Protein AF-A0A436GDT4-F1 (afdb_monomer)

pLDDT: mean 84.15, std 17.58, range [24.48, 98.88]

Sequence (565 aa):
MKGRASIAIVLFGLAVIAGCAGAGRNACDLLQGQSACARPALSAETAGPRIATAQFFGDAGTNDYEKRFLALLAHHQLGAMDRANGTGPFGHDRHEIRNSDFQATYRTLQQLAGPVAETHLPPAGANSGEAHFDGRWRVSRQTLYIDAAARPSAPRIFDFSGLQARSVEVVLRQAGKQPADIEGICDGTLAIRAGGGSRTIAMGTAFRFRLSGEDDTVSLFPSDGLNRCTARIRSSLAPAGAPLTIRREEAADPALAAFDSRYERCTTPNPTGLDALSRAFYASRWLSQTCALPIGKPRLLRKSRDGFNAKVEALIGAPLSDSAIDKGDPELPLDFSRAPRLKLIYLSSLEFKADFSGRIIERLIRHHAALGTKVRILVTDVLERDKDDALLHRLAAEFPNVQLQEYRWRADHGAPIDEQISQLHKVHHVKMLATLADDPRRSRAIIGGRNIHDGFLFHQPIDLSRYPDLEQYGKTDGLSLNYYSNWSDFDIEFADPATVEMLAAHLSTVWLRDADTNLARPFSIPVRSDGARPSGTARHFISVPYEDGHALEDYFVELVDAAQH

Solvent-accessible surface area (backbone atoms only — not comparable to full-atom values): 30550 Å² total; per-residue (Å²): 143,88,77,69,67,69,61,55,53,56,56,53,53,57,58,60,68,72,72,73,73,70,91,68,77,50,45,48,77,68,44,72,89,39,79,45,49,73,34,61,70,102,54,72,83,59,77,47,61,73,51,44,44,42,42,48,47,35,90,61,51,74,48,71,66,48,47,51,51,48,11,50,54,24,41,43,48,48,52,50,53,20,40,34,68,46,24,54,102,90,42,46,65,68,84,73,56,89,44,71,51,58,54,49,28,50,53,32,29,52,63,48,14,49,76,59,76,44,73,62,51,78,59,38,96,52,80,66,47,82,47,74,59,76,64,44,78,26,40,30,68,45,56,47,40,41,28,51,82,48,78,53,96,60,83,38,45,34,65,44,64,57,80,33,31,40,32,36,36,42,34,38,33,28,63,28,76,55,43,32,40,40,39,33,36,28,69,19,39,33,31,41,38,46,94,95,45,73,52,73,41,56,54,71,41,76,49,75,53,71,37,78,31,64,73,29,63,37,40,34,25,59,38,94,74,33,49,43,32,51,33,33,43,25,23,94,83,31,73,89,40,47,63,36,36,42,31,27,28,56,81,76,38,52,67,58,45,50,48,56,28,41,30,36,28,24,67,31,62,63,64,81,88,50,55,61,45,55,40,48,71,56,55,39,48,69,45,34,30,55,49,82,34,73,56,81,84,56,48,78,22,66,45,40,58,51,42,52,29,51,59,42,22,58,49,27,53,49,62,75,53,69,71,57,59,73,66,60,52,54,80,61,92,77,75,60,93,53,35,63,63,52,56,37,36,40,39,33,19,38,42,60,35,28,30,52,45,23,40,43,52,48,56,48,50,48,56,44,35,75,73,67,18,38,30,42,38,38,33,16,48,90,71,56,46,77,44,21,47,51,52,51,38,48,50,19,25,41,29,38,39,33,39,59,45,69,39,74,51,73,52,55,77,72,32,50,69,69,50,52,55,40,37,80,70,53,70,48,76,59,29,34,44,29,35,43,28,78,55,45,79,63,17,29,26,39,39,44,70,63,48,39,36,44,33,38,59,36,89,62,80,62,83,36,80,90,41,80,72,36,61,62,52,90,80,67,98,61,96,61,91,79,69,80,55,64,55,91,55,46,30,37,37,37,50,53,46,69,61,26,52,51,53,46,35,48,52,32,28,62,76,65,20,17,65,83,77,66,50,51,66,69,34,45,45,47,10,66,38,96,58,84,81,82,77,68,60,41,65,58,72,54,80,50,54,92,72,36,76,36,37,59,59,55,49,50,51,43,44,57,74,34,53,91,126

Nearest PDB structures (foldseek):
  4knt-assembly1_A  TM=3.900E-01  e=1.788E-03  Nitrosomonas europaea ATCC 19718
  3zx1-assembly1_A  TM=3.316E-01  e=7.439E-04  Campylobacter jejuni subsp. jejuni
  6e5c-assembly1_A  TM=4.476E-01  e=3.322E-02  synthetic construct
  2fqp-assembly2_C  TM=5.128E-01  e=8.974E-02  Bordetella pertussis Tohama I
  3gdc-assembly1_B  TM=3.738E-01  e=7.706E-03  Arthrobacter sp. FB24

Radius of gyration: 24.54 Å; Cα contacts (8 Å, |Δi|>4): 1113; chains: 1; bounding box: 65×64×62 Å

Secondary structure (DSSP, 8-state):
--SSHHHHHHHHHHHHHTS-S-----HHHHSTT-GGGGS--S-TT--SHHHHHHHHHGGGTTSHHHHHHHHHHHHHHHHHHHHHHTBSTTSB-GGG---HHHHHHHHHHHHHHGGGSSSSPPPBSSPSEEEE-----EEEEEEEEE-SS---SS-EEEEE--TTEEEEEEEEEE-SSS-EEEEEEESS-EEEEETTEEEEE-TT-EEEEEE-STT-EEEEEE-TT--EEEEEEE-SS-TT-EEEEEEEHHHH-HHHHHHHHEEEEEEE--STT--HHHHHHH---SSEEPPPEE---PEEE-SHHHHHHHHHHHHHSSPPPHHHHHTT-TT----GGG---EEEEEEE-S-B-SSHHHHHHHHHHHHHHHTT-EEEEEEEGGG--HHHHHHHHHHHHH-TTEEEEEE---PPTT--HHHHHHTTT------EEEEEESSGGG-EEEEES--BSGGGT-SS----TT-TTS--TT--SS--S---------EEEE--HHHHHHHHHHHHHHHT--TTT-----SEEEEE--SPPPSSEE--EE--HHHHTSHHHHHHHHHHHT---

Mean predicted aligned error: 8.57 Å

Structure (mmCIF, N/CA/C/O backbone):
data_AF-A0A436GDT4-F1
#
_entry.id   AF-A0A436GDT4-F1
#
loop_
_atom_site.group_PDB
_atom_site.id
_atom_site.type_symbol
_atom_site.label_atom_id
_atom_site.label_alt_id
_atom_site.label_comp_id
_atom_site.label_asym_id
_atom_site.label_entity_id
_atom_site.label_seq_id
_atom_site.pdbx_PDB_ins_code
_atom_site.Cartn_x
_atom_site.Cartn_y
_atom_site.Cartn_z
_atom_site.occupancy
_atom_site.B_iso_or_equiv
_atom_site.auth_seq_id
_atom_site.auth_comp_id
_atom_site.auth_asym_id
_atom_site.auth_atom_id
_atom_site.pdbx_PDB_model_num
ATOM 1 N N . MET A 1 1 ? 39.870 7.649 33.860 1.00 35.09 1 MET A N 1
ATOM 2 C CA . MET A 1 1 ? 38.794 6.678 34.184 1.00 35.09 1 MET A CA 1
ATOM 3 C C . MET A 1 1 ? 37.427 7.368 34.338 1.00 35.09 1 MET A C 1
ATOM 5 O O . MET A 1 1 ? 36.865 7.369 35.421 1.00 35.09 1 MET A O 1
ATOM 9 N N . LYS A 1 2 ? 36.876 7.959 33.264 1.00 30.31 2 LYS A N 1
ATOM 10 C CA . LYS A 1 2 ? 35.502 8.523 33.214 1.00 30.31 2 LYS A CA 1
ATOM 11 C C . LYS A 1 2 ? 34.866 8.371 31.813 1.00 30.31 2 LYS A C 1
ATOM 13 O O . LYS A 1 2 ? 34.140 9.237 31.360 1.00 30.31 2 LYS A O 1
ATOM 18 N N . GLY A 1 3 ? 35.191 7.286 31.101 1.00 30.52 3 GLY A N 1
ATOM 19 C CA . GLY A 1 3 ? 34.780 7.085 29.697 1.00 30.52 3 GLY A CA 1
ATOM 20 C C . GLY A 1 3 ? 34.174 5.717 29.374 1.00 30.52 3 GLY A C 1
ATOM 21 O O . GLY A 1 3 ? 33.863 5.456 28.223 1.00 30.52 3 GLY A O 1
ATOM 22 N N . ARG A 1 4 ? 34.008 4.828 30.365 1.00 30.58 4 ARG A N 1
ATOM 23 C CA . ARG A 1 4 ? 33.427 3.484 30.161 1.00 30.58 4 ARG A CA 1
ATOM 24 C C . ARG A 1 4 ? 32.026 3.305 30.757 1.00 30.58 4 ARG A C 1
ATOM 26 O O . ARG A 1 4 ? 31.364 2.334 30.427 1.00 30.58 4 ARG A O 1
ATOM 33 N N . ALA A 1 5 ? 31.554 4.245 31.578 1.00 29.19 5 ALA A N 1
ATOM 34 C CA . ALA A 1 5 ? 30.226 4.164 32.191 1.00 29.19 5 ALA A CA 1
ATOM 35 C C . ALA A 1 5 ? 29.095 4.625 31.249 1.00 29.19 5 ALA A C 1
ATOM 37 O O . ALA A 1 5 ? 27.983 4.123 31.345 1.00 29.19 5 ALA A O 1
ATOM 38 N N . SER A 1 6 ? 29.374 5.525 30.298 1.00 32.81 6 SER A N 1
ATOM 39 C CA . SER A 1 6 ? 28.332 6.109 29.438 1.00 32.81 6 SER A CA 1
ATOM 40 C C . SER A 1 6 ? 27.917 5.217 28.260 1.00 32.81 6 SER A C 1
ATOM 42 O O . SER A 1 6 ? 26.785 5.308 27.808 1.00 32.81 6 SER A O 1
ATOM 44 N N . ILE A 1 7 ? 28.789 4.315 27.791 1.00 36.62 7 ILE A N 1
ATOM 45 C CA . ILE A 1 7 ? 28.477 3.391 26.680 1.00 36.62 7 ILE A CA 1
ATOM 46 C C . ILE A 1 7 ? 27.635 2.199 27.169 1.00 36.62 7 ILE A C 1
ATOM 48 O O . ILE A 1 7 ? 26.740 1.740 26.465 1.00 36.62 7 ILE A O 1
ATOM 52 N N . ALA A 1 8 ? 27.846 1.748 28.410 1.00 33.34 8 ALA A N 1
ATOM 53 C CA . ALA A 1 8 ? 27.057 0.666 29.000 1.00 33.34 8 ALA A CA 1
ATOM 54 C C . ALA A 1 8 ? 25.595 1.074 29.270 1.00 33.34 8 ALA A C 1
ATOM 56 O O . ALA A 1 8 ? 24.702 0.243 29.150 1.00 33.34 8 ALA A O 1
ATOM 57 N N . ILE A 1 9 ? 25.333 2.351 29.575 1.00 34.31 9 ILE A N 1
ATOM 58 C CA . ILE A 1 9 ? 23.974 2.858 29.839 1.00 34.31 9 ILE A CA 1
ATOM 59 C C . ILE A 1 9 ? 23.166 3.018 28.538 1.00 34.31 9 ILE A C 1
ATOM 61 O O . ILE A 1 9 ? 21.964 2.771 28.541 1.00 34.31 9 ILE A O 1
ATOM 65 N N . VAL A 1 10 ? 23.814 3.333 27.409 1.00 39.50 10 VAL A N 1
ATOM 66 C CA . VAL A 1 10 ? 23.150 3.383 26.090 1.00 39.50 10 VAL A CA 1
ATOM 67 C C . VAL A 1 10 ? 22.789 1.975 25.590 1.00 39.50 10 VAL A C 1
ATOM 69 O O . VAL A 1 10 ? 21.697 1.775 25.067 1.00 39.50 10 VAL A O 1
ATOM 72 N N . LEU A 1 11 ? 23.646 0.974 25.830 1.00 35.44 11 LEU A N 1
ATOM 73 C CA . LEU A 1 11 ? 23.363 -0.428 25.482 1.00 35.44 11 LEU A CA 1
ATOM 74 C C . LEU A 1 11 ? 22.301 -1.073 26.394 1.00 35.44 11 LEU A C 1
ATOM 76 O O . LEU A 1 11 ? 21.452 -1.813 25.903 1.00 35.44 11 LEU A O 1
ATOM 80 N N . PHE A 1 12 ? 22.279 -0.753 27.694 1.00 31.62 12 PHE A N 1
ATOM 81 C CA . PHE A 1 12 ? 21.215 -1.224 28.596 1.00 31.62 12 PHE A CA 1
ATOM 82 C C . PHE A 1 12 ? 19.873 -0.508 28.373 1.00 31.62 12 PHE A C 1
ATOM 84 O O . PHE A 1 12 ? 18.826 -1.115 28.585 1.00 31.62 12 PHE A O 1
ATOM 91 N N . GLY A 1 13 ? 19.878 0.742 27.895 1.00 28.67 13 GLY A N 1
ATOM 92 C CA . GLY A 1 13 ? 18.658 1.458 27.511 1.00 28.67 13 GLY A CA 1
ATOM 93 C C . GLY A 1 13 ? 17.946 0.838 26.303 1.00 28.67 13 GLY A C 1
ATOM 94 O O . GLY A 1 13 ? 16.721 0.782 26.283 1.00 28.67 13 GLY A O 1
ATOM 95 N N . LEU A 1 14 ? 18.694 0.297 25.335 1.00 32.78 14 LEU A N 1
ATOM 96 C CA . LEU A 1 14 ? 18.130 -0.364 24.149 1.00 32.78 14 LEU A CA 1
ATOM 97 C C . LEU A 1 14 ? 17.560 -1.761 24.451 1.00 32.78 14 LEU A C 1
ATOM 99 O O . LEU A 1 14 ? 16.530 -2.128 23.891 1.00 32.78 14 LEU A O 1
ATOM 103 N N . ALA A 1 15 ? 18.154 -2.505 25.389 1.00 30.39 15 ALA A N 1
ATOM 104 C CA . ALA A 1 15 ? 17.651 -3.823 25.792 1.00 30.39 15 ALA A CA 1
ATOM 105 C C . ALA A 1 15 ? 16.336 -3.753 26.598 1.00 30.39 15 ALA A C 1
ATOM 107 O O . ALA A 1 15 ? 15.514 -4.664 26.527 1.00 30.39 15 ALA A O 1
ATOM 108 N N . VAL A 1 16 ? 16.094 -2.662 27.337 1.00 27.73 16 VAL A N 1
ATOM 109 C CA . VAL A 1 16 ? 14.866 -2.494 28.142 1.00 27.73 16 VAL A CA 1
ATOM 110 C C . VAL A 1 16 ? 13.673 -2.009 27.300 1.00 27.73 16 VAL A C 1
ATOM 112 O O . VAL A 1 16 ? 12.527 -2.261 27.665 1.00 27.73 16 VAL A O 1
ATOM 115 N N . ILE A 1 17 ? 13.902 -1.413 26.125 1.00 31.64 17 ILE A N 1
ATOM 116 C CA . ILE A 1 17 ? 12.818 -1.021 25.200 1.00 31.64 17 ILE A CA 1
ATOM 117 C C . ILE A 1 17 ? 12.344 -2.215 24.342 1.00 31.64 17 ILE A C 1
ATOM 119 O O . ILE A 1 17 ? 11.224 -2.210 23.837 1.00 31.64 17 ILE A O 1
ATOM 123 N N . ALA A 1 18 ? 13.130 -3.294 24.258 1.00 31.78 18 ALA A N 1
ATOM 124 C CA . ALA A 1 18 ? 12.735 -4.543 23.597 1.00 31.78 18 ALA A CA 1
ATOM 125 C C . ALA A 1 18 ? 11.838 -5.461 24.466 1.00 31.78 18 ALA A C 1
ATOM 127 O O . ALA A 1 18 ? 11.298 -6.446 23.968 1.00 31.78 18 ALA A O 1
ATOM 128 N N . GLY A 1 19 ? 11.660 -5.156 25.760 1.00 24.48 19 GLY A N 1
ATOM 129 C CA . GLY A 1 19 ? 11.080 -6.083 26.745 1.00 24.48 19 GLY A CA 1
ATOM 130 C C . GLY A 1 19 ? 9.616 -5.869 27.150 1.00 24.48 19 GLY A C 1
ATOM 131 O O . GLY A 1 19 ? 9.089 -6.679 27.907 1.00 24.48 19 GLY A O 1
ATOM 132 N N . CYS A 1 20 ? 8.940 -4.818 26.677 1.00 25.44 20 CYS A N 1
ATOM 133 C CA . CYS A 1 20 ? 7.578 -4.476 27.123 1.00 25.44 20 CYS A CA 1
ATOM 134 C C . CYS A 1 20 ? 6.617 -4.160 25.964 1.00 25.44 20 CYS A C 1
ATOM 136 O O . CYS A 1 20 ? 5.753 -3.297 26.084 1.00 25.44 20 CYS A O 1
ATOM 138 N N . ALA A 1 21 ? 6.731 -4.858 24.834 1.00 31.89 21 ALA A N 1
ATOM 139 C CA . ALA A 1 21 ? 5.622 -4.964 23.889 1.00 31.89 21 ALA A CA 1
ATOM 140 C C . ALA A 1 21 ? 4.838 -6.220 24.276 1.00 31.89 21 ALA A C 1
ATOM 142 O O . ALA A 1 21 ? 5.318 -7.336 24.093 1.00 31.89 21 ALA A O 1
ATOM 143 N N . GLY A 1 22 ? 3.684 -6.031 24.919 1.00 29.98 22 GLY A N 1
ATOM 144 C CA . GLY A 1 22 ? 2.891 -7.125 25.469 1.00 29.98 22 GLY A CA 1
ATOM 145 C C . GLY A 1 22 ? 2.650 -8.233 24.448 1.00 29.98 22 GLY A C 1
ATOM 146 O O . GLY A 1 22 ? 2.405 -7.958 23.274 1.00 29.98 22 GLY A O 1
ATOM 147 N N . ALA A 1 23 ? 2.677 -9.480 24.921 1.00 31.58 23 ALA A N 1
ATOM 148 C CA . ALA A 1 23 ? 2.057 -10.605 24.238 1.00 31.58 23 ALA A CA 1
ATOM 149 C C . ALA A 1 23 ? 0.581 -10.244 24.002 1.00 31.58 23 ALA A C 1
ATOM 151 O O . ALA A 1 23 ? -0.276 -10.380 24.880 1.00 31.58 23 ALA A O 1
ATOM 152 N N . GLY A 1 24 ? 0.309 -9.627 22.856 1.00 41.34 24 GLY A N 1
ATOM 153 C CA . GLY A 1 24 ? -0.995 -9.106 22.515 1.00 41.34 24 GLY A CA 1
ATOM 154 C C . GLY A 1 24 ? -1.911 -10.284 22.271 1.00 41.34 24 GLY A C 1
ATOM 155 O O . GLY A 1 24 ? -1.796 -10.930 21.237 1.00 41.34 24 GLY A O 1
ATOM 156 N N . ARG A 1 25 ? -2.825 -10.541 23.211 1.00 49.84 25 ARG A N 1
ATOM 157 C CA . ARG A 1 25 ? -3.939 -11.470 22.999 1.00 49.84 25 ARG A CA 1
ATOM 158 C C . ARG A 1 25 ? -4.574 -11.177 21.640 1.00 49.84 25 ARG A C 1
ATOM 160 O O . ARG A 1 25 ? -4.944 -10.024 21.384 1.00 49.84 25 ARG A O 1
ATOM 167 N N . ASN A 1 26 ? -4.606 -12.176 20.768 1.00 58.78 26 ASN A N 1
ATOM 168 C CA . ASN A 1 26 ? -5.099 -12.045 19.398 1.00 58.78 26 ASN A CA 1
ATOM 169 C C . ASN A 1 26 ? -6.645 -12.030 19.397 1.00 58.78 26 ASN A C 1
ATOM 171 O O . ASN A 1 26 ? -7.275 -12.234 20.438 1.00 58.78 26 ASN A O 1
ATOM 175 N N . ALA A 1 27 ? -7.291 -11.781 18.249 1.00 58.31 27 ALA A N 1
ATOM 176 C CA . ALA A 1 27 ? -8.760 -11.801 18.184 1.00 58.31 27 ALA A CA 1
ATOM 177 C C . ALA A 1 27 ? -9.347 -13.140 18.662 1.00 58.31 27 ALA A C 1
ATOM 179 O O . ALA A 1 27 ? -10.456 -13.171 19.186 1.00 58.31 27 ALA A O 1
ATOM 180 N N . CYS A 1 28 ? -8.593 -14.230 18.524 1.00 60.53 28 CYS A N 1
ATOM 181 C CA . CYS A 1 28 ? -9.012 -15.581 18.870 1.00 60.53 28 CYS A CA 1
ATOM 182 C C . CYS A 1 28 ? -9.023 -15.868 20.368 1.00 60.53 28 CYS A C 1
ATOM 184 O O . CYS A 1 28 ? -9.876 -16.624 20.831 1.00 60.53 28 CYS A O 1
ATOM 186 N N . ASP A 1 29 ? -8.184 -15.180 21.137 1.00 62.94 29 ASP A N 1
ATOM 187 C CA . ASP A 1 29 ? -8.247 -15.192 22.597 1.00 62.94 29 ASP A CA 1
ATOM 188 C C . ASP A 1 29 ? -9.483 -14.438 23.119 1.00 62.94 29 ASP A C 1
ATOM 190 O O . ASP A 1 29 ? -9.999 -14.742 24.195 1.00 62.94 29 ASP A O 1
ATOM 194 N N . LEU A 1 30 ? -9.955 -13.436 22.365 1.00 64.75 30 LEU A N 1
ATOM 195 C CA . LEU A 1 30 ? -11.049 -12.538 22.757 1.00 64.75 30 LEU A CA 1
ATOM 196 C C . LEU A 1 30 ? -12.424 -12.980 22.229 1.00 64.75 30 LEU A C 1
ATOM 198 O O . LEU A 1 30 ? -13.451 -12.711 22.856 1.00 64.75 30 LEU A O 1
ATOM 202 N N . LEU A 1 31 ? -12.452 -13.650 21.078 1.00 65.25 31 LEU A N 1
ATOM 203 C CA . LEU A 1 31 ? -13.646 -14.106 20.367 1.00 65.25 31 LEU A CA 1
ATOM 204 C C . LEU A 1 31 ? -13.603 -15.629 20.186 1.00 65.25 31 LEU A C 1
ATOM 206 O O . LEU A 1 31 ? -13.487 -16.145 19.072 1.00 65.25 31 LEU A O 1
ATOM 210 N N . GLN A 1 32 ? -13.704 -16.358 21.297 1.00 59.91 32 GLN A N 1
ATOM 211 C CA . GLN A 1 32 ? -13.710 -17.822 21.281 1.00 59.91 32 GLN A CA 1
ATOM 212 C C . GLN A 1 32 ? -14.847 -18.370 20.394 1.00 59.91 32 GLN A C 1
ATOM 214 O O . GLN A 1 32 ? -15.975 -17.876 20.431 1.00 59.91 32 GLN A O 1
ATOM 219 N N . GLY A 1 33 ? -14.548 -19.395 19.587 1.00 54.97 33 GLY A N 1
ATOM 220 C CA . GLY A 1 33 ? -15.525 -20.079 18.725 1.00 54.97 33 GLY A CA 1
ATOM 221 C C . GLY A 1 33 ? -15.719 -19.495 17.318 1.00 54.97 33 GLY A C 1
ATOM 222 O O . GLY A 1 33 ? -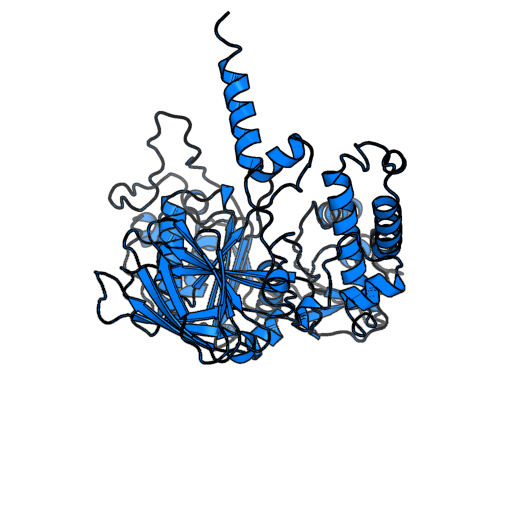16.555 -19.998 16.570 1.00 54.97 33 GLY A O 1
ATOM 223 N N . GLN A 1 34 ? -14.965 -18.464 16.919 1.00 58.09 34 GLN A N 1
ATOM 224 C CA . GLN A 1 34 ? -14.963 -17.987 15.528 1.00 58.09 34 GLN A CA 1
ATOM 225 C C . GLN A 1 34 ? -14.327 -19.017 14.586 1.00 58.09 34 GLN A C 1
ATOM 227 O O . GLN A 1 34 ? -13.295 -19.606 14.909 1.00 58.09 34 GLN A O 1
ATOM 232 N N . SER A 1 35 ? -14.888 -19.179 13.381 1.00 53.19 35 SER A N 1
ATOM 233 C CA . SER A 1 35 ? -14.339 -20.091 12.363 1.00 53.19 35 SER A CA 1
ATOM 234 C C . SER A 1 35 ? -12.892 -19.745 11.982 1.00 53.19 35 SER A C 1
ATOM 236 O O . SER A 1 35 ? -12.078 -20.642 11.769 1.00 53.19 35 SER A O 1
ATOM 238 N N . ALA A 1 36 ? -12.547 -18.449 11.998 1.00 51.41 36 ALA A N 1
ATOM 239 C CA . ALA A 1 36 ? -11.186 -17.949 11.799 1.00 51.41 36 ALA A CA 1
ATOM 240 C C . ALA A 1 36 ? -10.191 -18.445 12.856 1.00 51.41 36 ALA A C 1
ATOM 242 O O . ALA A 1 36 ? -9.017 -18.633 12.561 1.00 51.41 36 ALA A O 1
ATOM 243 N N . CYS A 1 37 ? -10.688 -18.684 14.067 1.00 50.72 37 CYS A N 1
ATOM 244 C CA . CYS A 1 37 ? -9.913 -19.031 15.250 1.00 50.72 37 CYS A CA 1
ATOM 245 C C . CYS A 1 37 ? -9.820 -20.533 15.501 1.00 50.72 37 CYS A C 1
ATOM 247 O O . CYS A 1 37 ? -9.097 -20.967 16.392 1.00 50.72 37 CYS A O 1
ATOM 249 N N . ALA A 1 38 ? -10.520 -21.332 14.694 1.00 44.66 38 ALA A N 1
ATOM 250 C CA . ALA A 1 38 ? -10.373 -22.782 14.671 1.00 44.66 38 ALA A CA 1
ATOM 251 C C . ALA A 1 38 ? -9.087 -23.237 13.954 1.00 44.66 38 ALA A C 1
ATOM 253 O O . ALA A 1 38 ? -8.751 -24.419 14.001 1.00 44.66 38 ALA A O 1
ATOM 254 N N . ARG A 1 39 ? -8.380 -22.318 13.279 1.00 47.53 39 ARG A N 1
ATOM 255 C CA . ARG A 1 39 ? -7.116 -22.584 12.586 1.00 47.53 39 ARG A CA 1
ATOM 256 C C . ARG A 1 39 ? -5.980 -21.947 13.387 1.00 47.53 39 ARG A C 1
ATOM 258 O O . ARG A 1 39 ? -5.906 -20.717 13.427 1.00 47.53 39 ARG A O 1
ATOM 265 N N . PRO A 1 40 ? -5.143 -22.737 14.082 1.00 46.16 40 PRO A N 1
ATOM 266 C CA . PRO A 1 40 ? -4.049 -22.181 14.863 1.00 46.16 40 PRO A CA 1
ATOM 267 C C . PRO A 1 40 ? -3.073 -21.419 13.954 1.00 46.16 40 PRO A C 1
ATOM 269 O O . PRO A 1 40 ? -3.029 -21.617 12.737 1.00 46.16 40 PRO A O 1
ATOM 272 N N . ALA A 1 41 ? -2.260 -20.545 14.552 1.00 46.84 41 ALA A N 1
ATOM 273 C CA . ALA A 1 41 ? -1.022 -20.123 13.908 1.00 46.84 41 ALA A CA 1
ATOM 274 C C . ALA A 1 41 ? -0.202 -21.363 13.498 1.00 46.84 41 ALA A C 1
ATOM 276 O O . ALA A 1 41 ? -0.423 -22.453 14.027 1.00 46.84 41 ALA A O 1
ATOM 277 N N . LEU A 1 42 ? 0.786 -21.211 12.610 1.00 48.38 42 LEU A N 1
ATOM 278 C CA . LEU A 1 42 ? 1.891 -22.171 12.497 1.00 48.38 42 LEU A CA 1
ATOM 279 C C . LEU A 1 42 ? 2.700 -22.083 13.808 1.00 48.38 42 LEU A C 1
ATOM 281 O O . LEU A 1 42 ? 3.799 -21.553 13.852 1.00 48.38 42 LEU A O 1
ATOM 285 N N . SER A 1 43 ? 2.101 -22.503 14.920 1.00 41.31 43 SER A N 1
ATOM 286 C CA . SER A 1 43 ? 2.668 -22.498 16.260 1.00 41.31 43 SER A CA 1
ATOM 287 C C . SER A 1 43 ? 2.740 -23.926 16.783 1.00 41.31 43 SER A C 1
ATOM 289 O O . SER A 1 43 ? 1.918 -24.779 16.447 1.00 41.31 43 SER A O 1
ATOM 291 N N . ALA A 1 44 ? 3.762 -24.148 17.605 1.00 34.34 44 ALA A N 1
ATOM 292 C CA . ALA A 1 44 ? 4.421 -25.404 17.958 1.00 34.34 44 ALA A CA 1
ATOM 293 C C . ALA A 1 44 ? 3.597 -26.494 18.685 1.00 34.34 44 ALA A C 1
ATOM 295 O O . ALA A 1 44 ? 4.169 -27.360 19.340 1.00 34.34 44 ALA A O 1
ATOM 296 N N . GLU A 1 45 ? 2.269 -26.482 18.594 1.00 37.06 45 GLU A N 1
ATOM 297 C CA . GLU A 1 45 ? 1.399 -27.371 19.378 1.00 37.06 45 GLU A CA 1
ATOM 298 C C . GLU A 1 45 ? 0.765 -28.506 18.560 1.00 37.06 45 GLU A C 1
ATOM 300 O O . GLU A 1 45 ? 0.042 -29.339 19.104 1.00 37.06 45 GLU A O 1
ATOM 305 N N . THR A 1 46 ? 1.024 -28.584 17.250 1.00 38.53 46 THR A N 1
ATOM 306 C CA . THR A 1 46 ? 0.364 -29.560 16.367 1.00 38.53 46 THR A CA 1
ATOM 307 C C . THR A 1 46 ? 1.342 -30.577 15.780 1.00 38.53 46 THR A C 1
ATOM 309 O O . THR A 1 46 ? 2.215 -30.269 14.973 1.00 38.53 46 THR A O 1
ATOM 312 N N . ALA A 1 47 ? 1.201 -31.834 16.211 1.00 32.28 47 ALA A N 1
ATOM 313 C CA . ALA A 1 47 ? 2.040 -32.942 15.768 1.00 32.28 47 ALA A CA 1
ATOM 314 C C . ALA A 1 47 ? 1.551 -33.530 14.429 1.00 32.28 47 ALA A C 1
ATOM 316 O O . ALA A 1 47 ? 0.417 -33.998 14.326 1.00 32.28 47 ALA A O 1
ATOM 317 N N . GLY A 1 48 ? 2.438 -33.597 13.429 1.00 39.75 48 GLY A N 1
ATOM 318 C CA . GLY A 1 48 ? 2.253 -34.384 12.202 1.00 39.75 48 GLY A CA 1
ATOM 319 C C . GLY A 1 48 ? 1.925 -33.561 10.935 1.00 39.75 48 GLY A C 1
ATOM 320 O O . GLY A 1 48 ? 1.033 -32.718 10.973 1.00 39.75 48 GLY A O 1
ATOM 321 N N . PRO A 1 49 ? 2.541 -33.837 9.762 1.00 40.53 49 PRO A N 1
ATOM 322 C CA . PRO A 1 49 ? 2.399 -33.016 8.540 1.00 40.53 49 PRO A CA 1
ATOM 323 C C . PRO A 1 49 ? 0.988 -32.962 7.941 1.00 40.53 49 PRO A C 1
ATOM 325 O O . PRO A 1 49 ? 0.548 -31.925 7.442 1.00 40.53 49 PRO A O 1
ATOM 328 N N . ARG A 1 50 ? 0.259 -34.086 7.996 1.00 40.25 50 ARG A N 1
ATOM 329 C CA . ARG A 1 50 ? -1.140 -34.178 7.537 1.00 40.25 50 ARG A CA 1
ATOM 330 C C . ARG A 1 50 ? -2.087 -33.372 8.425 1.00 40.25 50 ARG A C 1
ATOM 332 O O . ARG A 1 50 ? -3.055 -32.813 7.926 1.00 40.25 50 ARG A O 1
ATOM 339 N N . ILE A 1 51 ? -1.779 -33.314 9.718 1.00 45.59 51 ILE A N 1
ATOM 340 C CA . ILE A 1 51 ? -2.553 -32.614 10.740 1.00 45.59 51 ILE A CA 1
ATOM 341 C C . ILE A 1 51 ? -2.253 -31.110 10.652 1.00 45.59 51 ILE A C 1
ATOM 343 O O . ILE A 1 51 ? -3.190 -30.335 10.534 1.00 45.59 51 ILE A O 1
ATOM 347 N N . ALA A 1 52 ? -0.985 -30.713 10.500 1.00 47.81 52 ALA A N 1
ATOM 348 C CA . ALA A 1 52 ? -0.580 -29.322 10.281 1.00 47.81 52 ALA A CA 1
ATOM 349 C C . ALA A 1 52 ? -1.142 -28.711 8.977 1.00 47.81 52 ALA A C 1
ATOM 351 O O . ALA A 1 52 ? -1.633 -27.589 8.988 1.00 47.81 52 ALA A O 1
ATOM 352 N N . THR A 1 53 ? -1.152 -29.452 7.860 1.00 45.91 53 THR A N 1
ATOM 353 C CA . THR A 1 53 ? -1.707 -28.960 6.577 1.00 45.91 53 THR A CA 1
ATOM 354 C C . THR A 1 53 ? -3.227 -28.767 6.645 1.00 45.91 53 THR A C 1
ATOM 356 O O . THR A 1 53 ? -3.740 -27.718 6.254 1.00 45.91 53 THR A O 1
ATOM 359 N N . ALA A 1 54 ? -3.948 -29.759 7.183 1.00 45.50 54 ALA A N 1
ATOM 360 C CA . ALA A 1 54 ? -5.400 -29.698 7.350 1.00 45.50 54 ALA A CA 1
ATOM 361 C C . ALA A 1 54 ? -5.828 -28.699 8.441 1.00 45.50 54 ALA A C 1
ATOM 363 O O . ALA A 1 54 ? -6.906 -28.124 8.351 1.00 45.50 54 ALA A O 1
ATOM 364 N N . GLN A 1 55 ? -4.998 -28.439 9.452 1.00 48.38 55 GLN A N 1
ATOM 365 C CA . GLN A 1 55 ? -5.280 -27.433 10.482 1.00 48.38 55 GLN A CA 1
ATOM 366 C C . GLN A 1 55 ? -4.949 -26.010 10.028 1.00 48.38 55 GLN A C 1
ATOM 368 O O . GLN A 1 55 ? -5.652 -25.081 10.420 1.00 48.38 55 GLN A O 1
ATOM 373 N N . PHE A 1 56 ? -3.932 -25.830 9.181 1.00 49.94 56 PHE A N 1
ATOM 374 C CA . PHE A 1 56 ? -3.538 -24.508 8.703 1.00 49.94 56 PHE A CA 1
ATOM 375 C C . PHE A 1 56 ? -4.400 -24.029 7.519 1.00 49.94 56 PHE A C 1
ATOM 377 O O . PHE A 1 56 ? -4.891 -22.902 7.534 1.00 49.94 56 PHE A O 1
ATOM 384 N N . PHE A 1 57 ? -4.702 -24.893 6.539 1.00 50.97 57 PHE A N 1
ATOM 385 C CA . PHE A 1 57 ? -5.542 -24.530 5.382 1.00 50.97 57 PHE A CA 1
ATOM 386 C C . PHE A 1 57 ? -6.937 -25.183 5.350 1.00 50.97 57 PHE A C 1
ATOM 388 O O . PHE A 1 57 ? -7.789 -24.747 4.572 1.00 50.97 57 PHE A O 1
ATOM 395 N N . GLY A 1 58 ? -7.256 -26.148 6.217 1.00 49.88 58 GLY A N 1
ATOM 396 C CA . GLY A 1 58 ? -8.473 -26.962 6.058 1.00 49.88 58 GLY A CA 1
ATOM 397 C C . GLY A 1 58 ? -8.358 -27.923 4.868 1.00 49.88 58 GLY A C 1
ATOM 398 O O . GLY A 1 58 ? -7.260 -28.201 4.386 1.00 49.88 58 GLY A O 1
ATOM 399 N N . ASP A 1 59 ? -9.500 -28.354 4.322 1.00 43.75 59 ASP A N 1
ATOM 400 C CA . ASP A 1 59 ? -9.584 -29.099 3.049 1.00 43.75 59 ASP A CA 1
ATOM 401 C C . ASP A 1 59 ? -9.083 -28.290 1.830 1.00 43.75 59 ASP A C 1
ATOM 403 O O . ASP A 1 59 ? -8.955 -28.824 0.726 1.00 43.75 59 ASP A O 1
ATOM 407 N N . ALA A 1 60 ? -8.773 -27.000 2.021 1.00 47.41 60 ALA A N 1
ATOM 408 C CA . ALA A 1 60 ? -8.277 -26.118 0.974 1.00 47.41 60 ALA A CA 1
ATOM 409 C C . ALA A 1 60 ? -6.841 -26.459 0.532 1.00 47.41 60 ALA A C 1
ATOM 411 O O . ALA A 1 60 ? -6.511 -26.222 -0.612 1.00 47.41 60 ALA A O 1
ATOM 412 N N . GLY A 1 61 ? -6.009 -27.146 1.328 1.00 49.94 61 GLY A N 1
ATOM 413 C CA . GLY A 1 61 ? -4.604 -27.466 0.986 1.00 49.94 61 GLY A CA 1
ATOM 414 C C . GLY A 1 61 ? -4.355 -28.444 -0.186 1.00 49.94 61 GLY A C 1
ATOM 415 O O . GLY A 1 61 ? -3.320 -29.114 -0.228 1.00 49.94 61 GLY A O 1
ATOM 416 N N . THR A 1 62 ? -5.293 -28.597 -1.121 1.00 56.16 62 THR A N 1
ATOM 417 C CA . THR A 1 62 ? -5.234 -29.591 -2.201 1.00 56.16 62 THR A CA 1
ATOM 418 C C . THR A 1 62 ? -4.691 -29.048 -3.523 1.00 56.16 62 THR A C 1
ATOM 420 O O . THR A 1 62 ? -4.112 -29.839 -4.278 1.00 56.16 62 THR A O 1
ATOM 423 N N . ASN A 1 63 ? -4.793 -27.739 -3.795 1.00 75.19 63 ASN A N 1
ATOM 424 C CA . ASN A 1 63 ? -4.270 -27.155 -5.035 1.00 75.19 63 ASN A CA 1
ATOM 425 C C . ASN A 1 63 ? -2.769 -26.801 -4.946 1.00 75.19 63 ASN A C 1
ATOM 427 O O . ASN A 1 63 ? -2.191 -26.651 -3.868 1.00 75.19 63 ASN A O 1
ATOM 431 N N . ASP A 1 64 ? -2.116 -26.706 -6.106 1.00 80.06 64 ASP A N 1
ATOM 432 C CA . ASP A 1 64 ? -0.659 -26.536 -6.195 1.00 80.06 64 ASP A CA 1
ATOM 433 C C . ASP A 1 64 ? -0.163 -25.177 -5.670 1.00 80.06 64 ASP A C 1
ATOM 435 O O . ASP A 1 64 ? 0.983 -25.091 -5.227 1.00 80.06 64 ASP A O 1
ATOM 439 N N . TYR A 1 65 ? -0.998 -24.130 -5.700 1.00 85.75 65 TYR A N 1
ATOM 440 C CA . TYR A 1 65 ? -0.651 -22.818 -5.143 1.00 85.75 65 TYR A CA 1
ATOM 441 C C . TYR A 1 65 ? -0.540 -22.897 -3.620 1.00 85.75 65 TYR A C 1
ATOM 443 O O . TYR A 1 65 ? 0.490 -22.536 -3.053 1.00 85.75 65 TYR A O 1
ATOM 451 N N . GLU A 1 66 ? -1.562 -23.444 -2.961 1.00 83.44 66 GLU A N 1
ATOM 452 C CA . GLU A 1 66 ? -1.617 -23.560 -1.503 1.00 83.44 66 GLU A CA 1
ATOM 453 C C . GLU A 1 66 ? -0.513 -24.448 -0.943 1.00 83.44 66 GLU A C 1
ATOM 455 O O . GLU A 1 66 ? 0.095 -24.092 0.061 1.00 83.44 66 GLU A O 1
ATOM 460 N N . LYS A 1 67 ? -0.177 -25.556 -1.615 1.00 79.75 67 LYS A N 1
ATOM 461 C CA . LYS A 1 67 ? 0.949 -26.412 -1.200 1.00 79.75 67 LYS A CA 1
ATOM 462 C C . LYS A 1 67 ? 2.282 -25.670 -1.222 1.00 79.75 67 LYS A C 1
ATOM 464 O O . LYS A 1 67 ? 3.078 -25.817 -0.299 1.00 79.75 67 LYS A O 1
ATOM 469 N N . ARG A 1 68 ? 2.533 -24.872 -2.263 1.00 82.19 68 ARG A N 1
ATOM 470 C CA . ARG A 1 68 ? 3.765 -24.076 -2.371 1.00 82.19 68 ARG A CA 1
ATOM 471 C C . ARG A 1 68 ? 3.793 -22.967 -1.344 1.00 82.19 68 ARG A C 1
ATOM 473 O O . ARG A 1 68 ? 4.810 -22.767 -0.692 1.00 82.19 68 ARG A O 1
ATOM 480 N N . PHE A 1 69 ? 2.676 -22.268 -1.186 1.00 86.12 69 PHE A N 1
ATOM 481 C CA . PHE A 1 69 ? 2.608 -21.206 -0.204 1.00 86.12 69 PHE A CA 1
ATOM 482 C C . PHE A 1 69 ? 2.770 -21.757 1.218 1.00 86.12 69 PHE A C 1
ATOM 484 O O . PHE A 1 69 ? 3.519 -21.187 2.001 1.00 86.12 69 PHE A O 1
ATOM 491 N N . LEU A 1 70 ? 2.188 -22.922 1.525 1.00 82.56 70 LEU A N 1
ATOM 492 C CA . LEU A 1 70 ? 2.424 -23.623 2.788 1.00 82.56 70 LEU A CA 1
ATOM 493 C C . LEU A 1 70 ? 3.902 -23.951 3.000 1.00 82.56 70 LEU A C 1
ATOM 495 O O . LEU A 1 70 ? 4.404 -23.771 4.105 1.00 82.56 70 LEU A O 1
ATOM 499 N N . ALA A 1 71 ? 4.592 -24.428 1.962 1.00 82.75 71 ALA A N 1
ATOM 500 C CA . ALA A 1 71 ? 6.016 -24.726 2.047 1.00 82.75 71 ALA A CA 1
ATOM 501 C C . ALA A 1 71 ? 6.830 -23.464 2.381 1.00 82.75 71 ALA A C 1
ATOM 503 O O . ALA A 1 71 ? 7.687 -23.517 3.261 1.00 82.75 71 ALA A O 1
ATOM 504 N N . LEU A 1 72 ? 6.504 -22.323 1.759 1.00 83.00 72 LEU A N 1
ATOM 505 C CA . LEU A 1 72 ? 7.122 -21.026 2.059 1.00 83.00 72 LEU A CA 1
ATOM 506 C C . LEU A 1 72 ? 6.849 -20.578 3.503 1.00 83.00 72 LEU A C 1
ATOM 508 O O . LEU A 1 72 ? 7.771 -20.187 4.212 1.00 83.00 72 LEU A O 1
ATOM 512 N N . LEU A 1 73 ? 5.602 -20.688 3.969 1.00 83.38 73 LEU A N 1
ATOM 513 C CA . LEU A 1 73 ? 5.241 -20.357 5.351 1.00 83.38 73 LEU A CA 1
ATOM 514 C C . LEU A 1 73 ? 5.950 -21.270 6.363 1.00 83.38 73 LEU A C 1
ATOM 516 O O . LEU A 1 73 ? 6.398 -20.807 7.408 1.00 83.38 73 LEU A O 1
ATOM 520 N N . ALA A 1 74 ? 6.088 -22.562 6.056 1.00 82.00 74 ALA A N 1
ATOM 521 C CA . ALA A 1 74 ? 6.823 -23.497 6.900 1.00 82.00 74 ALA A CA 1
ATOM 522 C C . ALA A 1 74 ? 8.327 -23.185 6.929 1.00 82.00 74 ALA A C 1
ATOM 524 O O . ALA A 1 74 ? 8.939 -23.264 7.993 1.00 82.00 74 ALA A O 1
ATOM 525 N N . HIS A 1 75 ? 8.912 -22.806 5.788 1.00 83.56 75 HIS A N 1
ATOM 526 C CA . HIS A 1 75 ? 10.310 -22.386 5.699 1.00 83.56 75 HIS A CA 1
ATOM 527 C C . HIS A 1 75 ? 10.575 -21.132 6.540 1.00 83.56 75 HIS A C 1
ATOM 529 O O . HIS A 1 75 ? 11.513 -21.111 7.334 1.00 83.56 75 HIS A O 1
ATOM 535 N N . HIS A 1 76 ? 9.693 -20.135 6.444 1.00 80.00 76 HIS A N 1
ATOM 536 C CA . HIS A 1 76 ? 9.742 -18.937 7.281 1.00 80.00 76 HIS A CA 1
ATOM 537 C C . HIS A 1 76 ? 9.700 -19.270 8.772 1.00 80.00 76 HIS A C 1
ATOM 539 O O . HIS A 1 76 ? 10.546 -18.821 9.546 1.00 80.00 76 HIS A O 1
ATOM 545 N N . GLN A 1 77 ? 8.754 -20.126 9.166 1.00 79.94 77 GLN A N 1
ATOM 546 C CA . GLN A 1 77 ? 8.589 -20.514 10.561 1.00 79.94 77 GLN A CA 1
ATOM 547 C C . GLN A 1 77 ? 9.812 -21.273 11.101 1.00 79.94 77 GLN A C 1
ATOM 549 O O . GLN A 1 77 ? 10.144 -21.111 12.275 1.00 79.94 77 GLN A O 1
ATOM 554 N N . LEU A 1 78 ? 10.510 -22.064 10.273 1.00 82.00 78 LEU A N 1
ATOM 555 C CA . LEU A 1 78 ? 11.799 -22.661 10.651 1.00 82.00 78 LEU A CA 1
ATOM 556 C C . LEU A 1 78 ? 12.847 -21.590 10.929 1.00 82.00 78 LEU A C 1
ATOM 558 O O . LEU A 1 78 ? 13.486 -21.644 11.973 1.00 82.00 78 LEU A O 1
ATOM 562 N N . GLY A 1 79 ? 12.982 -20.605 10.038 1.00 80.38 79 GLY A N 1
ATOM 563 C CA . GLY A 1 79 ? 13.912 -19.492 10.222 1.00 80.38 79 GLY A CA 1
ATOM 564 C C . GLY A 1 79 ? 13.622 -18.700 11.500 1.00 80.38 79 GLY A C 1
ATOM 565 O O . GLY A 1 79 ? 14.539 -18.408 12.264 1.00 80.38 79 GLY A O 1
ATOM 566 N N . ALA A 1 80 ? 12.348 -18.423 11.786 1.00 77.56 80 ALA A N 1
ATOM 567 C CA . ALA A 1 80 ? 11.933 -17.767 13.026 1.00 77.56 80 ALA A CA 1
ATOM 568 C C . ALA A 1 80 ? 12.247 -18.618 14.268 1.00 77.56 80 ALA A C 1
ATOM 570 O O . ALA A 1 80 ? 12.759 -18.103 15.263 1.00 77.56 80 ALA A O 1
ATOM 571 N N . MET A 1 81 ? 11.998 -19.933 14.210 1.00 80.06 81 MET A N 1
ATOM 572 C CA . MET A 1 81 ? 12.389 -20.853 15.282 1.00 80.06 81 MET A CA 1
ATOM 573 C C . MET A 1 81 ? 13.904 -20.875 15.482 1.00 80.06 81 MET A C 1
ATOM 575 O O . MET A 1 81 ? 14.349 -20.871 16.630 1.00 80.06 81 MET A O 1
ATOM 579 N N . ASP A 1 82 ? 14.684 -20.865 14.402 1.00 81.56 82 ASP A N 1
ATOM 580 C CA . ASP A 1 82 ? 16.140 -20.852 14.482 1.00 81.56 82 ASP A CA 1
ATOM 581 C C . ASP A 1 82 ? 16.656 -19.568 15.139 1.00 81.56 82 ASP A C 1
ATOM 583 O O . ASP A 1 82 ? 17.408 -19.625 16.115 1.00 81.56 82 ASP A O 1
ATOM 587 N N . ARG A 1 83 ? 16.164 -18.406 14.697 1.00 77.81 83 ARG A N 1
ATOM 588 C CA . ARG A 1 83 ? 16.526 -17.104 15.276 1.00 77.81 83 ARG A CA 1
ATOM 589 C C . ARG A 1 83 ? 16.134 -16.986 16.744 1.00 77.81 83 ARG A C 1
ATOM 591 O O . ARG A 1 83 ? 16.954 -16.559 17.552 1.00 77.81 83 ARG A O 1
ATOM 598 N N . ALA A 1 84 ? 14.920 -17.395 17.109 1.00 75.75 84 ALA A N 1
ATOM 599 C CA . ALA A 1 84 ? 14.427 -17.300 18.484 1.00 75.75 84 ALA A CA 1
ATOM 600 C C . ALA A 1 84 ? 15.199 -18.192 19.474 1.00 75.75 84 ALA A C 1
ATOM 602 O O . ALA A 1 84 ? 15.186 -17.927 20.674 1.00 75.75 84 ALA A O 1
ATOM 603 N N . ASN A 1 85 ? 15.866 -19.245 18.988 1.00 76.06 85 ASN A N 1
ATOM 604 C CA . ASN A 1 85 ? 16.617 -20.183 19.826 1.00 76.06 85 ASN A CA 1
ATOM 605 C C . ASN A 1 85 ? 18.140 -20.105 19.620 1.00 76.06 85 ASN A C 1
ATOM 607 O O . ASN A 1 85 ? 18.870 -20.901 20.209 1.00 76.06 85 ASN A O 1
ATOM 611 N N . GLY A 1 86 ? 18.630 -19.163 18.805 1.00 75.25 86 GLY A N 1
ATOM 612 C CA . GLY A 1 86 ? 20.056 -19.035 18.500 1.00 75.25 86 GLY A CA 1
ATOM 613 C C . GLY A 1 86 ? 20.639 -20.268 17.797 1.00 75.25 86 GLY A C 1
ATOM 614 O O . GLY A 1 86 ? 21.813 -20.582 17.998 1.00 75.25 86 GLY A O 1
ATOM 615 N N . THR A 1 87 ? 19.824 -20.987 17.022 1.00 82.06 87 THR A N 1
ATOM 616 C CA . THR A 1 87 ? 20.217 -22.143 16.200 1.00 82.06 87 THR A CA 1
ATOM 617 C C . THR A 1 87 ? 20.337 -21.753 14.725 1.00 82.06 87 THR A C 1
ATOM 619 O O . THR A 1 87 ? 20.199 -20.585 14.362 1.00 82.06 87 THR A O 1
ATOM 622 N N . GLY A 1 88 ? 20.639 -22.719 13.856 1.00 74.62 88 GLY A N 1
ATOM 623 C CA . GLY A 1 88 ? 20.728 -22.511 12.408 1.00 74.62 88 GLY A CA 1
ATOM 624 C C . GLY A 1 88 ? 22.176 -22.431 11.904 1.00 74.62 88 GLY A C 1
ATOM 625 O O . GLY A 1 88 ? 23.091 -22.832 12.622 1.00 74.62 88 GLY A O 1
ATOM 626 N N . PRO A 1 89 ? 22.417 -21.931 10.675 1.00 68.56 89 PRO A N 1
ATOM 627 C CA . PRO A 1 89 ? 23.721 -22.032 10.003 1.00 68.56 89 PRO A CA 1
ATOM 628 C C . PRO A 1 89 ? 24.901 -21.410 10.763 1.00 68.56 89 PRO A C 1
ATOM 630 O O . PRO A 1 89 ? 26.039 -21.841 10.591 1.00 68.56 89 PRO A O 1
ATOM 633 N N . PHE A 1 90 ? 24.625 -20.407 11.599 1.00 67.69 90 PHE A N 1
ATOM 634 C CA . PHE A 1 90 ? 25.622 -19.681 12.392 1.00 67.69 90 PHE A CA 1
ATOM 635 C C . PHE A 1 90 ? 25.398 -19.813 13.908 1.00 67.69 90 PHE A C 1
ATOM 637 O O . PHE A 1 90 ? 26.061 -19.129 14.685 1.00 67.69 90 PHE A O 1
ATOM 644 N N . GLY A 1 91 ? 24.451 -20.660 14.324 1.00 74.56 91 GLY A N 1
ATOM 645 C CA . GLY A 1 91 ? 24.041 -20.840 15.715 1.00 74.56 91 GLY A CA 1
ATOM 646 C C . GLY A 1 91 ? 24.421 -22.205 16.291 1.00 74.56 91 GLY A C 1
ATOM 647 O O . GLY A 1 91 ? 25.220 -22.950 15.725 1.00 74.56 91 GLY A O 1
ATOM 648 N N . HIS A 1 92 ? 23.826 -22.536 17.435 1.00 81.19 92 HIS A N 1
ATOM 649 C CA . HIS A 1 92 ? 23.922 -23.858 18.052 1.00 81.19 92 HIS A CA 1
ATOM 650 C C . HIS A 1 92 ? 23.254 -24.937 17.191 1.00 81.19 92 HIS A C 1
ATOM 652 O O . HIS A 1 92 ? 22.335 -24.661 16.411 1.00 81.19 92 HIS A O 1
ATOM 658 N N . ASP A 1 93 ? 23.669 -26.194 17.367 1.00 84.25 93 ASP A N 1
ATOM 659 C CA . ASP A 1 93 ? 22.939 -27.305 16.766 1.00 84.25 93 ASP A CA 1
ATOM 660 C C . ASP A 1 93 ? 21.549 -27.401 17.416 1.00 84.25 93 ASP A C 1
ATOM 662 O O . ASP A 1 93 ? 21.413 -27.521 18.635 1.00 84.25 93 ASP A O 1
ATOM 666 N N . ARG A 1 94 ? 20.489 -27.404 16.599 1.00 86.19 94 ARG A N 1
ATOM 667 C CA . ARG A 1 94 ? 19.108 -27.569 17.072 1.00 86.19 94 ARG A CA 1
ATOM 668 C C . ARG A 1 94 ? 18.905 -28.823 17.920 1.00 86.19 94 ARG A C 1
ATOM 670 O O . ARG A 1 94 ? 17.973 -28.863 18.719 1.00 86.19 94 ARG A O 1
ATOM 677 N N . HIS A 1 95 ? 19.723 -29.864 17.748 1.00 87.31 95 HIS A N 1
ATOM 678 C CA . HIS A 1 95 ? 19.640 -31.093 18.543 1.00 87.31 95 HIS A CA 1
ATOM 679 C C . HIS A 1 95 ? 20.078 -30.891 20.004 1.00 87.31 95 HIS A C 1
ATOM 681 O O . HIS A 1 95 ? 19.766 -31.726 20.854 1.00 87.31 95 HIS A O 1
ATOM 687 N N . GLU A 1 96 ? 20.736 -29.773 20.327 1.00 85.94 96 GLU A N 1
ATOM 688 C CA . GLU A 1 96 ? 21.079 -29.387 21.700 1.00 85.94 96 GLU A CA 1
ATOM 689 C C . GLU A 1 96 ? 19.843 -28.939 22.503 1.00 85.94 96 GLU A C 1
ATOM 691 O O . GLU A 1 96 ? 19.835 -29.018 23.735 1.00 85.94 96 GLU A O 1
ATOM 696 N N . ILE A 1 97 ? 18.753 -28.551 21.826 1.00 83.50 97 ILE A N 1
ATOM 697 C CA . ILE A 1 97 ? 17.490 -28.163 22.463 1.00 83.50 97 ILE A CA 1
ATOM 698 C C . ILE A 1 97 ? 16.735 -29.418 22.915 1.00 83.50 97 ILE A C 1
ATOM 700 O O . ILE A 1 97 ? 16.057 -30.095 22.133 1.00 83.50 97 ILE A O 1
ATOM 704 N N . ARG A 1 98 ? 16.813 -29.711 24.219 1.00 85.06 98 ARG A N 1
ATOM 705 C CA . ARG A 1 98 ? 16.181 -30.871 24.882 1.00 85.06 98 ARG A CA 1
ATOM 706 C C . ARG A 1 98 ? 14.677 -30.691 25.155 1.00 85.06 98 ARG A C 1
ATOM 708 O O . ARG A 1 98 ? 14.191 -31.083 26.211 1.00 85.06 98 ARG A O 1
ATOM 715 N N . ASN A 1 99 ? 13.940 -30.100 24.217 1.00 80.81 99 ASN A N 1
ATOM 716 C CA . ASN A 1 99 ? 12.482 -29.962 24.278 1.00 80.81 99 ASN A CA 1
ATOM 717 C C . ASN A 1 99 ? 11.836 -30.822 23.174 1.00 80.81 99 ASN A C 1
ATOM 719 O O . ASN A 1 99 ? 12.083 -30.612 21.988 1.00 80.81 99 ASN A O 1
ATOM 723 N N . SER A 1 100 ? 11.026 -31.813 23.559 1.00 76.62 100 SER A N 1
ATOM 724 C CA . SER A 1 100 ? 10.396 -32.767 22.634 1.00 76.62 100 SER A CA 1
ATOM 725 C C . SER A 1 100 ? 9.448 -32.110 21.637 1.00 76.62 100 SER A C 1
ATOM 727 O O . SER A 1 100 ? 9.404 -32.524 20.476 1.00 76.62 100 SER A O 1
ATOM 729 N N . ASP A 1 101 ? 8.731 -31.082 22.076 1.00 71.38 101 ASP A N 1
ATOM 730 C CA . ASP A 1 101 ? 7.688 -30.406 21.308 1.00 71.38 101 ASP A CA 1
ATOM 731 C C . ASP A 1 101 ? 8.323 -29.483 20.272 1.00 71.38 101 ASP A C 1
ATOM 733 O O . ASP A 1 101 ? 7.926 -29.481 19.104 1.00 71.38 101 ASP A O 1
ATOM 737 N N . PHE A 1 102 ? 9.412 -28.810 20.658 1.00 79.62 102 PHE A N 1
ATOM 738 C CA . PHE A 1 102 ? 10.303 -28.120 19.731 1.00 79.62 102 PHE A CA 1
ATOM 739 C C . PHE A 1 102 ? 10.799 -29.080 18.643 1.00 79.62 102 PHE A C 1
ATOM 741 O O . PHE A 1 102 ? 10.632 -28.805 17.457 1.00 79.62 102 PHE A O 1
ATOM 748 N N . GLN A 1 103 ? 11.345 -30.244 19.018 1.00 83.00 103 GLN A N 1
ATOM 749 C CA . GLN A 1 103 ? 11.878 -31.205 18.044 1.00 83.00 103 GLN A CA 1
ATOM 750 C C . GLN A 1 103 ? 10.792 -31.777 17.118 1.00 83.00 103 GLN A C 1
ATOM 752 O O . GLN A 1 103 ? 11.045 -32.011 15.935 1.00 83.00 103 GLN A O 1
ATOM 757 N N . ALA A 1 104 ? 9.586 -32.028 17.636 1.00 76.62 104 ALA A N 1
ATOM 758 C CA . ALA A 1 104 ? 8.454 -32.514 16.849 1.00 76.62 104 ALA A CA 1
ATOM 759 C C . ALA A 1 104 ? 7.949 -31.458 15.855 1.00 76.62 104 ALA A C 1
ATOM 761 O O . ALA A 1 104 ? 7.737 -31.770 14.678 1.00 76.62 104 ALA A O 1
ATOM 762 N N . THR A 1 105 ? 7.825 -30.213 16.313 1.00 74.38 105 THR A N 1
ATOM 763 C CA . THR A 1 105 ? 7.445 -29.063 15.487 1.00 74.38 105 THR A CA 1
ATOM 764 C C . THR A 1 105 ? 8.474 -28.825 14.394 1.00 74.38 105 THR A C 1
ATOM 766 O O . THR A 1 105 ? 8.122 -28.807 13.218 1.00 74.38 105 THR A O 1
ATOM 769 N N . TYR A 1 106 ? 9.755 -28.746 14.760 1.00 83.38 106 TYR A N 1
ATOM 770 C CA . TYR A 1 106 ? 10.843 -28.502 13.818 1.00 83.38 106 TYR A CA 1
ATOM 771 C C . TYR A 1 106 ? 10.867 -29.553 12.704 1.00 83.38 106 TYR A C 1
ATOM 773 O O . TYR A 1 106 ? 10.923 -29.209 11.529 1.00 83.38 106 TYR A O 1
ATOM 781 N N . ARG A 1 107 ? 10.745 -30.849 13.041 1.00 83.94 107 ARG A N 1
ATOM 782 C CA . ARG A 1 107 ? 10.672 -31.924 12.032 1.00 83.94 107 ARG A CA 1
ATOM 783 C C . ARG A 1 107 ? 9.469 -31.780 11.104 1.00 83.94 107 ARG A C 1
ATOM 785 O O . ARG A 1 107 ? 9.596 -32.033 9.909 1.00 83.94 107 ARG A O 1
ATOM 792 N N . THR A 1 108 ? 8.313 -31.397 11.643 1.00 79.94 108 THR A N 1
ATOM 793 C CA . THR A 1 108 ? 7.093 -31.203 10.848 1.00 79.94 108 THR A CA 1
ATOM 794 C C . THR A 1 108 ? 7.273 -30.048 9.867 1.00 79.94 108 THR A C 1
ATOM 796 O O . THR A 1 108 ? 7.017 -30.210 8.675 1.00 79.94 108 THR A O 1
ATOM 799 N N . LEU A 1 109 ? 7.781 -28.911 10.342 1.00 80.69 109 LEU A N 1
ATOM 800 C CA . LEU A 1 109 ? 8.056 -27.752 9.501 1.00 80.69 109 LEU A CA 1
ATOM 801 C C . LEU A 1 109 ? 9.134 -28.053 8.456 1.00 80.69 109 LEU A C 1
ATOM 803 O O . LEU A 1 109 ? 8.957 -27.702 7.299 1.00 80.69 109 LEU A O 1
ATOM 807 N N . GLN A 1 110 ? 10.196 -28.779 8.817 1.00 85.31 110 GLN A N 1
ATOM 808 C CA . GLN A 1 110 ? 11.249 -29.194 7.886 1.00 85.31 110 GLN A CA 1
ATOM 809 C C . GLN A 1 110 ? 10.704 -30.063 6.747 1.00 85.31 110 GLN A C 1
ATOM 811 O O . GLN A 1 110 ? 11.093 -29.893 5.595 1.00 85.31 110 GLN A O 1
ATOM 816 N N . GLN A 1 111 ? 9.772 -30.971 7.047 1.00 82.81 111 GLN A N 1
ATOM 817 C CA . GLN A 1 111 ? 9.111 -31.783 6.024 1.00 82.81 111 GLN A CA 1
ATOM 818 C C . GLN A 1 111 ? 8.221 -30.941 5.103 1.00 82.81 111 GLN A C 1
ATOM 820 O O . GLN A 1 111 ? 8.217 -31.164 3.895 1.00 82.81 111 GLN A O 1
ATOM 825 N N . LEU A 1 112 ? 7.490 -29.968 5.655 1.00 81.38 112 LEU A N 1
ATOM 826 C CA . LEU A 1 112 ? 6.639 -29.064 4.875 1.00 81.38 112 LEU A CA 1
ATOM 827 C C . LEU A 1 112 ? 7.454 -28.087 4.017 1.00 81.38 112 LEU A C 1
ATOM 829 O O . LEU A 1 112 ? 7.079 -27.826 2.879 1.00 81.38 112 LEU A O 1
ATOM 833 N N . ALA A 1 113 ? 8.572 -27.589 4.542 1.00 83.19 113 ALA A N 1
ATOM 834 C CA . ALA A 1 113 ? 9.481 -26.662 3.876 1.00 83.19 113 ALA A CA 1
ATOM 835 C C . ALA A 1 113 ? 10.384 -27.335 2.834 1.00 83.19 113 ALA A C 1
ATOM 837 O O . ALA A 1 113 ? 11.041 -26.635 2.071 1.00 83.19 113 ALA A O 1
ATOM 838 N N . GLY A 1 114 ? 10.425 -28.673 2.776 1.00 81.69 114 GLY A N 1
ATOM 839 C CA . GLY A 1 114 ? 11.276 -29.437 1.855 1.00 81.69 114 GLY A CA 1
ATOM 840 C C . GLY A 1 114 ? 11.281 -28.926 0.402 1.00 81.69 114 GLY A C 1
ATOM 841 O O . GLY A 1 114 ? 12.367 -28.754 -0.144 1.00 81.69 114 GLY A O 1
ATOM 842 N N . PRO A 1 115 ? 10.125 -28.598 -0.213 1.00 78.56 115 PRO A N 1
ATOM 843 C CA . PRO A 1 115 ? 10.075 -28.029 -1.564 1.00 78.56 115 PRO A CA 1
ATOM 844 C C . PRO A 1 115 ? 10.754 -26.658 -1.727 1.00 78.56 115 PRO A C 1
ATOM 846 O O . PRO A 1 115 ? 11.028 -26.257 -2.853 1.00 78.56 115 PRO A O 1
ATOM 849 N N . VAL A 1 116 ? 10.988 -25.918 -0.637 1.00 76.31 116 VAL A N 1
ATOM 850 C CA . VAL A 1 116 ? 11.668 -24.611 -0.657 1.00 76.31 116 VAL A CA 1
ATOM 851 C C . VAL A 1 116 ? 13.186 -24.750 -0.751 1.00 76.31 116 VAL A C 1
ATOM 853 O O . VAL A 1 116 ? 13.852 -23.844 -1.233 1.00 76.31 116 VAL A O 1
ATOM 856 N N . ALA A 1 117 ? 13.740 -25.900 -0.357 1.00 69.38 117 ALA A N 1
ATOM 857 C CA . ALA A 1 117 ? 15.182 -26.142 -0.412 1.00 69.38 117 ALA A CA 1
ATOM 858 C C . ALA A 1 117 ? 15.740 -26.218 -1.848 1.00 69.38 117 ALA A C 1
ATOM 860 O O . ALA A 1 117 ? 16.949 -26.118 -2.041 1.00 69.38 117 ALA A O 1
ATOM 861 N N . GLU A 1 118 ? 14.881 -26.407 -2.853 1.00 74.69 118 GLU A N 1
ATOM 862 C CA . GLU A 1 118 ? 15.269 -26.332 -4.259 1.00 74.69 118 GLU A CA 1
ATOM 863 C C . GLU A 1 118 ? 15.189 -24.878 -4.751 1.00 74.69 118 GLU A C 1
ATOM 865 O O . GLU A 1 118 ? 14.130 -24.249 -4.693 1.00 74.69 118 GLU A O 1
ATOM 870 N N . THR A 1 119 ? 16.296 -24.356 -5.295 1.00 71.88 119 THR A N 1
ATOM 871 C CA . THR A 1 119 ? 16.369 -23.004 -5.884 1.00 71.88 119 THR A CA 1
ATOM 872 C C . THR A 1 119 ? 15.334 -22.811 -6.992 1.00 71.88 119 THR A C 1
ATOM 874 O O . THR A 1 119 ? 14.756 -21.730 -7.144 1.00 71.88 119 THR A O 1
ATOM 877 N N . HIS A 1 120 ? 15.085 -23.867 -7.777 1.00 80.00 120 HIS A N 1
ATOM 878 C CA . HIS A 1 120 ? 14.136 -23.838 -8.882 1.00 80.00 120 HIS A CA 1
ATOM 879 C C . HIS A 1 120 ? 12.847 -24.577 -8.554 1.00 80.00 120 HIS A C 1
ATOM 881 O O . HIS A 1 120 ? 12.839 -25.729 -8.140 1.00 80.00 120 HIS A O 1
ATOM 887 N N . LEU A 1 121 ? 11.730 -23.913 -8.824 1.00 77.50 121 LEU A N 1
ATOM 888 C CA . LEU A 1 121 ? 10.398 -24.450 -8.606 1.00 77.50 121 LEU A CA 1
ATOM 889 C C . LEU A 1 121 ? 9.951 -25.312 -9.796 1.00 77.50 121 LEU A C 1
ATOM 891 O O . LEU A 1 121 ? 9.848 -24.787 -10.911 1.00 77.50 121 LEU A O 1
ATOM 895 N N . PRO A 1 122 ? 9.564 -26.587 -9.601 1.00 79.06 122 PRO A N 1
ATOM 896 C CA . PRO A 1 122 ? 8.974 -27.367 -10.683 1.00 79.06 122 PRO A CA 1
ATOM 897 C C . PRO A 1 122 ? 7.655 -26.716 -11.128 1.00 79.06 122 PRO A C 1
ATOM 899 O O . PRO A 1 122 ? 6.971 -26.110 -10.304 1.00 79.06 122 PRO A O 1
ATOM 902 N N . PRO A 1 123 ? 7.244 -26.810 -12.400 1.00 80.75 123 PRO A N 1
ATOM 903 C CA . PRO A 1 123 ? 5.957 -26.280 -12.846 1.00 80.75 123 PRO A CA 1
ATOM 904 C C . PRO A 1 123 ? 4.778 -27.118 -12.322 1.00 80.75 123 PRO A C 1
ATOM 906 O O . PRO A 1 123 ? 4.867 -28.343 -12.229 1.00 80.75 123 PRO A O 1
ATOM 909 N N . ALA A 1 124 ? 3.675 -26.452 -11.978 1.00 78.38 124 ALA A N 1
ATOM 910 C CA . ALA A 1 124 ? 2.415 -27.057 -11.548 1.00 78.38 124 ALA A CA 1
ATOM 911 C C . ALA A 1 124 ? 1.660 -27.709 -12.721 1.00 78.38 124 ALA A C 1
ATOM 913 O O . ALA A 1 124 ? 1.855 -27.340 -13.883 1.00 78.38 124 ALA A O 1
ATOM 914 N N . GLY A 1 125 ? 0.770 -28.658 -12.409 1.00 70.38 125 GLY A N 1
ATOM 915 C CA . GLY A 1 125 ? -0.069 -29.361 -13.394 1.00 70.38 125 GLY A CA 1
ATOM 916 C C . GLY A 1 125 ? -1.341 -28.604 -13.799 1.00 70.38 125 GLY A C 1
ATOM 917 O O . GLY A 1 125 ? -2.237 -29.192 -14.396 1.00 70.38 125 GLY A O 1
ATOM 918 N N . ALA A 1 126 ? -1.453 -27.329 -13.421 1.00 69.00 126 ALA A N 1
ATOM 919 C CA . ALA A 1 126 ? -2.649 -26.511 -13.592 1.00 69.00 126 ALA A CA 1
ATOM 920 C C . ALA A 1 126 ? -2.667 -25.738 -14.924 1.00 69.00 126 ALA A C 1
ATOM 922 O O . ALA A 1 126 ? -1.626 -25.479 -15.524 1.00 69.00 126 ALA A O 1
ATOM 923 N N . ASN A 1 127 ? -3.860 -25.300 -15.339 1.00 78.81 127 ASN A N 1
ATOM 924 C CA . ASN A 1 127 ? -4.036 -24.391 -16.478 1.00 78.81 127 ASN A CA 1
ATOM 925 C C . ASN A 1 127 ? -3.425 -23.011 -16.188 1.00 78.81 127 ASN A C 1
ATOM 927 O O . ASN A 1 127 ? -3.479 -22.543 -15.048 1.00 78.81 127 ASN A O 1
ATOM 931 N N . SER A 1 128 ? -2.906 -22.351 -17.224 1.00 83.44 128 SER A N 1
ATOM 932 C CA . SER A 1 128 ? -2.388 -20.979 -17.166 1.00 83.44 128 SER A CA 1
ATOM 933 C C . SER A 1 128 ? -3.478 -19.924 -16.989 1.00 83.44 128 SER A C 1
ATOM 935 O O . SER A 1 128 ? -4.636 -20.165 -17.327 1.00 83.44 128 SER A O 1
ATOM 937 N N . GLY A 1 129 ? -3.072 -18.730 -16.558 1.00 86.81 129 GLY A N 1
ATOM 938 C CA . GLY A 1 129 ? -3.931 -17.552 -16.447 1.00 86.81 129 GLY A CA 1
ATOM 939 C C . GLY A 1 129 ? -4.177 -17.112 -15.008 1.00 86.81 129 GLY A C 1
ATOM 940 O O . GLY A 1 129 ? -3.476 -17.523 -14.082 1.00 86.81 129 GLY A O 1
ATOM 941 N N . GLU A 1 130 ? -5.187 -16.268 -14.844 1.00 90.38 130 GLU A N 1
ATOM 942 C CA . GLU A 1 130 ? -5.545 -15.658 -13.568 1.00 90.38 130 GLU A CA 1
ATOM 943 C C . GLU A 1 130 ? -6.296 -16.636 -12.648 1.00 90.38 130 GLU A C 1
ATOM 945 O O . GLU A 1 130 ? -7.082 -17.474 -13.100 1.00 90.38 130 GLU A O 1
ATOM 950 N N . ALA A 1 131 ? -6.065 -16.523 -11.341 1.00 91.81 131 ALA A N 1
ATOM 951 C CA . ALA A 1 131 ? -6.829 -17.212 -10.310 1.00 91.81 131 ALA A CA 1
ATOM 952 C C . ALA A 1 131 ? -6.901 -16.382 -9.017 1.00 91.81 131 ALA A C 1
ATOM 954 O O . ALA A 1 131 ? -6.169 -15.410 -8.852 1.00 91.81 131 ALA A O 1
ATOM 955 N N . HIS A 1 132 ? -7.759 -16.793 -8.079 1.00 93.25 132 HIS A N 1
ATOM 956 C CA . HIS A 1 132 ? -7.936 -16.132 -6.782 1.00 93.25 132 HIS A CA 1
ATOM 957 C C . HIS A 1 132 ? -7.583 -17.071 -5.634 1.00 93.25 132 HIS A C 1
ATOM 959 O O . HIS A 1 132 ? -7.775 -18.288 -5.723 1.00 93.25 132 HIS A O 1
ATOM 965 N N . PHE A 1 133 ? -7.032 -16.497 -4.570 1.00 90.38 133 PHE A N 1
ATOM 966 C CA . PHE A 1 133 ? -6.689 -17.207 -3.350 1.00 90.38 133 PHE A CA 1
ATOM 967 C C . PHE A 1 133 ? -7.597 -16.768 -2.199 1.00 90.38 133 PHE A C 1
ATOM 969 O O . PHE A 1 133 ? -7.640 -15.589 -1.862 1.00 90.38 133 PHE A O 1
ATOM 976 N N . ASP A 1 134 ? -8.262 -17.727 -1.556 1.00 86.00 134 ASP A N 1
ATOM 977 C CA . ASP A 1 134 ? -9.215 -17.462 -0.466 1.00 86.00 134 ASP A CA 1
ATOM 978 C C . ASP A 1 134 ? -8.783 -18.082 0.874 1.00 86.00 134 ASP A C 1
ATOM 980 O O . ASP A 1 134 ? -9.467 -17.946 1.893 1.00 86.00 134 ASP A O 1
ATOM 984 N N . GLY A 1 135 ? -7.637 -18.771 0.895 1.00 83.06 135 GLY A N 1
ATOM 985 C CA . GLY A 1 135 ? -7.111 -19.406 2.097 1.00 83.06 135 GLY A CA 1
ATOM 986 C C . GLY A 1 135 ? -6.785 -18.371 3.170 1.00 83.06 135 GLY A C 1
ATOM 987 O O . GLY A 1 135 ? -6.192 -17.331 2.895 1.00 83.06 135 GLY A O 1
ATOM 988 N N . ARG A 1 136 ? -7.168 -18.648 4.420 1.00 84.75 136 ARG A N 1
ATOM 989 C CA . ARG A 1 136 ? -6.854 -17.778 5.560 1.00 84.75 136 ARG A CA 1
ATOM 990 C C . ARG A 1 136 ? -5.461 -18.095 6.092 1.00 84.75 136 ARG A C 1
ATOM 992 O O . ARG A 1 136 ? -5.201 -19.248 6.413 1.00 84.75 136 ARG A O 1
ATOM 999 N N . TRP A 1 137 ? -4.598 -17.091 6.207 1.00 84.50 137 TRP A N 1
ATOM 1000 C CA . TRP A 1 137 ? -3.197 -17.283 6.617 1.00 84.50 137 TRP A CA 1
ATOM 1001 C C . TRP A 1 137 ? -2.630 -16.112 7.424 1.00 84.50 137 TRP A C 1
ATOM 1003 O O . TRP A 1 137 ? -1.804 -16.322 8.309 1.00 84.50 137 TRP A O 1
ATOM 1013 N N . ARG A 1 138 ? -3.098 -14.886 7.165 1.00 89.12 138 ARG A N 1
ATOM 1014 C CA . ARG A 1 138 ? -2.492 -13.661 7.699 1.00 89.12 138 ARG A CA 1
ATOM 1015 C C . ARG A 1 138 ? -3.245 -13.053 8.877 1.00 89.12 138 ARG A C 1
ATOM 1017 O O . ARG A 1 138 ? -4.468 -13.162 8.973 1.00 89.12 138 ARG A O 1
ATOM 1024 N N . VAL A 1 139 ? -2.539 -12.335 9.737 1.00 87.56 139 VAL A N 1
ATOM 1025 C CA . VAL A 1 139 ? -3.112 -11.325 10.632 1.00 87.56 139 VAL A CA 1
ATOM 1026 C C . VAL A 1 139 ? -3.282 -10.031 9.844 1.00 87.56 139 VAL A C 1
ATOM 1028 O O . VAL A 1 139 ? -2.326 -9.505 9.279 1.00 87.56 139 VAL A O 1
ATOM 1031 N N . SER A 1 140 ? -4.509 -9.514 9.795 1.00 93.88 140 SER A N 1
ATOM 1032 C CA . SER A 1 140 ? -4.803 -8.206 9.211 1.00 93.88 140 SER A CA 1
ATOM 1033 C C . SER A 1 140 ? -4.796 -7.156 10.315 1.00 93.88 140 SER A C 1
ATOM 1035 O O . SER A 1 140 ? -5.661 -7.194 11.187 1.00 93.88 140 SER A O 1
ATOM 1037 N N . ARG A 1 141 ? -3.840 -6.223 10.287 1.00 94.75 141 ARG A N 1
ATOM 1038 C CA . ARG A 1 141 ? -3.785 -5.070 11.199 1.00 94.75 141 ARG A CA 1
ATOM 1039 C C . ARG A 1 141 ? -3.863 -3.786 10.392 1.00 94.75 141 ARG A C 1
ATOM 1041 O O . ARG A 1 141 ? -3.105 -3.612 9.444 1.00 94.75 141 ARG A O 1
ATOM 1048 N N . GLN A 1 142 ? -4.796 -2.912 10.746 1.00 96.81 142 GLN A N 1
ATOM 1049 C CA . GLN A 1 142 ? -5.063 -1.679 10.005 1.00 96.81 142 GLN A CA 1
ATOM 1050 C C . GLN A 1 142 ? -5.307 -0.540 10.978 1.00 96.81 142 GLN A C 1
ATOM 1052 O O . GLN A 1 142 ? -5.950 -0.741 12.007 1.00 96.81 142 GLN A O 1
ATOM 1057 N N . THR A 1 143 ? -4.823 0.651 10.647 1.00 97.44 143 THR A N 1
ATOM 1058 C CA . THR A 1 143 ? -4.928 1.809 11.534 1.00 97.44 143 THR A CA 1
ATOM 1059 C C . THR A 1 143 ? -5.979 2.781 11.014 1.00 97.44 143 THR A C 1
ATOM 1061 O O . THR A 1 143 ? -5.928 3.219 9.866 1.00 97.44 143 THR A O 1
ATOM 1064 N N . LEU A 1 144 ? -6.933 3.130 11.873 1.00 97.00 144 LEU A N 1
ATOM 1065 C CA . LEU A 1 144 ? -7.865 4.230 11.674 1.00 97.00 144 LEU A CA 1
ATOM 1066 C C . LEU A 1 144 ? -7.386 5.420 12.508 1.00 97.00 144 LEU A C 1
ATOM 1068 O O . LEU A 1 144 ? -7.494 5.414 13.736 1.00 97.00 144 LEU A O 1
ATOM 1072 N N . TYR A 1 145 ? -6.877 6.452 11.841 1.00 95.44 145 TYR A N 1
ATOM 1073 C CA . TYR A 1 145 ? -6.440 7.671 12.510 1.00 95.44 145 TYR A CA 1
ATOM 1074 C C . TYR A 1 145 ? -7.639 8.542 12.882 1.00 95.44 145 TYR A C 1
ATOM 1076 O O . TYR A 1 145 ? -8.553 8.768 12.085 1.00 95.44 145 TYR A O 1
ATOM 1084 N N . ILE A 1 146 ? -7.640 9.034 14.116 1.00 93.44 146 ILE A N 1
ATOM 1085 C CA . ILE A 1 146 ? -8.687 9.888 14.659 1.00 93.44 146 ILE A CA 1
ATOM 1086 C C . ILE A 1 146 ? -8.091 11.246 14.995 1.00 93.44 146 ILE A C 1
ATOM 1088 O O . ILE A 1 146 ? -7.208 11.378 15.838 1.00 93.44 146 ILE A O 1
ATOM 1092 N N . ASP A 1 147 ? -8.633 12.275 14.355 1.00 90.44 147 ASP A N 1
ATOM 1093 C CA . ASP A 1 147 ? -8.458 13.656 14.774 1.00 90.44 147 ASP A CA 1
ATOM 1094 C C . ASP A 1 147 ? -9.831 14.322 14.905 1.00 90.44 147 ASP A C 1
ATOM 1096 O O . ASP A 1 147 ? -10.652 14.351 13.974 1.00 90.44 147 ASP A O 1
ATOM 1100 N N . ALA A 1 148 ? -10.078 14.832 16.108 1.00 83.44 148 ALA A N 1
ATOM 1101 C CA . ALA A 1 148 ? -11.253 15.602 16.475 1.00 83.44 148 ALA A CA 1
ATOM 1102 C C . ALA A 1 148 ? -11.284 16.990 15.814 1.00 83.44 148 ALA A C 1
ATOM 1104 O O . ALA A 1 148 ? -12.366 17.558 15.663 1.00 83.44 148 ALA A O 1
ATOM 1105 N N . ALA A 1 149 ? -10.124 17.541 15.445 1.00 82.62 149 ALA A N 1
ATOM 1106 C CA . ALA A 1 149 ? -10.010 18.805 14.729 1.00 82.62 149 ALA A CA 1
ATOM 1107 C C . ALA A 1 149 ? -10.179 18.643 13.212 1.00 82.62 149 ALA A C 1
ATOM 1109 O O . ALA A 1 149 ? -10.507 19.624 12.540 1.00 82.62 149 ALA A O 1
ATOM 1110 N N . ALA A 1 150 ? -10.009 17.430 12.673 1.00 81.19 150 ALA A N 1
ATOM 1111 C CA . ALA A 1 150 ? -10.190 17.181 11.250 1.00 81.19 150 ALA A CA 1
ATOM 1112 C C . ALA A 1 150 ? -11.634 17.493 10.818 1.00 81.19 150 ALA A C 1
ATOM 1114 O O . ALA A 1 150 ? -12.611 17.012 11.403 1.00 81.19 150 ALA A O 1
ATOM 1115 N N . ARG A 1 151 ? -11.780 18.314 9.776 1.00 70.50 151 ARG A N 1
ATOM 1116 C CA . ARG A 1 151 ? -13.077 18.764 9.251 1.00 70.50 151 ARG A CA 1
ATOM 1117 C C . ARG A 1 151 ? -13.314 18.134 7.882 1.00 70.50 151 ARG A C 1
ATOM 1119 O O . ARG A 1 151 ? -13.008 18.769 6.877 1.00 70.50 151 ARG A O 1
ATOM 1126 N N . PRO A 1 152 ? -13.831 16.899 7.820 1.00 67.12 152 PRO A N 1
ATOM 1127 C CA . PRO A 1 152 ? -14.045 16.253 6.539 1.00 67.12 152 PRO A CA 1
ATOM 1128 C C . PRO A 1 152 ? -15.157 16.983 5.775 1.00 67.12 152 PRO A C 1
ATOM 1130 O O . PRO A 1 152 ? -16.170 17.386 6.350 1.00 67.12 152 PRO A O 1
ATOM 1133 N N . SER A 1 153 ? -14.983 17.133 4.466 1.00 64.25 153 SER A N 1
ATOM 1134 C CA . SER A 1 153 ? -16.008 17.667 3.562 1.00 64.25 153 SER A CA 1
ATOM 1135 C C . SER A 1 153 ? -17.102 16.642 3.219 1.00 64.25 153 SER A C 1
ATOM 1137 O O . SER A 1 153 ? -18.123 17.007 2.638 1.00 64.25 153 SER A O 1
ATOM 1139 N N . ALA A 1 154 ? -16.910 15.373 3.595 1.00 68.06 154 ALA A N 1
ATOM 1140 C CA . ALA A 1 154 ? -17.792 14.242 3.314 1.00 68.06 154 ALA A CA 1
ATOM 1141 C C . ALA A 1 154 ? -17.901 13.293 4.532 1.00 68.06 154 ALA A C 1
ATOM 1143 O O . ALA A 1 154 ? -17.114 13.400 5.476 1.00 68.06 154 ALA A O 1
ATOM 1144 N N . PRO A 1 155 ? -18.868 12.354 4.558 1.00 75.06 155 PRO A N 1
ATOM 1145 C CA . PRO A 1 155 ? -18.946 11.339 5.609 1.00 75.06 155 PRO A CA 1
ATOM 1146 C C . PRO A 1 155 ? -17.652 10.522 5.731 1.00 75.06 155 PRO A C 1
ATOM 1148 O O . PRO A 1 155 ? -17.105 10.060 4.733 1.00 75.06 155 PRO A O 1
ATOM 1151 N N . ARG A 1 156 ? -17.192 10.295 6.967 1.00 87.31 156 ARG A N 1
ATOM 1152 C CA . ARG A 1 156 ? -15.996 9.491 7.249 1.00 87.31 156 ARG A CA 1
ATOM 1153 C C . ARG A 1 156 ? -16.310 8.008 7.062 1.00 87.31 156 ARG A C 1
ATOM 1155 O O . ARG A 1 156 ? -17.068 7.441 7.852 1.00 87.31 156 ARG A O 1
ATOM 1162 N N . ILE A 1 157 ? -15.738 7.388 6.035 1.00 94.75 157 ILE A N 1
ATOM 1163 C CA . ILE A 1 157 ? -15.879 5.955 5.764 1.00 94.75 157 ILE A CA 1
ATOM 1164 C C . ILE A 1 157 ? -14.498 5.309 5.804 1.00 94.75 157 ILE A C 1
ATOM 1166 O O . ILE A 1 157 ? -13.644 5.627 4.984 1.00 94.75 157 ILE A O 1
ATOM 1170 N N . PHE A 1 158 ? -14.304 4.406 6.759 1.00 97.19 158 PHE A N 1
ATOM 1171 C CA . PHE A 1 158 ? -13.130 3.552 6.860 1.00 97.19 158 PHE A CA 1
ATOM 1172 C C . PHE A 1 158 ? -13.534 2.135 6.468 1.00 97.19 158 PHE A C 1
ATOM 1174 O O . PHE A 1 158 ? -14.448 1.566 7.069 1.00 97.19 158 PHE A O 1
ATOM 1181 N N . ASP A 1 159 ? -12.864 1.563 5.476 1.00 97.44 159 ASP A N 1
ATOM 1182 C CA . ASP A 1 159 ? -13.051 0.155 5.137 1.00 97.44 159 ASP A CA 1
ATOM 1183 C C . ASP A 1 159 ? -11.877 -0.634 5.710 1.00 97.44 159 ASP A C 1
ATOM 1185 O O . ASP A 1 159 ? -10.731 -0.229 5.522 1.00 97.44 159 ASP A O 1
ATOM 1189 N N . PHE A 1 160 ? -12.160 -1.727 6.415 1.00 97.38 160 PHE A N 1
ATOM 1190 C CA . PHE A 1 160 ? -11.159 -2.657 6.905 1.00 97.38 160 PHE A CA 1
ATOM 1191 C C . PHE A 1 160 ? -11.203 -3.962 6.112 1.00 97.38 160 PHE A C 1
ATOM 1193 O O . PHE A 1 160 ? -12.279 -4.506 5.869 1.00 97.38 160 PHE A O 1
ATOM 1200 N N . SER A 1 161 ? -10.042 -4.492 5.742 1.00 96.00 161 SER A N 1
ATOM 1201 C CA . SER A 1 161 ? -9.957 -5.776 5.026 1.00 96.00 161 SER A CA 1
ATOM 1202 C C . SER A 1 161 ? -9.785 -6.964 5.980 1.00 96.00 161 SER A C 1
ATOM 1204 O O . SER A 1 161 ? -8.825 -7.027 6.755 1.00 96.00 161 SER A O 1
ATOM 1206 N N . GLY A 1 162 ? -10.692 -7.938 5.889 1.00 94.62 162 GLY A N 1
ATOM 1207 C CA . GLY A 1 162 ? -10.533 -9.280 6.455 1.00 94.62 162 GLY A CA 1
ATOM 1208 C C . GLY A 1 162 ? -10.165 -10.350 5.424 1.00 94.62 162 GLY A C 1
ATOM 1209 O O . GLY A 1 162 ? -10.202 -11.535 5.750 1.00 94.62 162 GLY A O 1
ATOM 1210 N N . LEU A 1 163 ? -9.823 -9.958 4.196 1.00 94.75 163 LEU A N 1
ATOM 1211 C CA . LEU A 1 163 ? -9.472 -10.851 3.098 1.00 94.75 163 LEU A CA 1
ATOM 1212 C C . LEU A 1 163 ? -8.332 -11.775 3.521 1.00 94.75 163 LEU A C 1
ATOM 1214 O O . LEU A 1 163 ? -7.269 -11.294 3.917 1.00 94.75 163 LEU A O 1
ATOM 1218 N N . GLN A 1 164 ? -8.552 -13.091 3.448 1.00 91.75 164 GLN A N 1
ATOM 1219 C CA . GLN A 1 164 ? -7.570 -14.118 3.829 1.00 91.75 164 GLN A CA 1
ATOM 1220 C C . GLN A 1 164 ? -7.084 -14.018 5.295 1.00 91.75 164 GLN A C 1
ATOM 1222 O O . GLN A 1 164 ? -6.062 -14.610 5.660 1.00 91.75 164 GLN A O 1
ATOM 1227 N N . ALA A 1 165 ? -7.788 -13.276 6.155 1.00 90.00 165 ALA A N 1
ATOM 1228 C CA . ALA A 1 165 ? -7.351 -13.034 7.520 1.00 90.00 165 ALA A CA 1
ATOM 1229 C C . ALA A 1 165 ? -7.799 -14.157 8.469 1.00 90.00 165 ALA A C 1
ATOM 1231 O O . ALA A 1 165 ? -8.968 -14.545 8.490 1.00 90.00 165 ALA A O 1
ATOM 1232 N N . ARG A 1 166 ? -6.878 -14.652 9.302 1.00 84.06 166 ARG A N 1
ATOM 1233 C CA . ARG A 1 166 ? -7.198 -15.501 10.470 1.00 84.06 166 ARG A CA 1
ATOM 1234 C C . ARG A 1 166 ? -7.608 -14.673 11.692 1.00 84.06 166 ARG A C 1
ATOM 1236 O O . ARG A 1 166 ? -8.297 -15.157 12.577 1.00 84.06 166 ARG A O 1
ATOM 1243 N N . SER A 1 167 ? -7.184 -13.412 11.726 1.00 84.62 167 SER A N 1
ATOM 1244 C CA . SER A 1 167 ? -7.522 -12.431 12.755 1.00 84.62 167 SER A CA 1
ATOM 1245 C C . SER A 1 167 ? -7.497 -11.037 12.137 1.00 84.62 167 SER A C 1
ATOM 1247 O O . SER A 1 167 ? -6.628 -10.746 11.312 1.00 84.62 167 SER A O 1
ATOM 1249 N N . VAL A 1 168 ? -8.428 -10.177 12.551 1.00 93.19 168 VAL A N 1
ATOM 1250 C CA . VAL A 1 168 ? -8.501 -8.773 12.131 1.00 93.19 168 VAL A CA 1
ATOM 1251 C C . VAL A 1 168 ? -8.375 -7.877 13.357 1.00 93.19 168 VAL A C 1
ATOM 1253 O O . VAL A 1 168 ? -9.100 -8.051 14.334 1.00 93.19 168 VAL A O 1
ATOM 1256 N N . GLU A 1 169 ? -7.474 -6.905 13.286 1.00 95.31 169 GLU A N 1
ATOM 1257 C CA . GLU A 1 169 ? -7.298 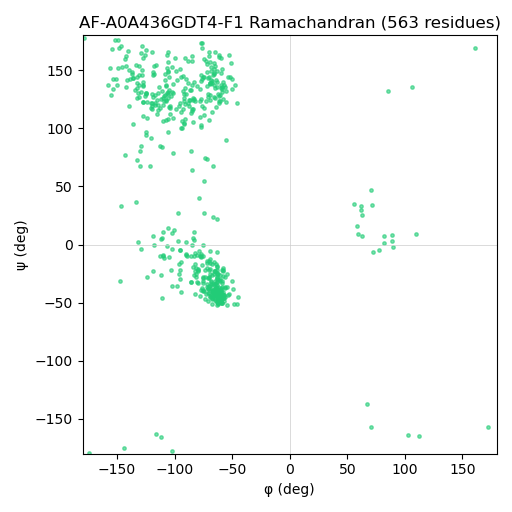-5.833 14.257 1.00 95.31 169 GLU A CA 1
ATOM 1258 C C . GLU A 1 169 ? -7.418 -4.481 13.544 1.00 95.31 169 GLU A C 1
ATOM 1260 O O . GLU A 1 169 ? -6.667 -4.179 12.616 1.00 95.31 169 GLU A O 1
ATOM 1265 N N . VAL A 1 170 ? -8.353 -3.650 13.998 1.00 97.81 170 VAL A N 1
ATOM 1266 C CA . VAL A 1 170 ? -8.442 -2.239 13.612 1.00 97.81 170 VAL A CA 1
ATOM 1267 C C . VAL A 1 170 ? -7.968 -1.403 14.793 1.00 97.81 170 VAL A C 1
ATOM 1269 O O . VAL A 1 170 ? -8.659 -1.308 15.807 1.00 97.81 170 VAL A O 1
ATOM 1272 N N . VAL A 1 171 ? -6.784 -0.810 14.676 1.00 96.88 171 VAL A N 1
ATOM 1273 C CA . VAL A 1 171 ? -6.207 0.079 15.687 1.00 96.88 171 VAL A CA 1
ATOM 1274 C C . VAL A 1 171 ? -6.744 1.482 15.452 1.00 96.88 171 VAL A C 1
ATOM 1276 O O . VAL A 1 171 ? -6.457 2.096 14.430 1.00 96.88 171 VAL A O 1
ATOM 1279 N N . LEU A 1 172 ? -7.522 2.015 16.386 1.00 96.69 172 LEU A N 1
ATOM 1280 C CA . LEU A 1 172 ? -7.843 3.436 16.388 1.00 96.69 172 LEU A CA 1
ATOM 1281 C C . LEU A 1 172 ? -6.703 4.168 17.073 1.00 96.69 172 LEU A C 1
ATOM 1283 O O . LEU A 1 172 ? -6.468 3.927 18.256 1.00 96.69 172 LEU A O 1
ATOM 1287 N N . ARG A 1 173 ? -6.016 5.039 16.333 1.00 95.19 173 ARG A N 1
ATOM 1288 C CA . ARG A 1 173 ? -4.888 5.835 16.828 1.00 95.19 173 ARG A CA 1
ATOM 1289 C C . ARG A 1 173 ? -5.256 7.306 16.822 1.00 95.19 173 ARG A C 1
ATOM 1291 O O . ARG A 1 173 ? -5.745 7.830 15.821 1.00 95.19 173 ARG A O 1
ATOM 1298 N N . GLN A 1 174 ? -5.025 7.976 17.937 1.00 92.06 174 GLN A N 1
ATOM 1299 C CA . GLN A 1 174 ? -5.228 9.410 18.031 1.00 92.06 174 GLN A CA 1
ATOM 1300 C C . GLN A 1 174 ? -4.100 10.160 17.299 1.00 92.06 174 GLN A C 1
ATOM 1302 O O . GLN A 1 174 ? -2.945 10.083 17.703 1.00 92.06 174 GLN A O 1
ATOM 1307 N N . ALA A 1 175 ? -4.446 10.911 16.250 1.00 90.00 175 ALA A N 1
ATOM 1308 C CA . ALA A 1 175 ? -3.520 11.755 15.483 1.00 90.00 175 ALA A CA 1
ATOM 1309 C C . ALA A 1 175 ? -3.503 13.222 15.954 1.00 90.00 175 ALA A C 1
ATOM 1311 O O . ALA A 1 175 ? -2.565 13.961 15.675 1.00 90.00 175 ALA A O 1
ATOM 1312 N N . GLY A 1 176 ? -4.564 13.672 16.633 1.00 83.25 176 GLY A N 1
ATOM 1313 C CA . GLY A 1 176 ? -4.698 15.046 17.122 1.00 83.25 176 GLY A CA 1
ATOM 1314 C C . GLY A 1 176 ? -4.523 15.172 18.636 1.00 83.25 176 GLY A C 1
ATOM 1315 O O . GLY A 1 176 ? -4.709 14.226 19.393 1.00 83.25 176 GLY A O 1
ATOM 1316 N N . LYS A 1 177 ? -4.281 16.389 19.128 1.00 84.75 177 LYS A N 1
ATOM 1317 C CA . LYS A 1 177 ? -4.104 16.641 20.576 1.00 84.75 177 LYS A CA 1
ATOM 1318 C C . LYS A 1 177 ? -5.406 16.630 21.385 1.00 84.75 177 LYS A C 1
ATOM 1320 O O . LYS A 1 177 ? -5.375 16.561 22.609 1.00 84.75 177 LYS A O 1
ATOM 1325 N N . GLN A 1 178 ? -6.554 16.765 20.721 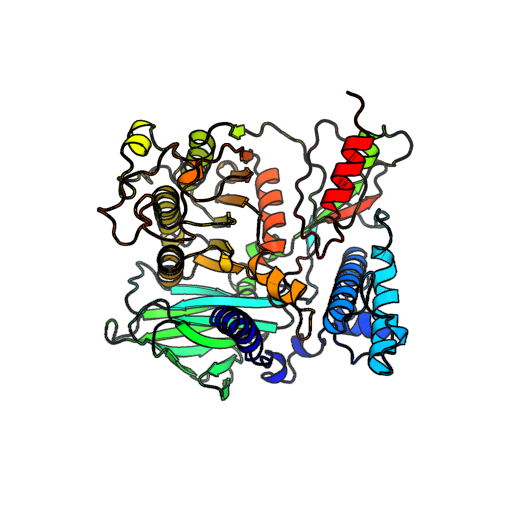1.00 88.12 178 GLN A N 1
ATOM 1326 C CA . GLN A 1 178 ? -7.853 16.910 21.384 1.00 88.12 178 GLN A CA 1
ATOM 1327 C C . GLN A 1 178 ? -8.484 15.546 21.676 1.00 88.12 178 GLN A C 1
ATOM 1329 O O . GLN A 1 178 ? -8.723 14.807 20.722 1.00 88.12 178 GLN A O 1
ATOM 1334 N N . PRO A 1 179 ? -8.839 15.233 22.936 1.00 91.75 179 PRO A N 1
ATOM 1335 C CA . PRO A 1 179 ? -9.498 13.976 23.266 1.00 91.75 179 PRO A CA 1
ATOM 1336 C C . PRO A 1 179 ? -10.758 13.735 22.431 1.00 91.75 179 PRO A C 1
ATOM 1338 O O . PRO A 1 179 ? -11.528 14.664 22.157 1.00 91.75 179 PRO A O 1
ATOM 1341 N N . ALA A 1 180 ? -10.987 12.473 22.082 1.00 92.56 180 ALA A N 1
ATOM 1342 C CA . ALA A 1 180 ? -12.130 12.044 21.292 1.00 92.56 180 ALA A CA 1
ATOM 1343 C C . ALA A 1 180 ? -12.897 10.932 22.016 1.00 92.56 180 ALA A C 1
ATOM 1345 O O . ALA A 1 180 ? -12.325 9.923 22.423 1.00 92.56 180 ALA A O 1
ATOM 1346 N N . ASP A 1 181 ? -14.206 11.104 22.165 1.00 94.38 181 ASP A N 1
ATOM 1347 C CA . ASP A 1 181 ? -15.132 10.070 22.621 1.00 94.38 181 ASP A CA 1
ATOM 1348 C C . ASP A 1 181 ? -15.748 9.393 21.388 1.00 94.38 181 ASP A C 1
ATOM 1350 O O . ASP A 1 181 ? -16.376 10.055 20.560 1.00 94.38 181 ASP A O 1
ATOM 1354 N N . ILE A 1 182 ? -15.582 8.076 21.261 1.00 95.19 182 ILE A N 1
ATOM 1355 C CA . ILE A 1 182 ? -16.142 7.286 20.163 1.00 95.19 182 ILE A CA 1
ATOM 1356 C C . ILE A 1 182 ? -17.255 6.414 20.728 1.00 95.19 182 ILE A C 1
ATOM 1358 O O . ILE A 1 182 ? -17.035 5.643 21.662 1.00 95.19 182 ILE A O 1
ATOM 1362 N N . GLU A 1 183 ? -18.443 6.510 20.141 1.00 96.19 183 GLU A N 1
ATOM 1363 C CA . GLU A 1 183 ? -19.596 5.666 20.462 1.00 96.19 183 GLU A CA 1
ATOM 1364 C C . GLU A 1 183 ? -20.219 5.101 19.186 1.00 96.19 183 GLU A C 1
ATOM 1366 O O . GLU A 1 183 ? -20.224 5.771 18.154 1.00 96.19 183 GLU A O 1
ATOM 1371 N N . GLY A 1 184 ? -20.755 3.885 19.227 1.00 97.25 184 GLY A N 1
ATOM 1372 C CA . GLY A 1 184 ? -21.347 3.280 18.038 1.00 97.25 184 GLY A CA 1
ATOM 1373 C C . GLY A 1 184 ? -22.040 1.951 18.285 1.00 97.25 184 GLY A C 1
ATOM 1374 O O . GLY A 1 184 ? -22.106 1.466 19.411 1.00 97.25 184 GLY A O 1
ATOM 1375 N N . ILE A 1 185 ? -22.572 1.379 17.207 1.00 98.31 185 ILE A N 1
ATOM 1376 C CA . ILE A 1 185 ? -23.239 0.071 17.169 1.00 98.31 185 ILE A CA 1
ATOM 1377 C C . ILE A 1 185 ? -22.750 -0.670 15.920 1.00 98.31 185 ILE A C 1
ATOM 1379 O O . ILE A 1 185 ? -22.553 -0.044 14.874 1.00 98.31 185 ILE A O 1
ATOM 1383 N N . CYS A 1 186 ? -22.573 -1.988 16.021 1.00 98.44 186 CYS A N 1
ATOM 1384 C CA . CYS A 1 186 ? -22.164 -2.851 14.912 1.00 98.44 186 CYS A CA 1
ATOM 1385 C C . CYS A 1 186 ? -23.224 -3.907 14.576 1.00 98.44 186 CYS A C 1
ATOM 1387 O O . CYS A 1 186 ? -23.993 -4.331 15.442 1.00 98.44 186 CYS A O 1
ATOM 1389 N N . ASP A 1 187 ? -23.230 -4.354 13.321 1.00 97.88 187 ASP A N 1
ATOM 1390 C CA . ASP A 1 187 ? -24.075 -5.443 12.807 1.00 97.88 187 ASP A CA 1
ATOM 1391 C C . ASP A 1 187 ? -23.506 -6.852 13.062 1.00 97.88 187 ASP A C 1
ATOM 1393 O O . ASP A 1 187 ? -24.109 -7.843 12.665 1.00 97.88 187 ASP A O 1
ATOM 1397 N N . GLY A 1 188 ? -22.386 -6.947 13.778 1.00 96.00 188 GLY A N 1
ATOM 1398 C CA . GLY A 1 188 ? -21.783 -8.194 14.229 1.00 96.00 188 GLY A CA 1
ATOM 1399 C C . GLY A 1 188 ? -21.048 -8.015 15.554 1.00 96.00 188 GLY A C 1
ATOM 1400 O O . GLY A 1 188 ? -20.946 -6.907 16.086 1.00 96.00 188 GLY A O 1
ATOM 1401 N N . THR A 1 189 ? -20.536 -9.118 16.099 1.00 95.62 189 THR A N 1
ATOM 1402 C CA . THR A 1 189 ? -19.786 -9.118 17.362 1.00 95.62 189 THR A CA 1
ATOM 1403 C C . THR A 1 189 ? -18.456 -8.380 17.205 1.00 95.62 189 THR A C 1
ATOM 1405 O O . THR A 1 189 ? -17.752 -8.560 16.206 1.00 95.62 189 THR A O 1
ATOM 1408 N N . LEU A 1 190 ? -18.102 -7.584 18.213 1.00 96.25 190 LEU A N 1
ATOM 1409 C CA . LEU A 1 190 ? -16.883 -6.781 18.267 1.00 96.25 190 LEU A CA 1
ATOM 1410 C C . LEU A 1 190 ? -16.201 -6.970 19.622 1.00 96.25 190 LEU A C 1
ATOM 1412 O O . LEU A 1 190 ? -16.822 -6.717 20.650 1.00 96.25 190 LEU A O 1
ATOM 1416 N N . ALA A 1 191 ? -14.925 -7.342 19.654 1.00 95.12 191 ALA A N 1
ATOM 1417 C CA . ALA A 1 191 ? -14.125 -7.206 20.870 1.00 95.12 191 ALA A CA 1
ATOM 1418 C C . ALA A 1 191 ? -13.349 -5.882 20.858 1.00 95.12 191 ALA A C 1
ATOM 1420 O O . ALA A 1 191 ? -12.908 -5.410 19.813 1.00 95.12 191 ALA A O 1
ATOM 1421 N N . ILE A 1 192 ? -13.208 -5.263 22.027 1.00 95.12 192 ILE A N 1
ATOM 1422 C CA . ILE A 1 192 ? -12.502 -3.992 22.214 1.00 95.12 192 ILE A CA 1
ATOM 1423 C C . ILE A 1 192 ? -11.434 -4.196 23.276 1.00 95.12 192 ILE A C 1
ATOM 1425 O O . ILE A 1 192 ? -11.748 -4.677 24.368 1.00 95.12 192 ILE A O 1
ATOM 1429 N N . ARG A 1 193 ? -10.201 -3.782 22.978 1.00 92.75 193 ARG A N 1
ATOM 1430 C CA . ARG A 1 193 ? -9.091 -3.712 23.932 1.00 92.75 193 ARG A CA 1
ATOM 1431 C C . ARG A 1 193 ? -8.684 -2.257 24.137 1.00 92.75 193 ARG A C 1
ATOM 1433 O O . ARG A 1 193 ? -8.303 -1.582 23.185 1.00 92.75 193 ARG A O 1
ATOM 1440 N N . ALA A 1 194 ? -8.785 -1.791 25.377 1.00 89.69 194 ALA A N 1
ATOM 1441 C CA . ALA A 1 194 ? -8.502 -0.414 25.776 1.00 89.69 194 ALA A CA 1
ATOM 1442 C C . ALA A 1 194 ? -8.072 -0.371 27.251 1.00 89.69 194 ALA A C 1
ATOM 1444 O O . ALA A 1 194 ? -8.618 -1.116 28.067 1.00 89.69 194 ALA A O 1
ATOM 1445 N N . GLY A 1 195 ? -7.117 0.498 27.603 1.00 79.44 195 GLY A N 1
ATOM 1446 C CA . GLY A 1 195 ? -6.724 0.740 29.001 1.00 79.44 195 GLY A CA 1
ATOM 1447 C C . GLY A 1 195 ? -6.295 -0.515 29.776 1.00 79.44 195 GLY A C 1
ATOM 1448 O O . GLY A 1 195 ? -6.622 -0.651 30.951 1.00 79.44 195 GLY A O 1
ATOM 1449 N N . GLY A 1 196 ? -5.641 -1.474 29.108 1.00 78.38 196 GLY A N 1
ATOM 1450 C CA . GLY A 1 196 ? -5.207 -2.750 29.699 1.00 78.38 196 GLY A CA 1
ATOM 1451 C C . GLY A 1 196 ? -6.309 -3.807 29.877 1.00 78.38 196 GLY A C 1
ATOM 1452 O O . GLY A 1 196 ? -6.008 -4.940 30.245 1.00 78.38 196 GLY A O 1
ATOM 1453 N N . GLY A 1 197 ? -7.570 -3.473 29.588 1.00 84.81 197 GLY A N 1
ATOM 1454 C CA . GLY A 1 197 ? -8.705 -4.392 29.631 1.00 84.81 197 GLY A CA 1
ATOM 1455 C C . GLY A 1 197 ? -9.188 -4.808 28.242 1.00 84.81 197 GLY A C 1
ATOM 1456 O O . GLY A 1 197 ? -8.875 -4.181 27.229 1.00 84.81 197 GLY A O 1
ATOM 1457 N N . SER A 1 198 ? -10.006 -5.860 28.201 1.00 89.00 198 SER A N 1
ATOM 1458 C CA . SER A 1 198 ? -10.720 -6.276 26.991 1.00 89.00 198 SER A CA 1
ATOM 1459 C C . SER A 1 198 ? -12.162 -6.641 27.314 1.00 89.00 198 SER A C 1
ATOM 1461 O O . SER A 1 198 ? -12.449 -7.104 28.418 1.00 89.00 198 SER A O 1
ATOM 1463 N N . ARG A 1 199 ? -13.072 -6.414 26.368 1.00 92.56 199 ARG A N 1
ATOM 1464 C CA . ARG A 1 199 ? -14.485 -6.794 26.486 1.00 92.56 199 ARG A CA 1
ATOM 1465 C C . ARG A 1 199 ? -15.076 -7.112 25.122 1.00 92.56 199 ARG A C 1
ATOM 1467 O O . ARG A 1 199 ? -14.679 -6.510 24.126 1.00 92.56 199 ARG A O 1
ATOM 1474 N N . THR A 1 200 ? -16.079 -7.976 25.111 1.00 94.38 200 THR A N 1
ATOM 1475 C CA . THR A 1 200 ? -16.816 -8.353 23.904 1.00 94.38 200 THR A CA 1
ATOM 1476 C C . THR A 1 200 ? -18.180 -7.675 23.895 1.00 94.38 200 THR A C 1
ATOM 1478 O O . THR A 1 200 ? -18.888 -7.654 24.899 1.00 94.38 200 THR A O 1
ATOM 1481 N N . ILE A 1 201 ? -18.531 -7.095 22.754 1.00 95.75 201 ILE A N 1
ATOM 1482 C CA . ILE A 1 201 ? -19.771 -6.379 22.484 1.00 95.75 201 ILE A CA 1
ATOM 1483 C C . ILE A 1 201 ? -20.581 -7.231 21.510 1.00 95.75 201 ILE A C 1
ATOM 1485 O O . ILE A 1 201 ? -20.116 -7.543 20.412 1.00 95.75 201 ILE A O 1
ATOM 1489 N N . ALA A 1 202 ? -21.782 -7.632 21.923 1.00 95.81 202 ALA A N 1
ATOM 1490 C CA . ALA A 1 202 ? -22.691 -8.386 21.070 1.00 95.81 202 ALA A CA 1
ATOM 1491 C C . ALA A 1 202 ? -23.238 -7.513 19.927 1.00 95.81 202 ALA A C 1
ATOM 1493 O O . ALA A 1 202 ? -23.312 -6.287 20.042 1.00 95.81 202 ALA A O 1
ATOM 1494 N N . MET A 1 203 ? -23.671 -8.158 18.842 1.00 96.44 203 MET A N 1
ATOM 1495 C CA . MET A 1 203 ? -24.370 -7.506 17.728 1.00 96.44 203 MET A CA 1
ATOM 1496 C C . MET A 1 203 ? -25.490 -6.580 18.232 1.00 96.44 203 MET A C 1
ATOM 1498 O O . MET A 1 203 ? -26.229 -6.927 19.154 1.00 96.44 203 MET A O 1
ATOM 1502 N N . GLY A 1 204 ? -25.612 -5.389 17.641 1.00 96.75 204 GLY A N 1
ATOM 1503 C CA . GLY A 1 204 ? -26.649 -4.413 17.992 1.00 96.75 204 GLY A CA 1
ATOM 1504 C C . GLY A 1 204 ? -26.455 -3.712 19.344 1.00 96.75 204 GLY A C 1
ATOM 1505 O O . GLY A 1 204 ? -27.188 -2.773 19.649 1.00 96.75 204 GLY A O 1
ATOM 1506 N N . THR A 1 205 ? -25.461 -4.111 20.143 1.00 97.75 205 THR A N 1
ATOM 1507 C CA . THR A 1 205 ? -25.166 -3.480 21.434 1.00 97.75 205 THR A CA 1
ATOM 1508 C C . THR A 1 205 ? -24.267 -2.265 21.235 1.00 97.75 205 THR A C 1
ATOM 1510 O O . THR A 1 205 ? -23.309 -2.299 20.460 1.00 97.75 205 THR A O 1
ATOM 1513 N N . ALA A 1 206 ? -24.567 -1.176 21.944 1.00 97.19 206 ALA A N 1
ATOM 1514 C CA . ALA A 1 206 ? -23.758 0.032 21.887 1.00 97.19 206 ALA A CA 1
ATOM 1515 C C . ALA A 1 206 ? -22.386 -0.174 22.549 1.00 97.19 206 ALA A C 1
ATOM 1517 O O . ALA A 1 206 ? -22.279 -0.757 23.629 1.00 97.19 206 ALA A O 1
ATOM 1518 N N . PHE A 1 207 ? -21.341 0.368 21.930 1.00 96.94 207 PHE A N 1
ATOM 1519 C CA . PHE A 1 207 ? -20.012 0.487 22.515 1.00 96.94 207 PHE A CA 1
ATOM 1520 C C . PHE A 1 207 ? -19.632 1.954 22.690 1.00 96.94 207 PHE A C 1
ATOM 1522 O O . PHE A 1 207 ? -20.106 2.828 21.964 1.00 96.94 207 PHE A O 1
ATOM 1529 N N . ARG A 1 208 ? -18.737 2.217 23.645 1.00 96.25 208 ARG A N 1
ATOM 1530 C CA . ARG A 1 208 ? -18.128 3.535 23.838 1.00 96.25 208 ARG A CA 1
ATOM 1531 C C . ARG A 1 208 ? -16.730 3.431 24.422 1.00 96.25 208 ARG A C 1
ATOM 1533 O O . ARG A 1 208 ? -16.530 2.685 25.379 1.00 96.25 208 ARG A O 1
ATOM 1540 N N . PHE A 1 209 ? -15.794 4.213 23.914 1.00 95.31 209 PHE A N 1
ATOM 1541 C CA . PHE A 1 209 ? -14.470 4.400 24.504 1.00 95.31 209 PHE A CA 1
ATOM 1542 C C . PHE A 1 209 ? -13.981 5.826 24.248 1.00 95.31 209 PHE A C 1
ATOM 1544 O O . PHE A 1 209 ? -14.610 6.587 23.512 1.00 95.31 209 PHE A O 1
ATOM 1551 N N . ARG A 1 210 ? -12.874 6.193 24.886 1.00 93.81 210 ARG A N 1
ATOM 1552 C CA . ARG A 1 210 ? -12.268 7.515 24.777 1.00 93.81 210 ARG A CA 1
ATOM 1553 C C . ARG A 1 210 ? -10.803 7.366 24.400 1.00 93.81 210 ARG A C 1
ATOM 1555 O O . ARG A 1 210 ? -10.128 6.525 24.981 1.00 93.81 210 ARG A O 1
ATOM 1562 N N . LEU A 1 211 ? -10.357 8.197 23.467 1.00 93.44 211 LEU A N 1
ATOM 1563 C CA . LEU A 1 211 ? -8.954 8.463 23.176 1.00 93.44 211 LEU A CA 1
ATOM 1564 C C . LEU A 1 211 ? -8.561 9.739 23.925 1.00 93.44 211 LEU A C 1
ATOM 1566 O O . LEU A 1 211 ? -9.188 10.789 23.756 1.00 93.44 211 LEU A O 1
ATOM 1570 N N . SER A 1 212 ? -7.593 9.624 24.826 1.00 85.38 212 SER A N 1
ATOM 1571 C CA . SER A 1 212 ? -7.314 10.607 25.877 1.00 85.38 212 SER A CA 1
ATOM 1572 C C . SER A 1 212 ? -6.216 11.608 25.519 1.00 85.38 212 SER A C 1
ATOM 1574 O O . SER A 1 212 ? -6.148 12.658 26.156 1.00 85.38 212 SER A O 1
ATOM 1576 N N . GLY A 1 213 ? -5.392 11.325 24.510 1.00 74.62 213 GLY A N 1
ATOM 1577 C CA . GLY A 1 213 ? -4.289 12.185 24.080 1.00 74.62 213 GLY A CA 1
ATOM 1578 C C . GLY A 1 213 ? -3.544 11.618 22.872 1.00 74.62 213 GLY A C 1
ATOM 1579 O O . GLY A 1 213 ? -3.893 10.547 22.385 1.00 74.62 213 GLY A O 1
ATOM 1580 N N . GLU A 1 214 ? -2.555 12.368 22.387 1.00 73.31 214 GLU A N 1
ATOM 1581 C CA . GLU A 1 214 ? -1.679 11.992 21.266 1.00 73.31 214 GLU A CA 1
ATOM 1582 C C . GLU A 1 214 ? -1.099 10.583 21.479 1.00 73.31 214 GLU A C 1
ATOM 1584 O O . GLU A 1 214 ? -0.719 10.237 22.598 1.00 73.31 214 GLU A O 1
ATOM 1589 N N . ASP A 1 215 ? -1.132 9.757 20.429 1.00 77.75 215 ASP A N 1
ATOM 1590 C CA . ASP A 1 215 ? -0.735 8.340 20.433 1.00 77.75 215 ASP A CA 1
ATOM 1591 C C . ASP A 1 215 ? -1.535 7.386 21.336 1.00 77.75 215 ASP A C 1
ATOM 1593 O O . ASP A 1 215 ? -1.209 6.198 21.415 1.00 77.75 215 ASP A O 1
ATOM 1597 N N . ASP A 1 216 ? -2.629 7.833 21.963 1.00 88.50 216 ASP A N 1
ATOM 1598 C CA . ASP A 1 216 ? -3.553 6.900 22.609 1.00 88.50 216 ASP A CA 1
ATOM 1599 C C . ASP A 1 216 ? -4.174 5.967 21.559 1.00 88.50 216 ASP A C 1
ATOM 1601 O O . ASP A 1 216 ? -4.519 6.382 20.441 1.00 88.50 216 ASP A O 1
ATOM 1605 N N . THR A 1 217 ? -4.312 4.692 21.921 1.00 93.94 217 THR A N 1
ATOM 1606 C CA . THR A 1 217 ? -4.783 3.647 21.011 1.00 93.94 217 THR A CA 1
ATOM 1607 C C . THR A 1 217 ? -5.855 2.769 21.633 1.00 93.94 217 THR A C 1
ATOM 1609 O O . THR A 1 217 ? -5.827 2.409 22.811 1.00 93.94 217 THR A O 1
ATOM 1612 N N . VAL A 1 218 ? -6.808 2.368 20.795 1.00 95.94 218 VAL A N 1
ATOM 1613 C CA . VAL A 1 218 ? -7.809 1.347 21.114 1.00 95.94 218 VAL A CA 1
ATOM 1614 C C . VAL A 1 218 ? -7.848 0.341 19.977 1.00 95.94 218 VAL A C 1
ATOM 1616 O O . VAL A 1 218 ? -8.050 0.718 18.826 1.00 95.94 218 VAL A O 1
ATOM 1619 N N . SER A 1 219 ? -7.706 -0.944 20.292 1.00 96.19 219 SER A N 1
ATOM 1620 C CA . SER A 1 219 ? -7.836 -2.007 19.292 1.00 96.19 219 SER A CA 1
ATOM 1621 C C . SER A 1 219 ? -9.274 -2.510 19.242 1.00 96.19 219 SER A C 1
ATOM 1623 O O . SER A 1 219 ? -9.852 -2.891 20.267 1.00 96.19 219 SER A O 1
ATOM 1625 N N . LEU A 1 220 ? -9.834 -2.565 18.039 1.00 97.12 220 LEU A N 1
ATOM 1626 C CA . LEU A 1 220 ? -11.065 -3.279 17.736 1.00 97.12 220 LEU A CA 1
ATOM 1627 C C . LEU A 1 220 ? -10.729 -4.602 17.057 1.00 97.12 220 LEU A C 1
ATOM 1629 O O . LEU A 1 220 ? -9.905 -4.648 16.148 1.00 97.12 220 LEU A O 1
ATOM 1633 N N . PHE A 1 221 ? -11.428 -5.656 17.451 1.00 95.88 221 PHE A N 1
ATOM 1634 C CA . PHE A 1 221 ? -11.328 -6.986 16.865 1.00 95.88 221 PHE A CA 1
ATOM 1635 C C . PHE A 1 221 ? -12.704 -7.377 16.320 1.00 95.88 221 PHE A C 1
ATOM 1637 O O . PHE A 1 221 ? -13.555 -7.860 17.078 1.00 95.88 221 PHE A O 1
ATOM 1644 N N . PRO A 1 222 ? -12.984 -7.086 15.038 1.00 95.12 222 PRO A N 1
ATOM 1645 C CA . PRO A 1 222 ? -14.220 -7.494 14.385 1.00 95.12 222 PRO A CA 1
ATOM 1646 C C . PRO A 1 222 ? -14.308 -9.017 14.248 1.00 95.12 222 PRO A C 1
ATOM 1648 O O . PRO A 1 222 ? -13.340 -9.661 13.850 1.00 95.12 222 PRO A O 1
ATOM 1651 N N . SER A 1 223 ? -15.481 -9.592 14.517 1.00 92.06 223 SER A N 1
ATOM 1652 C CA . SER A 1 223 ? -15.776 -10.987 14.150 1.00 92.06 223 SER A CA 1
ATOM 1653 C C . SER A 1 223 ? -15.929 -11.167 12.634 1.00 92.06 223 SER A C 1
ATOM 1655 O O . SER A 1 223 ? -16.139 -10.191 11.907 1.00 92.06 223 SER A O 1
ATOM 1657 N N . ASP A 1 224 ? -15.899 -12.416 12.154 1.00 87.75 224 ASP A N 1
ATOM 1658 C CA . ASP A 1 224 ? -16.070 -12.746 10.727 1.00 87.75 224 ASP A CA 1
ATOM 1659 C C . ASP A 1 224 ? -17.384 -12.190 10.155 1.00 87.75 224 ASP A C 1
ATOM 1661 O O . ASP A 1 224 ? -17.420 -11.712 9.025 1.00 87.75 224 ASP A O 1
ATOM 1665 N N . GLY A 1 225 ? -18.455 -12.207 10.956 1.00 90.06 225 GLY A N 1
ATOM 1666 C CA . GLY A 1 225 ? -19.782 -11.733 10.556 1.00 90.06 225 GLY A CA 1
ATOM 1667 C C . GLY A 1 225 ? -19.994 -10.219 10.648 1.00 90.06 225 GLY A C 1
ATOM 1668 O O . GLY A 1 225 ? -21.038 -9.742 10.214 1.00 90.06 225 GLY A O 1
ATOM 1669 N N . LEU A 1 226 ? -19.050 -9.454 11.213 1.00 96.38 226 LEU A N 1
ATOM 1670 C CA . LEU A 1 226 ? -19.169 -7.995 11.296 1.00 96.38 226 LEU A CA 1
ATOM 1671 C C . LEU A 1 226 ? -18.872 -7.378 9.928 1.00 96.38 226 LEU A C 1
ATOM 1673 O O . LEU A 1 226 ? -17.752 -7.501 9.426 1.00 96.38 226 LEU A O 1
ATOM 1677 N N . ASN A 1 227 ? -19.851 -6.673 9.360 1.00 97.75 227 ASN A N 1
ATOM 1678 C CA . ASN A 1 227 ? -19.728 -5.973 8.081 1.00 97.75 227 ASN A CA 1
ATOM 1679 C C . ASN A 1 227 ? -19.766 -4.456 8.228 1.00 97.75 227 ASN A C 1
ATOM 1681 O O . ASN A 1 227 ? -19.212 -3.750 7.385 1.00 97.75 227 ASN A O 1
ATOM 1685 N N . ARG A 1 228 ? -20.403 -3.932 9.279 1.00 98.06 228 ARG A N 1
ATOM 1686 C CA . ARG A 1 228 ? -20.569 -2.495 9.471 1.00 98.06 228 ARG A CA 1
ATOM 1687 C C . ARG A 1 228 ? -20.711 -2.110 10.937 1.00 98.06 228 ARG A C 1
ATOM 1689 O O . ARG A 1 228 ? -21.559 -2.624 11.660 1.00 98.06 228 ARG A O 1
ATOM 1696 N N . CYS A 1 229 ? -19.976 -1.076 11.330 1.00 98.44 229 CYS A N 1
ATOM 1697 C CA . CYS A 1 229 ? -20.267 -0.273 12.509 1.00 98.44 229 CYS A CA 1
ATOM 1698 C C . CYS A 1 229 ? -20.655 1.148 12.095 1.00 98.44 229 CYS A C 1
ATOM 1700 O O . CYS A 1 229 ? -20.001 1.771 11.255 1.00 98.44 229 CYS A O 1
ATOM 1702 N N . THR A 1 230 ? -21.709 1.674 12.716 1.00 97.56 230 THR A N 1
ATOM 1703 C CA . THR A 1 230 ? -22.061 3.095 12.642 1.00 97.56 230 THR A CA 1
ATOM 1704 C C . THR A 1 230 ? -21.66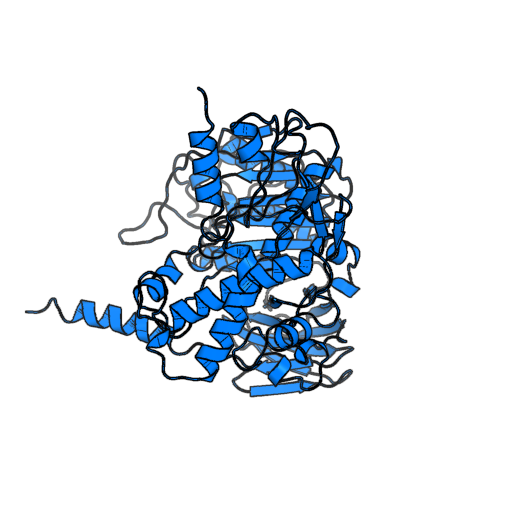1 3.741 13.957 1.00 97.56 230 THR A C 1
ATOM 1706 O O . THR A 1 230 ? -22.146 3.344 15.016 1.00 97.56 230 THR A O 1
ATOM 1709 N N . ALA A 1 231 ? -20.764 4.716 13.887 1.00 95.88 231 ALA A N 1
ATOM 1710 C CA . ALA A 1 231 ? -20.170 5.375 15.034 1.00 95.88 231 ALA A CA 1
ATOM 1711 C C . ALA A 1 231 ? -20.264 6.903 14.927 1.00 95.88 231 ALA A C 1
ATOM 1713 O O . ALA A 1 231 ? -20.537 7.477 13.869 1.00 95.88 231 ALA A O 1
ATOM 1714 N N . ARG A 1 232 ? -20.037 7.572 16.053 1.00 93.81 232 ARG A N 1
ATOM 1715 C CA . ARG A 1 232 ? -19.899 9.022 16.168 1.00 93.81 232 ARG A CA 1
ATOM 1716 C C . ARG A 1 232 ? -18.647 9.348 16.966 1.00 93.81 232 ARG A C 1
ATOM 1718 O O . ARG A 1 232 ? -18.395 8.729 17.995 1.00 93.81 232 ARG A O 1
ATOM 1725 N N . ILE A 1 233 ? -17.903 10.340 16.491 1.00 92.50 233 ILE A N 1
ATOM 1726 C CA . ILE A 1 233 ? -16.720 10.890 17.154 1.00 92.50 233 ILE A CA 1
ATOM 1727 C C . ILE A 1 233 ? -17.124 12.223 17.775 1.00 92.50 233 ILE A C 1
ATOM 1729 O O . ILE A 1 233 ? -17.415 13.172 17.048 1.00 92.50 233 ILE A O 1
ATOM 1733 N N . ARG A 1 234 ? -17.159 12.307 19.103 1.00 92.06 234 ARG A N 1
ATOM 1734 C CA . ARG A 1 234 ? -17.459 13.534 19.848 1.00 92.06 234 ARG A CA 1
ATOM 1735 C C . ARG A 1 234 ? -16.184 14.118 20.439 1.00 92.06 234 ARG A C 1
ATOM 1737 O O . ARG A 1 234 ? -15.306 13.391 20.891 1.00 92.06 234 ARG A O 1
ATOM 1744 N N . SER A 1 235 ? -16.107 15.439 20.474 1.00 91.19 235 SER A N 1
ATOM 1745 C CA . SER A 1 235 ? -15.015 16.172 21.114 1.00 91.19 235 SER A CA 1
ATOM 1746 C C . SER A 1 235 ? -15.506 17.537 21.592 1.00 91.19 235 SER A C 1
ATOM 1748 O O . SER A 1 235 ? -16.639 17.933 21.310 1.00 91.19 235 SER A O 1
ATOM 1750 N N . SER A 1 236 ? -14.643 18.285 22.278 1.00 89.50 236 SER A N 1
ATOM 1751 C CA . SER A 1 236 ? -14.885 19.701 22.593 1.00 89.50 236 SER A CA 1
ATOM 1752 C C . SER A 1 236 ? -15.089 20.556 21.334 1.00 89.50 236 SER A C 1
ATOM 1754 O O . SER A 1 236 ? -15.858 21.513 21.364 1.00 89.50 236 SER A O 1
ATOM 1756 N N . LEU A 1 237 ? -14.436 20.195 20.222 1.00 86.31 237 LEU A N 1
ATOM 1757 C CA . LEU A 1 237 ? -14.523 20.892 18.935 1.00 86.31 237 LEU A CA 1
ATOM 1758 C C . LEU A 1 237 ? -15.748 20.480 18.105 1.00 86.31 237 LEU A C 1
ATOM 1760 O O . LEU A 1 237 ? -16.228 21.268 17.293 1.00 86.31 237 LEU A O 1
ATOM 1764 N N . ALA A 1 238 ? -16.264 19.267 18.313 1.00 85.06 238 ALA A N 1
ATOM 1765 C CA . ALA A 1 238 ? -17.455 18.746 17.647 1.00 85.06 238 ALA A CA 1
ATOM 1766 C C . ALA A 1 238 ? -18.423 18.093 18.660 1.00 85.06 238 ALA A C 1
ATOM 1768 O O . ALA A 1 238 ? -18.567 16.865 18.671 1.00 85.06 238 ALA A O 1
ATOM 1769 N N . PRO A 1 239 ? -19.126 18.883 19.503 1.00 85.88 239 PRO A N 1
ATOM 1770 C CA . PRO A 1 239 ? -19.970 18.341 20.576 1.00 85.88 239 PRO A CA 1
ATOM 1771 C C . PRO A 1 239 ? -21.147 17.489 20.079 1.00 85.88 239 PRO A C 1
ATOM 1773 O O . PRO A 1 239 ? -21.540 16.526 20.737 1.00 85.88 239 PRO A O 1
ATOM 1776 N N . ALA A 1 240 ? -21.692 17.822 18.903 1.00 85.69 240 ALA A N 1
ATOM 1777 C CA . ALA A 1 240 ? -22.782 17.078 18.262 1.00 85.69 240 ALA A CA 1
ATOM 1778 C C . ALA A 1 240 ? -22.343 15.707 17.704 1.00 85.69 240 ALA A C 1
ATOM 1780 O O . ALA A 1 240 ? -23.183 14.846 17.445 1.00 85.69 240 ALA A O 1
ATOM 1781 N N . GLY A 1 241 ? -21.032 15.496 17.558 1.00 87.06 241 GLY A N 1
ATOM 1782 C CA . GLY A 1 241 ? -20.435 14.288 17.007 1.00 87.06 241 GLY A CA 1
ATOM 1783 C C . GLY A 1 241 ? -20.337 14.287 15.479 1.00 87.06 241 GLY A C 1
ATOM 1784 O O . GLY A 1 241 ? -21.310 14.560 14.780 1.00 87.06 241 GLY A O 1
ATOM 1785 N N . ALA A 1 242 ? -19.165 13.930 14.954 1.00 89.38 242 ALA A N 1
ATOM 1786 C CA . ALA A 1 242 ? -18.960 13.662 13.533 1.00 89.38 242 ALA A CA 1
ATOM 1787 C C . ALA A 1 242 ? -19.295 12.189 13.220 1.00 89.38 242 ALA A C 1
ATOM 1789 O O . ALA A 1 242 ? -18.849 11.305 13.960 1.00 89.38 242 ALA A O 1
ATOM 1790 N N . PRO A 1 243 ? -20.068 11.889 12.160 1.00 92.12 243 PRO A N 1
ATOM 1791 C CA . PRO A 1 243 ? -20.388 10.513 11.797 1.00 92.12 243 PRO A CA 1
ATOM 1792 C C . PRO A 1 243 ? -19.148 9.781 11.274 1.00 92.12 243 PRO A C 1
ATOM 1794 O O . PRO A 1 243 ? -18.387 10.331 10.480 1.00 92.12 243 PRO A O 1
ATOM 1797 N N . LEU A 1 244 ? -18.996 8.525 11.684 1.00 94.06 244 LEU A N 1
ATOM 1798 C CA . LEU A 1 244 ? -17.976 7.590 11.221 1.00 94.06 244 LEU A CA 1
ATOM 1799 C C . LEU A 1 244 ? -18.654 6.266 10.863 1.00 94.06 244 LEU A C 1
ATOM 1801 O O . LEU A 1 244 ? -19.428 5.716 11.642 1.00 94.06 244 LEU A O 1
ATOM 1805 N N . THR A 1 245 ? -18.360 5.739 9.684 1.00 96.81 245 THR A N 1
ATOM 1806 C CA . THR A 1 245 ? -18.783 4.405 9.263 1.00 96.81 245 THR A CA 1
ATOM 1807 C C . THR A 1 245 ? -17.542 3.539 9.091 1.00 96.81 245 THR A C 1
ATOM 1809 O O . THR A 1 245 ? -16.643 3.901 8.341 1.00 96.81 245 THR A O 1
ATOM 1812 N N . ILE A 1 246 ? -17.499 2.408 9.790 1.00 97.88 246 ILE A N 1
ATOM 1813 C CA . ILE A 1 246 ? -16.443 1.396 9.669 1.00 97.88 246 ILE A CA 1
ATOM 1814 C C . ILE A 1 246 ? -17.067 0.202 8.949 1.00 97.88 246 ILE A C 1
ATOM 1816 O O . ILE A 1 246 ? -18.097 -0.286 9.414 1.00 97.88 246 ILE A O 1
ATOM 1820 N N . ARG A 1 247 ? -16.511 -0.257 7.826 1.00 97.81 247 ARG A N 1
ATOM 1821 C CA . ARG A 1 247 ? -17.087 -1.366 7.042 1.00 97.81 247 ARG A CA 1
ATOM 1822 C C . ARG A 1 247 ? -16.056 -2.416 6.701 1.00 97.81 247 ARG A C 1
ATOM 1824 O O . ARG A 1 247 ? -14.887 -2.101 6.550 1.00 97.81 247 ARG A O 1
ATOM 1831 N N . ARG A 1 248 ? -16.511 -3.644 6.509 1.00 98.00 248 ARG A N 1
ATOM 1832 C CA . ARG A 1 248 ? -15.711 -4.700 5.905 1.00 98.00 248 ARG A CA 1
ATOM 1833 C C . ARG A 1 248 ? -15.554 -4.428 4.410 1.00 98.00 248 ARG A C 1
ATOM 1835 O O . ARG A 1 248 ? -16.554 -4.298 3.703 1.00 98.00 248 ARG A O 1
ATOM 1842 N N . GLU A 1 249 ? -14.317 -4.353 3.939 1.00 97.00 249 GLU A N 1
ATOM 1843 C CA . GLU A 1 249 ? -13.994 -4.016 2.551 1.00 97.00 249 GLU A CA 1
ATOM 1844 C C . GLU A 1 249 ? -14.553 -5.056 1.581 1.00 97.00 249 GLU A C 1
ATOM 1846 O O . GLU A 1 249 ? -15.178 -4.684 0.601 1.00 97.00 249 GLU A O 1
ATOM 1851 N N . GLU A 1 250 ? -14.463 -6.346 1.906 1.00 96.19 250 GLU A N 1
ATOM 1852 C CA . GLU A 1 250 ? -14.935 -7.420 1.020 1.00 96.19 250 GLU A CA 1
ATOM 1853 C C . GLU A 1 250 ? -16.452 -7.366 0.767 1.00 96.19 250 GLU A C 1
ATOM 1855 O O . GLU A 1 250 ? -16.930 -7.795 -0.281 1.00 96.19 250 GLU A O 1
ATOM 1860 N N . ALA A 1 251 ? -17.213 -6.824 1.723 1.00 96.75 251 ALA A N 1
ATOM 1861 C CA . ALA A 1 251 ? -18.653 -6.626 1.589 1.00 96.75 251 ALA A CA 1
ATOM 1862 C C . ALA A 1 251 ? -19.001 -5.298 0.893 1.00 96.75 251 ALA A C 1
ATOM 1864 O O . ALA A 1 251 ? -20.026 -5.204 0.219 1.00 96.75 251 ALA A O 1
ATOM 1865 N N . ALA A 1 252 ? -18.178 -4.262 1.081 1.00 96.38 252 ALA A N 1
ATOM 1866 C CA . ALA A 1 252 ? -18.410 -2.928 0.531 1.00 96.38 252 ALA A CA 1
ATOM 1867 C C . ALA A 1 252 ? -17.885 -2.760 -0.907 1.00 96.38 252 ALA A C 1
ATOM 1869 O O . ALA A 1 252 ? -18.479 -2.007 -1.677 1.00 96.38 252 ALA A O 1
ATOM 1870 N N . ASP A 1 253 ? -16.796 -3.448 -1.249 1.00 96.62 253 ASP A N 1
ATOM 1871 C CA . ASP A 1 253 ? -16.114 -3.431 -2.542 1.00 96.62 253 ASP A CA 1
ATOM 1872 C C . ASP A 1 253 ? -15.591 -4.842 -2.900 1.00 96.62 253 ASP A C 1
ATOM 1874 O O . ASP A 1 253 ? -14.399 -5.148 -2.773 1.00 96.62 253 ASP A O 1
ATOM 1878 N N . PRO A 1 254 ? -16.482 -5.745 -3.351 1.00 96.62 254 PRO A N 1
ATOM 1879 C CA . PRO A 1 254 ? -16.094 -7.105 -3.722 1.00 96.62 254 PRO A CA 1
ATOM 1880 C C . PRO A 1 254 ? -15.155 -7.147 -4.938 1.00 96.62 254 PRO A C 1
ATOM 1882 O O . PRO A 1 254 ? -14.414 -8.115 -5.102 1.00 96.62 254 PRO A O 1
ATOM 1885 N N . ALA A 1 255 ? -15.159 -6.112 -5.787 1.00 96.38 255 ALA A N 1
ATOM 1886 C CA . ALA A 1 255 ? -14.266 -6.034 -6.939 1.00 96.38 255 ALA A CA 1
ATOM 1887 C C . ALA A 1 255 ? -12.818 -5.780 -6.499 1.00 96.38 255 ALA A C 1
ATOM 1889 O O . ALA A 1 255 ? -11.908 -6.441 -6.998 1.00 96.38 255 ALA A O 1
ATOM 1890 N N . LEU A 1 256 ? -12.606 -4.888 -5.523 1.00 96.69 256 LEU A N 1
ATOM 1891 C CA . LEU A 1 256 ? -11.289 -4.682 -4.922 1.00 96.69 256 LEU A CA 1
ATOM 1892 C C . LEU A 1 256 ? -10.799 -5.935 -4.186 1.00 96.69 256 LEU A C 1
ATOM 1894 O O . LEU A 1 256 ? -9.640 -6.303 -4.335 1.00 96.69 256 LEU A O 1
ATOM 1898 N N . ALA A 1 257 ? -11.677 -6.652 -3.477 1.00 96.50 257 ALA A N 1
ATOM 1899 C CA . ALA A 1 257 ? -11.313 -7.918 -2.834 1.00 96.50 257 ALA A CA 1
ATOM 1900 C C . ALA A 1 257 ? -10.917 -9.018 -3.844 1.00 96.50 257 ALA A C 1
ATOM 1902 O O . ALA A 1 257 ? -9.969 -9.775 -3.612 1.00 96.50 257 ALA A O 1
ATOM 1903 N N . ALA A 1 258 ? -11.601 -9.102 -4.990 1.00 96.75 258 ALA A N 1
ATOM 1904 C CA . ALA A 1 258 ? -11.222 -10.005 -6.080 1.00 96.75 258 ALA A CA 1
ATOM 1905 C C . ALA A 1 258 ? -9.860 -9.618 -6.686 1.00 96.75 258 ALA A C 1
ATOM 1907 O O . ALA A 1 258 ? -8.995 -10.474 -6.872 1.00 96.75 258 ALA A O 1
ATOM 1908 N N . PHE A 1 259 ? -9.638 -8.322 -6.918 1.00 96.81 259 PHE A N 1
ATOM 1909 C CA . PHE A 1 259 ? -8.356 -7.786 -7.379 1.00 96.81 259 PHE A CA 1
ATOM 1910 C C . PHE A 1 259 ? -7.213 -8.105 -6.399 1.00 96.81 259 PHE A C 1
ATOM 1912 O O . PHE A 1 259 ? -6.147 -8.570 -6.792 1.00 96.81 259 PHE A O 1
ATOM 1919 N N . ASP A 1 260 ? -7.454 -7.922 -5.106 1.00 97.19 260 ASP A N 1
ATOM 1920 C CA . ASP A 1 260 ? -6.480 -8.128 -4.038 1.00 97.19 260 ASP A CA 1
ATOM 1921 C C . ASP A 1 260 ? -6.186 -9.610 -3.735 1.00 97.19 260 ASP A C 1
ATOM 1923 O O . ASP A 1 260 ? -5.132 -9.934 -3.182 1.00 97.19 260 ASP A O 1
ATOM 1927 N N . SER A 1 261 ? -7.086 -10.529 -4.097 1.00 96.06 261 SER A N 1
ATOM 1928 C CA . SER A 1 261 ? -6.901 -11.986 -3.956 1.00 96.06 261 SER A CA 1
ATOM 1929 C C . SER A 1 261 ? -6.252 -12.642 -5.178 1.00 96.06 261 SER A C 1
ATOM 1931 O O . SER A 1 261 ? -5.875 -13.817 -5.114 1.00 96.06 261 SER A O 1
ATOM 1933 N N . ARG A 1 262 ? -6.083 -11.891 -6.273 1.00 95.56 262 ARG A N 1
ATOM 1934 C CA . ARG A 1 262 ? -5.531 -12.357 -7.551 1.00 95.56 262 ARG A CA 1
ATOM 1935 C C . ARG A 1 262 ? -4.122 -12.940 -7.420 1.00 95.56 262 ARG A C 1
ATOM 1937 O O . ARG A 1 262 ? -3.266 -12.397 -6.719 1.00 95.56 262 ARG A O 1
ATOM 1944 N N . TYR A 1 263 ? -3.850 -14.021 -8.136 1.00 94.06 263 TYR A N 1
ATOM 1945 C CA . TYR A 1 263 ? -2.509 -14.512 -8.443 1.00 94.06 263 TYR A CA 1
ATOM 1946 C C . TYR A 1 263 ? -2.464 -15.057 -9.873 1.00 94.06 263 TYR A C 1
ATOM 1948 O O . TYR A 1 263 ? -3.491 -15.372 -10.475 1.00 94.06 263 TYR A O 1
ATOM 1956 N N . GLU A 1 264 ? -1.260 -15.191 -10.413 1.00 92.69 264 GLU A N 1
ATOM 1957 C CA . GLU A 1 264 ? -1.039 -15.614 -11.791 1.00 92.69 264 GLU A CA 1
ATOM 1958 C C . GLU A 1 264 ? -0.478 -17.036 -11.897 1.00 92.69 264 GLU A C 1
ATOM 1960 O O . GLU A 1 264 ? 0.402 -17.452 -11.140 1.00 92.69 264 GLU A O 1
ATOM 1965 N N . ARG A 1 265 ? -0.936 -17.784 -12.899 1.00 90.94 265 ARG A N 1
ATOM 1966 C CA . ARG A 1 265 ? -0.380 -19.086 -13.282 1.00 90.94 265 ARG A CA 1
ATOM 1967 C C . ARG A 1 265 ? 0.423 -18.923 -14.563 1.00 90.94 265 ARG A C 1
ATOM 1969 O O . ARG A 1 265 ? -0.123 -18.914 -15.669 1.00 90.94 265 ARG A O 1
ATOM 1976 N N . CYS A 1 266 ? 1.730 -18.775 -14.395 1.00 88.75 266 CYS A N 1
ATOM 1977 C CA . CYS A 1 266 ? 2.651 -18.367 -15.441 1.00 88.75 266 CYS A CA 1
ATOM 1978 C C . CYS A 1 266 ? 3.171 -19.547 -16.239 1.00 88.75 266 CYS A C 1
ATOM 1980 O O . CYS A 1 266 ? 3.863 -20.413 -15.710 1.00 88.75 266 CYS A O 1
ATOM 1982 N N . THR A 1 267 ? 2.900 -19.542 -17.538 1.00 86.81 267 THR A N 1
ATOM 1983 C CA . THR A 1 26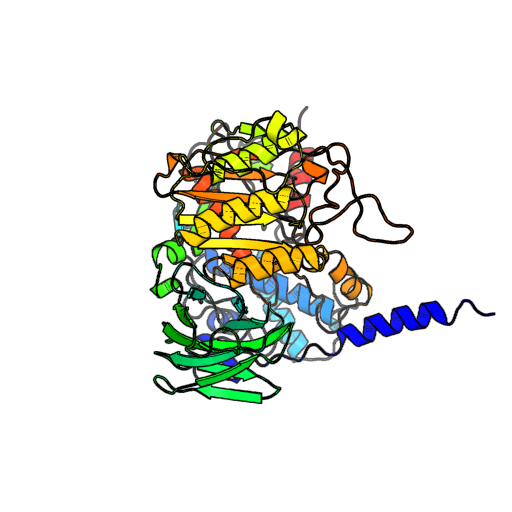7 ? 3.494 -20.496 -18.470 1.00 86.81 267 THR A CA 1
ATOM 1984 C C . THR A 1 267 ? 5.008 -20.358 -18.481 1.00 86.81 267 THR A C 1
ATOM 1986 O O . THR A 1 267 ? 5.525 -19.279 -18.786 1.00 86.81 267 THR A O 1
ATOM 1989 N N . THR A 1 268 ? 5.715 -21.450 -18.208 1.00 83.38 268 THR A N 1
ATOM 1990 C CA . THR A 1 268 ? 7.165 -21.517 -18.380 1.00 83.38 268 THR A CA 1
ATOM 1991 C C . THR A 1 268 ? 7.516 -22.374 -19.597 1.00 83.38 268 THR A C 1
ATOM 1993 O O . THR A 1 268 ? 6.972 -23.472 -19.748 1.00 83.38 268 THR A O 1
ATOM 1996 N N . PRO A 1 269 ? 8.377 -21.880 -20.507 1.00 84.06 269 PRO A N 1
ATOM 1997 C CA . PRO A 1 269 ? 8.838 -22.668 -21.641 1.00 84.06 269 PRO A CA 1
ATOM 1998 C C . PRO A 1 269 ? 9.676 -23.860 -21.170 1.00 84.06 269 PRO A C 1
ATOM 2000 O O . PRO A 1 269 ? 10.330 -23.801 -20.126 1.00 84.06 269 PRO A O 1
ATOM 2003 N N . ASN A 1 270 ? 9.697 -24.927 -21.971 1.00 81.88 270 ASN A N 1
ATOM 2004 C CA . ASN A 1 270 ? 10.595 -26.053 -21.735 1.00 81.88 270 ASN A CA 1
ATOM 2005 C C . ASN A 1 270 ? 12.058 -25.554 -21.725 1.00 81.88 270 ASN A C 1
ATOM 2007 O O . ASN A 1 270 ? 12.474 -24.922 -22.699 1.00 81.88 270 ASN A O 1
ATOM 2011 N N . PRO A 1 271 ? 12.849 -25.820 -20.666 1.00 82.00 271 PRO A N 1
ATOM 2012 C CA . PRO A 1 271 ? 14.240 -25.376 -20.597 1.00 82.00 271 PRO A CA 1
ATOM 2013 C C . PRO A 1 271 ? 15.137 -26.019 -21.664 1.00 82.00 271 PRO A C 1
ATOM 2015 O O . PRO A 1 271 ? 16.182 -25.457 -22.007 1.00 82.00 271 PRO A O 1
ATOM 2018 N N . THR A 1 272 ? 14.755 -27.180 -22.208 1.00 83.00 272 THR A N 1
ATOM 2019 C CA . THR A 1 272 ? 15.484 -27.837 -23.295 1.00 83.00 272 THR A CA 1
ATOM 2020 C C . THR A 1 272 ? 15.461 -26.965 -24.553 1.00 83.00 272 THR A C 1
ATOM 2022 O O . THR A 1 272 ? 14.406 -26.689 -25.112 1.00 83.00 272 THR A O 1
ATOM 2025 N N . GLY A 1 273 ? 16.643 -26.549 -25.017 1.00 81.69 273 GLY A N 1
ATOM 2026 C CA . GLY A 1 273 ? 16.799 -25.724 -26.221 1.00 81.69 273 GLY A CA 1
ATOM 2027 C C . GLY A 1 273 ? 16.761 -24.210 -25.984 1.00 81.69 273 GLY A C 1
ATOM 2028 O O . GLY A 1 273 ? 16.976 -23.454 -26.928 1.00 81.69 273 GLY A O 1
ATOM 2029 N N . LEU A 1 274 ? 16.547 -23.749 -24.747 1.00 87.25 274 LEU A N 1
ATOM 2030 C CA . LEU A 1 274 ? 16.725 -22.337 -24.397 1.00 87.25 274 LEU A CA 1
ATOM 2031 C C . LEU A 1 274 ? 18.212 -21.991 -24.288 1.00 87.25 274 LEU A C 1
ATOM 2033 O O . LEU A 1 274 ? 18.992 -22.796 -23.784 1.00 87.25 274 LEU A O 1
ATOM 2037 N N . ASP A 1 275 ? 18.601 -20.784 -24.705 1.00 89.94 275 ASP A N 1
ATOM 2038 C CA . ASP A 1 275 ? 19.912 -20.207 -24.384 1.00 89.94 275 ASP A CA 1
ATOM 2039 C C . ASP A 1 275 ? 20.061 -19.952 -22.866 1.00 89.94 275 ASP A C 1
ATOM 2041 O O . ASP A 1 275 ? 19.086 -20.013 -22.113 1.00 89.94 275 ASP A O 1
ATOM 2045 N N . ALA A 1 276 ? 21.290 -19.703 -22.396 1.00 91.50 276 ALA A N 1
ATOM 2046 C CA . ALA A 1 276 ? 21.576 -19.556 -20.965 1.00 91.50 276 ALA A CA 1
ATOM 2047 C C . ALA A 1 276 ? 20.761 -18.431 -20.306 1.00 91.50 276 ALA A C 1
ATOM 2049 O O . ALA A 1 276 ? 20.138 -18.661 -19.270 1.00 91.50 276 ALA A O 1
ATOM 2050 N N . LEU A 1 277 ? 20.690 -17.261 -20.947 1.00 90.81 277 LEU A N 1
ATOM 2051 C CA . LEU A 1 277 ? 19.967 -16.100 -20.426 1.00 90.81 277 LEU A CA 1
ATOM 2052 C C . LEU A 1 277 ? 18.466 -16.379 -20.315 1.00 90.81 277 LEU A C 1
ATOM 2054 O O . LEU A 1 277 ? 17.815 -16.017 -19.339 1.00 90.81 277 LEU A O 1
ATOM 2058 N N . SER A 1 278 ? 17.911 -17.077 -21.298 1.00 89.31 278 SER A N 1
ATOM 2059 C CA . SER A 1 278 ? 16.500 -17.452 -21.321 1.00 89.31 278 SER A CA 1
ATOM 2060 C C . SER A 1 278 ? 16.171 -18.492 -20.265 1.00 89.31 278 SER A C 1
ATOM 2062 O O . SER A 1 278 ? 15.107 -18.409 -19.655 1.00 89.31 278 SER A O 1
ATOM 2064 N N . ARG A 1 279 ? 17.076 -19.447 -20.011 1.00 89.50 279 ARG A N 1
ATOM 2065 C CA . ARG A 1 279 ? 16.923 -20.382 -18.889 1.00 89.50 279 ARG A CA 1
ATOM 2066 C C . ARG A 1 279 ? 16.897 -19.630 -17.561 1.00 89.50 279 ARG A C 1
ATOM 2068 O O . ARG A 1 279 ? 15.970 -19.855 -16.793 1.00 89.50 279 ARG A O 1
ATOM 2075 N N . ALA A 1 280 ? 17.821 -18.693 -17.342 1.00 89.88 280 ALA A N 1
ATOM 2076 C CA . ALA A 1 280 ? 17.854 -17.877 -16.127 1.00 89.88 280 ALA A CA 1
ATOM 2077 C C . ALA A 1 280 ? 16.578 -17.023 -15.957 1.00 89.88 280 ALA A C 1
ATOM 2079 O O . ALA A 1 280 ? 15.974 -17.012 -14.885 1.00 89.88 280 ALA A O 1
ATOM 2080 N N . PHE A 1 281 ? 16.108 -16.360 -17.022 1.00 90.44 281 PHE A N 1
ATOM 2081 C CA . PHE A 1 281 ? 14.914 -15.498 -17.003 1.00 90.44 281 PHE A CA 1
ATOM 2082 C C . PHE A 1 281 ? 13.601 -16.259 -16.735 1.00 90.44 281 PHE A C 1
ATOM 2084 O O . PHE A 1 281 ? 12.734 -15.790 -15.989 1.00 90.44 281 PHE A O 1
ATOM 2091 N N . TYR A 1 282 ? 13.429 -17.427 -17.363 1.00 87.94 282 TYR A N 1
ATOM 2092 C CA . TYR A 1 282 ? 12.209 -18.235 -17.244 1.00 87.94 282 TYR A CA 1
ATOM 2093 C C . TYR A 1 282 ? 12.242 -19.237 -16.087 1.00 87.94 282 TYR A C 1
ATOM 2095 O O . TYR A 1 282 ? 11.200 -19.818 -15.765 1.00 87.94 282 TYR A O 1
ATOM 2103 N N . ALA A 1 283 ? 13.398 -19.430 -15.447 1.00 85.75 283 ALA A N 1
ATOM 2104 C CA . ALA A 1 283 ? 13.503 -20.248 -14.254 1.00 85.75 283 ALA A CA 1
ATOM 2105 C C . ALA A 1 283 ? 12.521 -19.754 -13.186 1.00 85.75 283 ALA A C 1
ATOM 2107 O O . ALA A 1 283 ? 12.356 -18.562 -12.907 1.00 85.75 283 ALA A O 1
ATOM 2108 N N . SER A 1 284 ? 11.795 -20.712 -12.633 1.00 80.56 284 SER A N 1
ATOM 2109 C CA . SER A 1 284 ? 10.857 -20.457 -11.550 1.00 80.56 284 SER A CA 1
ATOM 2110 C C . SER A 1 284 ? 11.606 -20.569 -10.243 1.00 80.56 284 SER A C 1
ATOM 2112 O O . SER A 1 284 ? 12.420 -21.467 -10.105 1.00 80.56 284 SER A O 1
ATOM 2114 N N . ARG A 1 285 ? 11.330 -19.683 -9.295 1.00 82.00 285 ARG A N 1
ATOM 2115 C CA . ARG A 1 285 ? 12.060 -19.563 -8.030 1.00 82.00 285 ARG A CA 1
ATOM 2116 C C . ARG A 1 285 ? 11.147 -18.947 -6.977 1.00 82.00 285 ARG A C 1
ATOM 2118 O O . ARG A 1 285 ? 10.090 -18.421 -7.337 1.00 82.00 285 ARG A O 1
ATOM 2125 N N . TRP A 1 286 ? 11.556 -18.982 -5.713 1.00 79.12 286 TRP A N 1
ATOM 2126 C CA . TRP A 1 286 ? 10.822 -18.410 -4.574 1.00 79.12 286 TRP A CA 1
ATOM 2127 C C . TRP A 1 286 ? 10.876 -16.876 -4.493 1.00 79.12 286 TRP A C 1
ATOM 2129 O O . TRP A 1 286 ? 10.697 -16.291 -3.436 1.00 79.12 286 TRP A O 1
ATOM 2139 N N . LEU A 1 287 ? 11.050 -16.214 -5.637 1.00 84.62 287 LEU A N 1
ATOM 2140 C CA . LEU A 1 287 ? 10.949 -14.770 -5.791 1.00 84.62 287 LEU A CA 1
ATOM 2141 C C . LEU A 1 287 ? 9.504 -14.401 -6.144 1.00 84.62 287 LEU A C 1
ATOM 2143 O O . LEU A 1 287 ? 8.944 -14.962 -7.092 1.00 84.62 287 LEU A O 1
ATOM 2147 N N . SER A 1 288 ? 8.900 -13.439 -5.437 1.00 89.38 288 SER A N 1
ATOM 2148 C CA . SER A 1 288 ? 7.577 -12.938 -5.826 1.00 89.38 288 SER A CA 1
ATOM 2149 C C . SER A 1 288 ? 7.698 -12.186 -7.143 1.00 89.38 288 SER A C 1
ATOM 2151 O O . SER A 1 288 ? 8.353 -11.152 -7.230 1.00 89.38 288 SER A O 1
ATOM 2153 N N . GLN A 1 289 ? 7.079 -12.717 -8.191 1.00 91.94 289 GLN A N 1
ATOM 2154 C CA . GLN A 1 289 ? 7.245 -12.221 -9.551 1.00 91.94 289 GLN A CA 1
ATOM 2155 C C . GLN A 1 289 ? 5.935 -12.262 -10.323 1.00 91.94 289 GLN A C 1
ATOM 2157 O O . GLN A 1 289 ? 5.064 -13.091 -10.057 1.00 91.94 289 GLN A O 1
ATOM 2162 N N . THR A 1 290 ? 5.807 -11.395 -11.319 1.00 93.38 290 THR A N 1
ATOM 2163 C CA . THR A 1 290 ? 4.738 -11.490 -12.315 1.00 93.38 290 THR A CA 1
ATOM 2164 C C . THR A 1 290 ? 5.033 -12.605 -13.320 1.00 93.38 290 THR A C 1
ATOM 2166 O O . THR A 1 290 ? 6.158 -13.122 -13.419 1.00 93.38 290 THR A O 1
ATOM 2169 N N . CYS A 1 291 ? 4.038 -12.942 -14.141 1.00 90.69 291 CYS A N 1
ATOM 2170 C CA . CYS A 1 291 ? 4.326 -13.620 -15.401 1.00 90.69 291 CYS A CA 1
ATOM 2171 C C . CYS A 1 291 ? 5.198 -12.748 -16.304 1.00 90.69 291 CYS A C 1
ATOM 2173 O O . CYS A 1 291 ? 5.328 -11.539 -16.093 1.00 90.69 291 CYS A O 1
ATOM 2175 N N . ALA A 1 292 ? 5.810 -13.380 -17.305 1.00 90.19 292 ALA A N 1
ATOM 2176 C CA . ALA A 1 292 ? 6.465 -12.655 -18.380 1.00 90.19 292 ALA A CA 1
ATOM 2177 C C . ALA A 1 292 ? 5.421 -11.814 -19.125 1.00 90.19 292 ALA A C 1
ATOM 2179 O O . ALA A 1 292 ? 4.436 -12.340 -19.640 1.00 90.19 292 ALA A O 1
ATOM 2180 N N . LEU A 1 293 ? 5.649 -10.507 -19.156 1.00 88.19 293 LEU A N 1
ATOM 2181 C CA . LEU A 1 293 ? 4.808 -9.518 -19.815 1.00 88.19 293 LEU A CA 1
ATOM 2182 C C . LEU A 1 293 ? 5.521 -8.993 -21.054 1.00 88.19 293 LEU A C 1
ATOM 2184 O O . LEU A 1 293 ? 6.745 -8.855 -21.014 1.00 88.19 293 LEU A O 1
ATOM 2188 N N . PRO A 1 294 ? 4.809 -8.637 -22.134 1.00 87.44 294 PRO A N 1
ATOM 2189 C CA . PRO A 1 294 ? 5.419 -7.845 -23.192 1.00 87.44 294 PRO A CA 1
ATOM 2190 C C . PRO A 1 294 ? 5.910 -6.518 -22.601 1.00 87.44 294 PRO A C 1
ATOM 2192 O O . PRO A 1 294 ? 5.183 -5.859 -21.864 1.00 87.44 294 PRO A O 1
ATOM 2195 N N . ILE A 1 295 ? 7.135 -6.104 -22.937 1.00 85.44 295 ILE A N 1
ATOM 2196 C CA . ILE A 1 295 ? 7.701 -4.840 -22.427 1.00 85.44 295 ILE A CA 1
ATOM 2197 C C . ILE A 1 295 ? 6.817 -3.651 -22.827 1.00 85.44 295 ILE A C 1
ATOM 2199 O O . ILE A 1 295 ? 6.658 -2.703 -22.062 1.00 85.44 295 ILE A O 1
ATOM 2203 N N . GLY A 1 296 ? 6.231 -3.700 -24.027 1.00 87.88 296 GLY A N 1
ATOM 2204 C CA . GLY A 1 296 ? 5.460 -2.594 -24.578 1.00 87.88 296 GLY A CA 1
ATOM 2205 C C . GLY A 1 296 ? 6.352 -1.387 -24.875 1.00 87.88 296 GLY A C 1
ATOM 2206 O O . GLY A 1 296 ? 7.441 -1.526 -25.433 1.00 87.88 296 GLY A O 1
ATOM 2207 N N . LYS A 1 297 ? 5.874 -0.187 -24.532 1.00 92.12 297 LYS A N 1
ATOM 2208 C CA . LYS A 1 297 ? 6.595 1.086 -24.716 1.00 92.12 297 LYS A CA 1
ATOM 2209 C C . LYS A 1 297 ? 6.582 1.901 -23.415 1.00 92.12 297 LYS A C 1
ATOM 2211 O O . LYS A 1 297 ? 5.906 2.929 -23.362 1.00 92.12 297 LYS A O 1
ATOM 2216 N N . PRO A 1 298 ? 7.260 1.435 -22.353 1.00 94.88 298 PRO A N 1
ATOM 2217 C CA . PRO A 1 298 ? 7.304 2.170 -21.101 1.00 94.88 298 PRO A CA 1
ATOM 2218 C C . PRO A 1 298 ? 8.117 3.455 -21.281 1.00 94.88 298 PRO A C 1
ATOM 2220 O O . PRO A 1 298 ? 9.052 3.508 -22.087 1.00 94.88 298 PRO A O 1
ATOM 2223 N N . ARG A 1 299 ? 7.779 4.502 -20.525 1.00 97.44 299 ARG A N 1
ATOM 2224 C CA . ARG A 1 299 ? 8.547 5.750 -20.532 1.00 97.44 299 ARG A CA 1
ATOM 2225 C C . ARG A 1 299 ? 9.666 5.654 -19.500 1.00 97.44 299 ARG A C 1
ATOM 2227 O O . ARG A 1 299 ? 9.416 5.452 -18.317 1.00 97.44 299 ARG A O 1
ATOM 2234 N N . LEU A 1 300 ? 10.904 5.811 -19.960 1.00 97.38 300 LEU A N 1
ATOM 2235 C CA . LEU A 1 300 ? 12.097 5.813 -19.113 1.00 97.38 300 LEU A CA 1
ATOM 2236 C C . LEU A 1 300 ? 12.318 7.225 -18.547 1.00 97.38 300 LEU A C 1
ATOM 2238 O O . LEU A 1 300 ? 12.571 8.166 -19.300 1.00 97.38 300 LEU A O 1
ATOM 2242 N N . LEU A 1 301 ? 12.244 7.381 -17.227 1.00 97.44 301 LEU A N 1
ATOM 2243 C CA . LEU A 1 301 ? 12.281 8.666 -16.522 1.00 97.44 301 LEU A CA 1
ATOM 2244 C C . LEU A 1 301 ? 13.671 8.899 -15.926 1.00 97.44 301 LEU A C 1
ATOM 2246 O O . LEU A 1 301 ? 13.931 8.678 -14.738 1.00 97.44 301 LEU A O 1
ATOM 2250 N N . ARG A 1 302 ? 14.598 9.320 -16.789 1.00 95.06 302 ARG A N 1
ATOM 2251 C CA . ARG A 1 302 ? 16.028 9.446 -16.460 1.00 95.06 302 ARG A CA 1
ATOM 2252 C C . ARG A 1 302 ? 16.359 10.650 -15.591 1.00 95.06 302 ARG A C 1
ATOM 2254 O O . ARG A 1 302 ? 17.322 10.581 -14.840 1.00 95.06 302 ARG A O 1
ATOM 2261 N N . LYS A 1 303 ? 15.589 11.734 -15.679 1.00 94.38 303 LYS A N 1
ATOM 2262 C CA . LYS A 1 303 ? 15.831 12.944 -14.888 1.00 94.38 303 LYS A CA 1
ATOM 2263 C C . LYS A 1 303 ? 14.918 12.986 -13.666 1.00 94.38 303 LYS A C 1
ATOM 2265 O O . LYS A 1 303 ? 13.770 12.553 -13.735 1.00 94.38 303 LYS A O 1
ATOM 2270 N N . SER A 1 304 ? 15.412 13.597 -12.592 1.00 93.19 304 SER A N 1
ATOM 2271 C CA . SER A 1 304 ? 14.679 13.880 -11.351 1.00 93.19 304 SER A CA 1
ATOM 2272 C C . SER A 1 304 ? 13.290 14.475 -11.601 1.00 93.19 304 SER A C 1
ATOM 2274 O O . SER A 1 304 ? 12.283 13.934 -11.144 1.00 93.19 304 SER A O 1
ATOM 2276 N N . ARG A 1 305 ? 13.220 15.533 -12.423 1.00 95.50 305 ARG A N 1
ATOM 2277 C CA . ARG A 1 305 ? 11.955 16.195 -12.778 1.00 95.50 305 ARG A CA 1
ATOM 2278 C C . ARG A 1 305 ? 11.010 15.304 -13.566 1.00 95.50 305 ARG A C 1
ATOM 2280 O O . ARG A 1 305 ? 9.817 15.353 -13.308 1.00 95.50 305 ARG A O 1
ATOM 2287 N N . ASP A 1 306 ? 11.520 14.476 -14.477 1.00 96.00 306 ASP A N 1
ATOM 2288 C CA . ASP A 1 306 ? 10.681 13.551 -15.249 1.00 96.00 306 ASP A CA 1
ATOM 2289 C C . ASP A 1 306 ? 10.012 12.534 -14.311 1.00 96.00 306 ASP A C 1
ATOM 2291 O O . ASP A 1 306 ? 8.819 12.265 -14.434 1.00 96.00 306 ASP A O 1
ATOM 2295 N N . GLY A 1 307 ? 10.775 12.013 -13.340 1.00 96.62 307 GLY A N 1
ATOM 2296 C CA . GLY A 1 307 ? 10.297 11.091 -12.307 1.00 96.62 307 GLY A CA 1
ATOM 2297 C C . GLY A 1 307 ? 9.230 11.694 -11.397 1.00 96.62 307 GLY A C 1
ATOM 2298 O O . GLY A 1 307 ? 8.232 11.038 -11.092 1.00 96.62 307 GLY A O 1
ATOM 2299 N N . PHE A 1 308 ? 9.425 12.941 -10.965 1.00 97.88 308 PHE A N 1
ATOM 2300 C CA . PHE A 1 308 ? 8.461 13.665 -10.138 1.00 97.88 308 PHE A CA 1
ATOM 2301 C C . PHE A 1 308 ? 7.208 14.060 -10.930 1.00 97.88 308 PHE A C 1
ATOM 2303 O O . PHE A 1 308 ? 6.091 13.754 -10.513 1.00 97.88 308 PHE A O 1
ATOM 2310 N N . ASN A 1 309 ? 7.373 14.656 -12.114 1.00 98.19 309 ASN A N 1
ATOM 2311 C CA . ASN A 1 309 ? 6.250 15.072 -12.950 1.00 98.19 309 ASN A CA 1
ATOM 2312 C C . ASN A 1 309 ? 5.424 13.891 -13.457 1.00 98.19 309 ASN A C 1
ATOM 2314 O O . ASN A 1 309 ? 4.216 14.038 -13.551 1.00 98.19 309 ASN A O 1
ATOM 2318 N N . ALA A 1 310 ? 6.002 12.709 -13.694 1.00 98.56 310 ALA A N 1
ATOM 2319 C CA . ALA A 1 310 ? 5.201 11.520 -13.991 1.00 98.56 310 ALA A CA 1
ATOM 2320 C C . ALA A 1 310 ? 4.216 11.193 -12.854 1.00 98.56 310 ALA A C 1
ATOM 2322 O O . ALA A 1 310 ? 3.047 10.902 -13.108 1.00 98.56 310 ALA A O 1
ATOM 2323 N N . LYS A 1 311 ? 4.665 11.295 -11.593 1.00 98.69 311 LYS A N 1
ATOM 2324 C CA . LYS A 1 311 ? 3.816 11.069 -10.412 1.00 98.69 311 LYS A CA 1
ATOM 2325 C C . LYS A 1 311 ? 2.741 12.154 -10.289 1.00 98.69 311 LYS A C 1
ATOM 2327 O O . LYS A 1 311 ? 1.580 11.835 -10.040 1.00 98.69 311 LYS A O 1
ATOM 2332 N N . VAL A 1 312 ? 3.101 13.416 -10.537 1.00 98.75 312 VAL A N 1
ATOM 2333 C CA . VAL A 1 312 ? 2.142 14.533 -10.578 1.00 98.75 312 VAL A CA 1
ATOM 2334 C C . VAL A 1 312 ? 1.108 14.336 -11.690 1.00 98.75 312 VAL A C 1
ATOM 2336 O O . VAL A 1 312 ? -0.089 14.399 -11.429 1.00 98.75 312 VAL A O 1
ATOM 2339 N N . GLU A 1 313 ? 1.540 14.041 -12.916 1.00 98.56 313 GLU A N 1
ATOM 2340 C CA . GLU A 1 313 ? 0.688 13.811 -14.087 1.00 98.56 313 GLU A CA 1
ATOM 2341 C C . GLU A 1 313 ? -0.306 12.670 -13.866 1.00 98.56 313 GLU A C 1
ATOM 2343 O O . GLU A 1 313 ? -1.477 12.798 -14.229 1.00 98.56 313 GLU A O 1
ATOM 2348 N N . ALA A 1 314 ? 0.130 11.580 -13.230 1.00 98.69 314 ALA A N 1
ATOM 2349 C CA . ALA A 1 314 ? -0.732 10.453 -12.886 1.00 98.69 314 ALA A CA 1
ATOM 2350 C C . ALA A 1 314 ? -1.884 10.848 -11.940 1.00 98.69 314 ALA A C 1
ATOM 2352 O O . ALA A 1 314 ? -2.936 10.208 -11.964 1.00 98.69 314 ALA A O 1
ATOM 2353 N N . LEU A 1 315 ? -1.704 11.905 -11.138 1.00 98.81 315 LEU A N 1
ATOM 2354 C CA . LEU A 1 315 ? -2.677 12.377 -10.152 1.00 98.81 315 LEU A CA 1
ATOM 2355 C C . LEU A 1 315 ? -3.466 13.609 -10.624 1.00 98.81 315 LEU A C 1
ATOM 2357 O O . LEU A 1 315 ? -4.648 13.711 -10.325 1.00 98.81 315 LEU A O 1
ATOM 2361 N N . ILE A 1 316 ? -2.883 14.540 -11.376 1.00 98.19 316 ILE A N 1
ATOM 2362 C CA . ILE A 1 316 ? -3.567 15.784 -11.783 1.00 98.19 316 ILE A CA 1
ATOM 2363 C C . ILE A 1 316 ? -3.842 15.874 -13.290 1.00 98.19 316 ILE A C 1
ATOM 2365 O O . ILE A 1 316 ? -4.598 16.728 -13.747 1.00 98.19 316 ILE A O 1
ATOM 2369 N N . GLY A 1 317 ? -3.278 14.962 -14.083 1.00 97.88 317 GLY A N 1
ATOM 2370 C CA . GLY A 1 317 ? -3.438 14.920 -15.537 1.00 97.88 317 GLY A CA 1
ATOM 2371 C C . GLY A 1 317 ? -2.527 15.872 -16.317 1.00 97.88 317 GLY A C 1
ATOM 2372 O O . GLY A 1 317 ? -2.706 16.005 -17.528 1.00 97.88 317 GLY A O 1
ATOM 2373 N N . ALA A 1 318 ? -1.580 16.542 -15.654 1.00 97.44 318 ALA A N 1
ATOM 2374 C CA . ALA A 1 318 ? -0.612 17.446 -16.272 1.00 97.44 318 ALA A CA 1
ATOM 2375 C C . ALA A 1 318 ? 0.665 17.594 -15.422 1.00 97.44 318 ALA A C 1
ATOM 2377 O O . ALA A 1 318 ? 0.576 17.456 -14.204 1.00 97.44 318 ALA A O 1
ATOM 2378 N N . PRO A 1 319 ? 1.830 17.889 -16.027 1.00 97.56 319 PRO A N 1
ATOM 2379 C CA . PRO A 1 319 ? 3.049 18.157 -15.269 1.00 97.56 319 PRO A CA 1
ATOM 2380 C C . PRO A 1 319 ? 3.000 19.536 -14.610 1.00 97.56 319 PRO A C 1
ATOM 2382 O O . PRO A 1 319 ? 2.297 20.436 -15.082 1.00 97.56 319 PRO A O 1
ATOM 2385 N N . LEU A 1 320 ? 3.820 19.737 -13.576 1.00 97.31 320 LEU A N 1
ATOM 2386 C CA . LEU A 1 320 ? 4.190 21.087 -13.157 1.00 97.31 320 LEU A CA 1
ATOM 2387 C C . LEU A 1 320 ? 5.194 21.670 -14.155 1.00 97.31 320 LEU A C 1
ATOM 2389 O O . LEU A 1 320 ? 6.063 20.958 -14.667 1.00 97.31 320 LEU A O 1
ATOM 2393 N N . SER A 1 321 ? 5.098 22.975 -14.418 1.00 96.00 321 SER A N 1
ATOM 2394 C CA . SER A 1 321 ? 6.112 23.663 -15.216 1.00 96.00 321 SER A CA 1
ATOM 2395 C C . SER A 1 321 ? 7.438 23.734 -14.460 1.00 96.00 321 SER A C 1
ATOM 2397 O O . SER A 1 321 ? 7.461 23.807 -13.230 1.00 96.00 321 SER A O 1
ATOM 2399 N N . ASP A 1 322 ? 8.545 23.801 -15.201 1.00 94.75 322 ASP A N 1
ATOM 2400 C CA . ASP A 1 322 ? 9.874 23.999 -14.615 1.00 94.75 322 ASP A CA 1
ATOM 2401 C C . ASP A 1 322 ? 9.910 25.233 -13.708 1.00 94.75 322 ASP A C 1
ATOM 2403 O O . ASP A 1 322 ? 10.352 25.145 -12.570 1.00 94.75 322 ASP A O 1
ATOM 2407 N N . SER A 1 323 ? 9.310 26.340 -14.153 1.00 95.12 323 SER A N 1
ATOM 2408 C CA . SER A 1 323 ? 9.212 27.573 -13.367 1.00 95.12 323 SER A CA 1
ATOM 2409 C C . SER A 1 323 ? 8.443 27.410 -12.051 1.00 95.12 323 SER A C 1
ATOM 2411 O O . SER A 1 323 ? 8.707 28.133 -11.094 1.00 95.12 323 SER A O 1
ATOM 2413 N N . ALA A 1 324 ? 7.457 26.506 -11.997 1.00 95.06 324 ALA A N 1
ATOM 2414 C CA . ALA A 1 324 ? 6.689 26.241 -10.785 1.00 95.06 324 ALA A CA 1
ATOM 2415 C C . ALA A 1 324 ? 7.519 25.437 -9.777 1.00 95.06 324 ALA A C 1
ATOM 2417 O O . ALA A 1 324 ? 7.493 25.751 -8.589 1.00 95.06 324 ALA A O 1
ATOM 2418 N N . ILE A 1 325 ? 8.292 24.458 -10.261 1.00 96.50 325 ILE A N 1
ATOM 2419 C CA . ILE A 1 325 ? 9.243 23.689 -9.447 1.00 96.50 325 ILE A CA 1
ATOM 2420 C C . ILE A 1 325 ? 10.379 24.601 -8.961 1.00 96.50 325 ILE A C 1
ATOM 2422 O O . ILE A 1 325 ? 10.682 24.609 -7.773 1.00 96.50 325 ILE A O 1
ATOM 2426 N N . ASP A 1 326 ? 10.952 25.425 -9.843 1.00 94.94 326 ASP A N 1
ATOM 2427 C CA . ASP A 1 326 ? 12.056 26.349 -9.534 1.00 94.94 326 ASP A CA 1
ATOM 2428 C C . ASP A 1 326 ? 11.689 27.386 -8.468 1.00 94.94 326 ASP A C 1
ATOM 2430 O O . ASP A 1 326 ? 12.545 27.828 -7.704 1.00 94.94 326 ASP A O 1
ATOM 2434 N N . LYS A 1 327 ? 10.410 27.770 -8.388 1.00 94.69 327 LYS A N 1
ATOM 2435 C CA . LYS A 1 327 ? 9.916 28.673 -7.344 1.00 94.69 327 LYS A CA 1
ATOM 2436 C C . LYS A 1 327 ? 9.989 28.042 -5.945 1.00 94.69 327 LYS A C 1
ATOM 2438 O O . LYS A 1 327 ? 10.031 28.786 -4.969 1.00 94.69 327 LYS A O 1
ATOM 2443 N N . GLY A 1 328 ? 9.964 26.709 -5.840 1.00 94.25 328 GLY A N 1
ATOM 2444 C CA . GLY A 1 328 ? 10.053 25.990 -4.566 1.00 94.25 328 GLY A CA 1
ATOM 2445 C C . GLY A 1 328 ? 8.899 26.276 -3.599 1.00 94.25 328 GLY A C 1
ATOM 2446 O O . GLY A 1 328 ? 9.073 26.171 -2.393 1.00 94.25 328 GLY A O 1
ATOM 2447 N N . ASP A 1 329 ? 7.727 26.677 -4.106 1.00 96.88 329 ASP A N 1
ATOM 2448 C CA . ASP A 1 329 ? 6.550 27.002 -3.289 1.00 96.88 329 ASP A CA 1
ATOM 2449 C C . ASP A 1 329 ? 5.625 25.776 -3.155 1.00 96.88 329 ASP A C 1
ATOM 2451 O O . ASP A 1 329 ? 4.843 25.515 -4.072 1.00 96.88 329 ASP A O 1
ATOM 2455 N N . PRO A 1 330 ? 5.658 25.021 -2.043 1.00 97.12 330 PRO A N 1
ATOM 2456 C CA . PRO A 1 330 ? 4.871 23.792 -1.890 1.00 97.12 330 PRO A CA 1
ATOM 2457 C C . PRO A 1 330 ? 3.352 24.032 -1.870 1.00 97.12 330 PRO A C 1
ATOM 2459 O O . PRO A 1 330 ? 2.558 23.106 -2.062 1.00 97.12 330 PRO A O 1
ATOM 2462 N N . GLU A 1 331 ? 2.928 25.284 -1.676 1.00 97.56 331 GLU A N 1
ATOM 2463 C CA . GLU A 1 331 ? 1.527 25.710 -1.651 1.00 97.56 331 GLU A CA 1
ATOM 2464 C C . GLU A 1 331 ? 1.072 26.348 -2.969 1.00 97.56 331 GLU A C 1
ATOM 2466 O O . GLU A 1 331 ? -0.020 26.918 -3.041 1.00 97.56 331 GLU A O 1
ATOM 2471 N N . LEU A 1 332 ? 1.866 26.223 -4.041 1.00 96.25 332 LEU A N 1
ATOM 2472 C CA . LEU A 1 332 ? 1.497 26.741 -5.357 1.00 96.25 332 LEU A CA 1
ATOM 2473 C C . LEU A 1 332 ? 0.092 26.254 -5.784 1.00 96.25 332 LEU A C 1
ATOM 2475 O O . LEU A 1 332 ? -0.294 25.121 -5.460 1.00 96.25 332 LEU A O 1
ATOM 2479 N N . PRO A 1 333 ? -0.708 27.076 -6.488 1.00 96.88 333 PRO A N 1
ATOM 2480 C CA . PRO A 1 333 ? -2.022 26.654 -6.968 1.00 96.88 333 PRO A CA 1
ATOM 2481 C C . PRO A 1 333 ? -1.922 25.462 -7.928 1.00 96.88 333 PRO A C 1
ATOM 2483 O O . PRO A 1 333 ? -1.178 25.512 -8.904 1.00 96.88 333 PRO A O 1
ATOM 2486 N N . LEU A 1 334 ? -2.694 24.407 -7.663 1.00 97.44 334 LEU A N 1
ATOM 2487 C CA . LEU A 1 334 ? -2.750 23.191 -8.477 1.00 97.44 334 LEU A CA 1
ATOM 2488 C C . LEU A 1 334 ? -4.055 23.171 -9.287 1.00 97.44 334 LEU A C 1
ATOM 2490 O O . LEU A 1 334 ? -5.135 23.358 -8.726 1.00 97.44 334 LEU A O 1
ATOM 2494 N N . ASP A 1 335 ? -3.960 22.948 -10.600 1.00 97.38 335 ASP A N 1
ATOM 2495 C CA . ASP A 1 335 ? -5.114 22.889 -11.506 1.00 97.38 335 ASP A CA 1
ATOM 2496 C C . ASP A 1 335 ? -5.613 21.450 -11.693 1.00 97.38 335 ASP A C 1
ATOM 2498 O O . ASP A 1 335 ? -5.071 20.684 -12.487 1.00 97.38 335 ASP A O 1
ATOM 2502 N N . PHE A 1 336 ? -6.686 21.101 -10.986 1.00 98.06 336 PHE A N 1
ATOM 2503 C CA . PHE A 1 336 ? -7.307 19.775 -11.036 1.00 98.06 336 PHE A CA 1
ATOM 2504 C C . PHE A 1 336 ? -8.299 19.585 -12.195 1.00 98.06 336 PHE A C 1
ATOM 2506 O O . PHE A 1 336 ? -8.936 18.536 -12.277 1.00 98.06 336 PHE A O 1
ATOM 2513 N N . SER A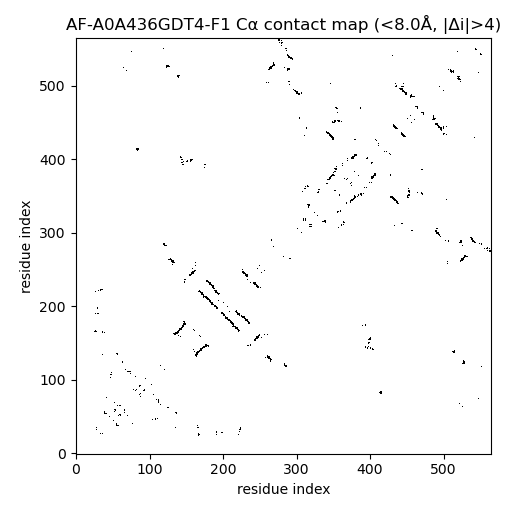 1 337 ? -8.445 20.548 -13.113 1.00 97.62 337 SER A N 1
ATOM 2514 C CA . SER A 1 337 ? -9.423 20.473 -14.215 1.00 97.62 337 SER A CA 1
ATOM 2515 C C . SER A 1 337 ? -9.250 19.250 -15.128 1.00 97.62 337 SER A C 1
ATOM 2517 O O . SER A 1 337 ? -10.200 18.831 -15.791 1.00 97.62 337 SER A O 1
ATOM 2519 N N . ARG A 1 338 ? -8.049 18.656 -15.152 1.00 97.94 338 ARG A N 1
ATOM 2520 C CA . ARG A 1 338 ? -7.701 17.465 -15.944 1.00 97.94 338 ARG A CA 1
ATOM 2521 C C . ARG A 1 338 ? -7.453 16.210 -15.106 1.00 97.94 338 ARG A C 1
ATOM 2523 O O . ARG A 1 338 ? -7.061 15.183 -15.680 1.00 97.94 338 ARG A O 1
ATOM 2530 N N . ALA A 1 339 ? -7.688 16.269 -13.794 1.00 98.38 339 ALA A N 1
ATOM 2531 C CA . ALA A 1 339 ? -7.446 15.150 -12.895 1.00 98.38 339 ALA A CA 1
ATOM 2532 C C . ALA A 1 339 ? -8.267 13.920 -13.336 1.00 98.38 339 ALA A C 1
ATOM 2534 O O . ALA A 1 339 ? -9.456 14.048 -13.649 1.00 98.38 339 ALA A O 1
ATOM 2535 N N . PRO A 1 340 ? -7.651 12.728 -13.437 1.00 98.06 340 PRO A N 1
ATOM 2536 C CA . PRO A 1 340 ? -8.393 11.512 -13.742 1.00 98.06 340 PRO A CA 1
ATOM 2537 C C . PRO A 1 340 ? -9.350 11.173 -12.595 1.00 98.06 340 PRO A C 1
ATOM 2539 O O . PRO A 1 340 ? -9.059 11.449 -11.437 1.00 98.06 340 PRO A O 1
ATOM 2542 N N . ARG A 1 341 ? -10.474 10.518 -12.896 1.00 98.25 341 ARG A N 1
ATOM 2543 C CA . ARG A 1 341 ? -11.284 9.883 -11.849 1.00 98.25 341 ARG A CA 1
ATOM 2544 C C . ARG A 1 341 ? -10.624 8.576 -11.449 1.00 98.25 341 ARG A C 1
ATOM 2546 O O . ARG A 1 341 ? -10.563 7.653 -12.261 1.00 98.25 341 ARG A O 1
ATOM 2553 N N . LEU A 1 342 ? -10.075 8.541 -10.243 1.00 98.50 342 LEU A N 1
ATOM 2554 C CA . LEU A 1 342 ? -9.349 7.394 -9.718 1.00 98.50 342 LEU A CA 1
ATOM 2555 C C . LEU A 1 342 ? -10.258 6.546 -8.827 1.00 98.50 342 LEU A C 1
ATOM 2557 O O . LEU A 1 342 ? -11.075 7.066 -8.075 1.00 98.50 342 LEU A O 1
ATOM 2561 N N . LYS A 1 343 ? -10.098 5.227 -8.919 1.00 97.25 343 LYS A N 1
ATOM 2562 C CA . LYS A 1 343 ? -10.720 4.248 -8.018 1.00 97.25 343 LYS A CA 1
ATOM 2563 C C . LYS A 1 343 ? -9.772 3.874 -6.887 1.00 97.25 343 LYS A C 1
ATOM 2565 O O . LYS A 1 343 ? -10.192 3.765 -5.738 1.00 97.25 343 LYS A O 1
ATOM 2570 N N . LEU A 1 344 ? -8.490 3.711 -7.220 1.00 98.56 344 LEU A N 1
ATOM 2571 C CA . LEU A 1 344 ? -7.452 3.266 -6.300 1.00 98.56 344 LEU A CA 1
ATOM 2572 C C . LEU A 1 344 ? -6.138 4.000 -6.563 1.00 98.56 344 LEU A C 1
ATOM 2574 O O . LEU A 1 344 ? -5.706 4.131 -7.710 1.00 98.56 344 LEU A O 1
ATOM 2578 N N . ILE A 1 345 ? -5.490 4.432 -5.487 1.00 98.88 345 ILE A N 1
ATOM 2579 C CA . ILE A 1 345 ? -4.111 4.911 -5.475 1.00 98.88 345 ILE A CA 1
ATOM 2580 C C . ILE A 1 345 ? -3.324 4.014 -4.528 1.00 98.88 345 ILE A C 1
ATOM 2582 O O . ILE A 1 345 ? -3.638 3.939 -3.343 1.00 98.88 345 ILE A O 1
ATOM 2586 N N . TYR A 1 346 ? -2.280 3.379 -5.041 1.00 98.44 346 TYR A N 1
ATOM 2587 C CA . TYR A 1 346 ? -1.223 2.792 -4.235 1.00 98.44 346 TYR A CA 1
ATOM 2588 C C . TYR A 1 346 ? -0.003 3.691 -4.275 1.00 98.44 346 TYR A C 1
ATOM 2590 O O . TYR A 1 346 ? 0.492 3.998 -5.358 1.00 98.44 346 TYR A O 1
ATOM 2598 N N . LEU A 1 347 ? 0.514 4.052 -3.108 1.00 98.62 347 LEU A N 1
ATOM 2599 C CA . LEU A 1 347 ? 1.801 4.712 -2.980 1.00 98.62 347 LEU A CA 1
ATOM 2600 C C . LEU A 1 347 ? 2.659 3.940 -1.987 1.00 98.62 347 LEU A C 1
ATOM 2602 O O . LEU A 1 347 ? 2.400 3.924 -0.789 1.00 98.62 347 LEU A O 1
ATOM 2606 N N . SER A 1 348 ? 3.694 3.310 -2.507 1.00 98.06 348 SER A N 1
ATOM 2607 C CA . SER A 1 348 ? 4.726 2.651 -1.732 1.00 98.06 348 SER A CA 1
ATOM 2608 C C . SER A 1 348 ? 6.002 3.470 -1.854 1.00 98.06 348 SER A C 1
ATOM 2610 O O . SER A 1 348 ? 6.394 3.811 -2.972 1.00 98.06 348 SER A O 1
ATOM 2612 N N . SER A 1 349 ? 6.616 3.824 -0.731 1.00 96.38 349 SER A N 1
ATOM 2613 C CA . SER A 1 349 ? 7.872 4.572 -0.692 1.00 96.38 349 SER A CA 1
ATOM 2614 C C . SER A 1 349 ? 8.702 4.114 0.502 1.00 96.38 349 SER A C 1
ATOM 2616 O O . SER A 1 349 ? 8.146 3.658 1.498 1.00 96.38 349 SER A O 1
ATOM 2618 N N . LEU A 1 350 ? 10.030 4.232 0.427 1.00 94.62 350 LEU A N 1
ATOM 2619 C CA . LEU A 1 350 ? 10.851 4.057 1.631 1.00 94.62 350 LEU A CA 1
ATOM 2620 C C . LEU A 1 350 ? 10.631 5.233 2.582 1.00 94.62 350 LEU A C 1
ATOM 2622 O O . LEU A 1 350 ? 10.497 5.018 3.780 1.00 94.62 350 LEU A O 1
ATOM 2626 N N . GLU A 1 351 ? 10.570 6.439 2.018 1.00 91.50 351 GLU A N 1
ATOM 2627 C CA . GLU A 1 351 ? 10.386 7.691 2.750 1.00 91.50 351 GLU A CA 1
ATOM 2628 C C . GLU A 1 351 ? 9.309 8.543 2.076 1.00 91.50 351 GLU A C 1
ATOM 2630 O O . GLU A 1 351 ? 9.272 8.652 0.840 1.00 91.50 351 GLU A O 1
ATOM 2635 N N . PHE A 1 352 ? 8.459 9.169 2.880 1.00 96.50 352 PHE A N 1
ATOM 2636 C CA . PHE A 1 352 ? 7.560 10.233 2.458 1.00 96.50 352 PHE A CA 1
ATOM 2637 C C . PHE A 1 352 ? 7.805 11.453 3.340 1.00 96.50 352 PHE A C 1
ATOM 2639 O O . PHE A 1 352 ? 7.243 11.582 4.423 1.00 96.50 352 PHE A O 1
ATOM 2646 N N . LYS A 1 353 ? 8.620 12.383 2.840 1.00 95.75 353 LYS A N 1
ATOM 2647 C CA . LYS A 1 353 ? 9.036 13.553 3.609 1.00 95.75 353 LYS A CA 1
ATOM 2648 C C . LYS A 1 353 ? 8.018 14.674 3.579 1.00 95.75 353 LYS A C 1
ATOM 2650 O O . LYS A 1 353 ? 7.439 14.975 2.541 1.00 95.75 353 LYS A O 1
ATOM 2655 N N . ALA A 1 354 ? 7.821 15.337 4.710 1.00 96.69 354 ALA A N 1
ATOM 2656 C CA . ALA A 1 354 ? 7.072 16.578 4.817 1.00 96.69 354 ALA A CA 1
ATOM 2657 C C . ALA A 1 354 ? 7.890 17.747 4.248 1.00 96.69 354 ALA A C 1
ATOM 2659 O O . ALA A 1 354 ? 8.115 18.741 4.917 1.00 96.69 354 ALA A O 1
ATOM 2660 N N . ASP A 1 355 ? 8.350 17.643 3.008 1.00 96.00 355 ASP A N 1
ATOM 2661 C CA . ASP A 1 355 ? 9.099 18.667 2.282 1.00 96.00 355 ASP A CA 1
ATOM 2662 C C . ASP A 1 355 ? 8.297 19.152 1.060 1.00 96.00 355 ASP A C 1
ATOM 2664 O O . ASP A 1 355 ? 7.075 18.964 1.010 1.00 96.00 355 ASP A O 1
ATOM 2668 N N . PHE A 1 356 ? 8.916 19.819 0.079 1.00 97.56 356 PHE A N 1
ATOM 2669 C CA . PHE A 1 356 ? 8.159 20.290 -1.086 1.00 97.56 356 PHE A CA 1
ATOM 2670 C C . PHE A 1 356 ? 7.550 19.137 -1.877 1.00 97.56 356 PHE A C 1
ATOM 2672 O O . PHE A 1 356 ? 6.367 19.179 -2.232 1.00 97.56 356 PHE A O 1
ATOM 2679 N N . SER A 1 357 ? 8.336 18.096 -2.128 1.00 97.56 357 SER A N 1
ATOM 2680 C CA . SER A 1 357 ? 7.929 16.936 -2.909 1.00 97.56 357 SER A CA 1
ATOM 2681 C C . SER A 1 357 ? 6.768 16.215 -2.237 1.00 97.56 357 SER A C 1
ATOM 2683 O O . SER A 1 357 ? 5.739 15.980 -2.881 1.00 97.56 357 SER A O 1
ATOM 2685 N N . GLY A 1 358 ? 6.882 15.916 -0.941 1.00 98.12 358 GLY A N 1
ATOM 2686 C CA . GLY A 1 358 ? 5.794 15.259 -0.224 1.00 98.12 358 GLY A CA 1
ATOM 2687 C C . GLY A 1 358 ? 4.577 16.142 -0.027 1.00 98.12 358 GLY A C 1
ATOM 2688 O O . GLY A 1 358 ? 3.460 15.652 -0.188 1.00 98.12 358 GLY A O 1
ATOM 2689 N N . ARG A 1 359 ? 4.737 17.450 0.197 1.00 98.38 359 ARG A N 1
ATOM 2690 C CA . ARG A 1 359 ? 3.586 18.354 0.310 1.00 98.38 359 ARG A CA 1
ATOM 2691 C C . ARG A 1 359 ? 2.796 18.463 -0.993 1.00 98.38 359 ARG A C 1
ATOM 2693 O O . ARG A 1 359 ? 1.566 18.456 -0.960 1.00 98.38 359 ARG A O 1
ATOM 2700 N N . ILE A 1 360 ? 3.462 18.519 -2.147 1.00 98.69 360 ILE A N 1
ATOM 2701 C CA . ILE A 1 360 ? 2.771 18.500 -3.443 1.00 98.69 360 ILE A CA 1
ATOM 2702 C C . ILE A 1 360 ? 2.014 17.178 -3.626 1.00 98.69 360 ILE A C 1
ATOM 2704 O O . ILE A 1 360 ? 0.821 17.203 -3.930 1.00 98.69 360 ILE A O 1
ATOM 2708 N N . ILE A 1 361 ? 2.664 16.030 -3.405 1.00 98.75 361 ILE A N 1
ATOM 2709 C CA . ILE A 1 361 ? 2.027 14.712 -3.565 1.00 98.75 361 ILE A CA 1
ATOM 2710 C C . ILE A 1 361 ? 0.864 14.523 -2.577 1.00 98.75 361 ILE A C 1
ATOM 2712 O O . ILE A 1 361 ? -0.196 14.039 -2.972 1.00 98.75 361 ILE A O 1
ATOM 2716 N N . GLU A 1 362 ? 1.003 14.968 -1.329 1.00 98.62 362 GLU A N 1
ATOM 2717 C CA . GLU A 1 362 ? -0.059 14.938 -0.319 1.00 98.62 362 GLU A CA 1
ATOM 2718 C C . GLU A 1 362 ? -1.282 15.748 -0.762 1.00 98.62 362 GLU A C 1
ATOM 2720 O O . GLU A 1 362 ? -2.401 15.236 -0.717 1.00 98.62 362 GLU A O 1
ATOM 2725 N N . ARG A 1 363 ? -1.090 16.971 -1.274 1.00 98.44 363 ARG A N 1
ATOM 2726 C CA . ARG A 1 363 ? -2.188 17.815 -1.782 1.00 98.44 363 ARG A CA 1
ATOM 2727 C C . ARG A 1 363 ? -2.898 17.180 -2.980 1.00 98.44 363 ARG A C 1
ATOM 2729 O O . ARG A 1 363 ? -4.116 17.316 -3.117 1.00 98.44 363 ARG A O 1
ATOM 2736 N N . LEU A 1 364 ? -2.161 16.468 -3.832 1.00 98.81 364 LEU A N 1
ATOM 2737 C CA . LEU A 1 364 ? -2.724 15.717 -4.955 1.00 98.81 364 LEU A CA 1
ATOM 2738 C C . LEU A 1 364 ? -3.545 14.510 -4.484 1.00 98.81 364 LEU A C 1
ATOM 2740 O O . LEU A 1 364 ? -4.662 14.305 -4.958 1.00 98.81 364 LEU A O 1
ATOM 2744 N N . ILE A 1 365 ? -3.032 13.740 -3.524 1.00 98.62 365 ILE A N 1
ATOM 2745 C CA . ILE A 1 365 ? -3.747 12.605 -2.924 1.00 98.62 365 ILE A CA 1
ATOM 2746 C C . ILE A 1 365 ? -5.008 13.083 -2.201 1.00 98.62 365 ILE A C 1
ATOM 2748 O O . ILE A 1 365 ? -6.077 12.503 -2.383 1.00 98.62 365 ILE A O 1
ATOM 2752 N N . ARG A 1 366 ? -4.907 14.172 -1.435 1.00 97.75 366 ARG A N 1
ATOM 2753 C CA . ARG A 1 366 ? -6.018 14.815 -0.725 1.00 97.75 366 ARG A CA 1
ATOM 2754 C C . ARG A 1 366 ? -7.197 15.126 -1.642 1.00 97.75 366 ARG A C 1
ATOM 2756 O O . ARG A 1 366 ? -8.339 14.888 -1.257 1.00 97.75 366 ARG A O 1
ATOM 2763 N N . HIS A 1 367 ? -6.939 15.623 -2.853 1.00 97.38 367 HIS A N 1
ATOM 2764 C CA . HIS A 1 367 ? -7.994 15.865 -3.838 1.00 97.38 367 HIS A CA 1
ATOM 2765 C C . HIS A 1 367 ? -8.768 14.582 -4.170 1.00 97.38 367 HIS A C 1
ATOM 2767 O O . HIS A 1 367 ? -9.994 14.559 -4.088 1.00 97.38 367 HIS A O 1
ATOM 2773 N N . HIS A 1 368 ? -8.059 13.497 -4.487 1.00 98.12 368 HIS A N 1
ATOM 2774 C CA . HIS A 1 368 ? -8.677 12.206 -4.814 1.00 98.12 368 HIS A CA 1
ATOM 2775 C C . HIS A 1 368 ? -9.384 11.572 -3.624 1.00 98.12 368 HIS A C 1
ATOM 2777 O O . HIS A 1 368 ? -10.475 11.017 -3.775 1.00 98.12 368 HIS A O 1
ATOM 2783 N N . ALA A 1 369 ? -8.796 11.692 -2.437 1.00 97.06 369 ALA A N 1
ATOM 2784 C CA . ALA A 1 369 ? -9.384 11.216 -1.199 1.00 97.06 369 ALA A CA 1
ATOM 2785 C C . ALA A 1 369 ? -10.715 11.928 -0.902 1.00 97.06 369 ALA A C 1
ATOM 2787 O O . ALA A 1 369 ? -11.702 11.269 -0.581 1.00 97.06 369 ALA A O 1
ATOM 2788 N N . ALA A 1 370 ? -10.792 13.246 -1.115 1.00 95.00 370 ALA A N 1
ATOM 2789 C CA . ALA A 1 370 ? -12.031 14.012 -0.977 1.00 95.00 370 ALA A CA 1
ATOM 2790 C C . ALA A 1 370 ? -13.129 13.589 -1.972 1.00 95.00 370 ALA A C 1
ATOM 2792 O O . ALA A 1 370 ? -14.314 13.749 -1.682 1.00 95.00 370 ALA A O 1
ATOM 2793 N N . LEU A 1 371 ? -12.749 13.023 -3.122 1.00 94.50 371 LEU A N 1
ATOM 2794 C CA . LEU A 1 371 ? -13.669 12.452 -4.113 1.00 94.50 371 LEU A CA 1
ATOM 2795 C C . LEU A 1 371 ? -14.074 10.997 -3.808 1.00 94.50 371 LEU A C 1
ATOM 2797 O O . LEU A 1 371 ? -14.853 10.416 -4.559 1.00 94.50 371 LEU A O 1
ATOM 2801 N N . GLY A 1 372 ? -13.573 10.410 -2.716 1.00 94.06 372 GLY A N 1
ATOM 2802 C CA . GLY A 1 372 ? -13.885 9.040 -2.302 1.00 94.06 372 GLY A CA 1
ATOM 2803 C C . GLY A 1 372 ? -12.963 7.963 -2.880 1.00 94.06 372 GLY A C 1
ATOM 2804 O O . GLY A 1 372 ? -13.223 6.781 -2.669 1.00 94.06 372 GLY A O 1
ATOM 2805 N N . THR A 1 373 ? -11.878 8.339 -3.566 1.00 96.88 373 THR A N 1
ATOM 2806 C CA . THR A 1 373 ? -10.870 7.391 -4.081 1.00 96.88 373 THR A CA 1
ATOM 2807 C C . THR A 1 373 ? -10.260 6.593 -2.931 1.00 96.88 373 THR A C 1
ATOM 2809 O O . THR A 1 373 ? -9.890 7.181 -1.914 1.00 96.88 373 THR A O 1
ATOM 2812 N N . LYS A 1 374 ? -10.103 5.273 -3.069 1.00 97.38 374 LYS A N 1
ATOM 2813 C CA . LYS A 1 374 ? -9.344 4.484 -2.090 1.00 97.38 374 LYS A CA 1
ATOM 2814 C C . LYS A 1 374 ? -7.857 4.805 -2.227 1.00 97.38 374 LYS A C 1
ATOM 2816 O O . LYS A 1 374 ? -7.317 4.743 -3.327 1.00 97.38 374 LYS A O 1
ATOM 2821 N N . VAL A 1 375 ? -7.181 5.120 -1.129 1.00 98.62 375 VAL A N 1
ATOM 2822 C CA . VAL A 1 375 ? -5.742 5.409 -1.131 1.00 98.62 375 VAL A CA 1
ATOM 2823 C C . VAL A 1 375 ? -5.052 4.495 -0.130 1.00 98.62 375 VAL A C 1
ATOM 2825 O O . VAL A 1 375 ? -5.486 4.392 1.012 1.00 98.62 375 VAL A O 1
ATOM 2828 N N . ARG A 1 376 ? -3.982 3.833 -0.560 1.00 98.69 376 ARG A N 1
ATOM 2829 C CA . ARG A 1 376 ? -3.171 2.910 0.235 1.00 98.69 376 ARG A CA 1
ATOM 2830 C C . ARG A 1 376 ? -1.724 3.390 0.211 1.00 98.69 376 ARG A C 1
ATOM 2832 O O . ARG A 1 376 ? -1.076 3.334 -0.834 1.00 98.69 376 ARG A O 1
ATOM 2839 N N . ILE A 1 377 ? -1.249 3.907 1.341 1.00 98.69 377 ILE A N 1
ATOM 2840 C CA . ILE A 1 377 ? 0.100 4.458 1.509 1.00 98.69 377 ILE A CA 1
ATOM 2841 C C . ILE A 1 377 ? 0.910 3.518 2.401 1.00 98.69 377 ILE A C 1
ATOM 2843 O O . ILE A 1 377 ? 0.498 3.234 3.524 1.00 98.69 377 ILE A O 1
ATOM 2847 N N . LEU A 1 378 ? 2.049 3.034 1.907 1.00 97.94 378 LEU A N 1
ATOM 2848 C CA . LEU A 1 378 ? 2.994 2.196 2.646 1.00 97.94 378 LEU A CA 1
ATOM 2849 C C . LEU A 1 378 ? 4.351 2.903 2.716 1.00 97.94 378 LEU A C 1
ATOM 2851 O O . LEU A 1 378 ? 4.960 3.152 1.673 1.00 97.94 378 LEU A O 1
ATOM 2855 N N . VAL A 1 379 ? 4.799 3.196 3.935 1.00 96.81 379 VAL A N 1
ATOM 2856 C CA . VAL A 1 379 ? 6.070 3.878 4.250 1.00 96.81 379 VAL A CA 1
ATOM 2857 C C . VAL A 1 379 ? 6.876 3.085 5.276 1.00 96.81 379 VAL A C 1
ATOM 2859 O O . VAL A 1 379 ? 6.359 2.120 5.834 1.00 96.81 379 VAL A O 1
ATOM 2862 N N . THR A 1 380 ? 8.133 3.456 5.533 1.00 93.75 380 THR A N 1
ATOM 2863 C CA . THR A 1 380 ? 8.963 2.813 6.567 1.00 93.75 380 THR A CA 1
ATOM 2864 C C . THR A 1 380 ? 8.981 3.627 7.858 1.00 93.75 380 THR A C 1
ATOM 2866 O O . THR A 1 380 ? 9.579 4.696 7.895 1.00 93.75 380 THR A O 1
ATOM 2869 N N . ASP A 1 381 ? 8.457 3.049 8.943 1.00 89.50 381 ASP A N 1
ATOM 2870 C CA . ASP A 1 381 ? 8.362 3.656 10.287 1.00 89.50 381 ASP A CA 1
ATOM 2871 C C . ASP A 1 381 ? 9.689 4.277 10.760 1.00 89.50 381 ASP A C 1
ATOM 2873 O O . ASP A 1 381 ? 9.760 5.442 11.123 1.00 89.50 381 ASP A O 1
ATOM 2877 N N . VAL A 1 382 ? 10.794 3.524 10.695 1.00 86.56 382 VAL A N 1
ATOM 2878 C CA . VAL A 1 382 ? 12.083 3.954 11.279 1.00 86.56 382 VAL A CA 1
ATOM 2879 C C . VAL A 1 382 ? 12.755 5.134 10.559 1.00 86.56 382 VAL A C 1
ATOM 2881 O O . VAL A 1 382 ? 13.730 5.699 11.072 1.00 86.56 382 VAL A O 1
ATOM 2884 N N . LEU A 1 383 ? 12.272 5.492 9.367 1.00 85.56 383 LEU A N 1
ATOM 2885 C CA . LEU A 1 383 ? 12.819 6.588 8.573 1.00 85.56 383 LEU A CA 1
ATOM 2886 C C . LEU A 1 383 ? 11.973 7.852 8.639 1.00 85.56 383 LEU A C 1
ATOM 2888 O O . LEU A 1 383 ? 12.536 8.927 8.414 1.00 85.56 383 LEU A O 1
ATOM 2892 N N . GLU A 1 384 ? 10.691 7.747 8.981 1.00 88.25 384 GLU A N 1
ATOM 2893 C CA . GLU A 1 384 ? 9.833 8.912 9.163 1.00 88.25 384 GLU A CA 1
ATOM 2894 C C . GLU A 1 384 ? 10.170 9.685 10.447 1.00 88.25 384 GLU A C 1
ATOM 2896 O O . GLU A 1 384 ? 10.849 9.207 11.366 1.00 88.25 384 GLU A O 1
ATOM 2901 N N . ARG A 1 385 ? 9.821 10.970 10.428 1.00 88.81 385 ARG A N 1
ATOM 2902 C CA . ARG A 1 385 ? 10.072 11.951 11.488 1.00 88.81 385 ARG A CA 1
ATOM 2903 C C . ARG A 1 385 ? 8.762 12.595 11.902 1.00 88.81 385 ARG A C 1
ATOM 2905 O O . ARG A 1 385 ? 7.786 12.548 11.166 1.00 88.81 385 ARG A O 1
ATOM 2912 N N . ASP A 1 386 ? 8.778 13.305 13.025 1.00 91.06 386 ASP A N 1
ATOM 2913 C CA . ASP A 1 386 ? 7.583 13.919 13.610 1.00 91.06 386 ASP A CA 1
ATOM 2914 C C . ASP A 1 386 ? 6.748 14.743 12.607 1.00 91.06 386 ASP A C 1
ATOM 2916 O O . ASP A 1 386 ? 5.518 14.717 12.659 1.00 91.06 386 ASP A O 1
ATOM 2920 N N . LYS A 1 387 ? 7.387 15.477 11.681 1.00 93.75 387 LYS A N 1
ATOM 2921 C CA . LYS A 1 387 ? 6.674 16.249 10.648 1.00 93.75 387 LYS A CA 1
ATOM 2922 C C . LYS A 1 387 ? 6.118 15.370 9.530 1.00 93.75 387 LYS A C 1
ATOM 2924 O O . LYS A 1 387 ? 4.997 15.619 9.084 1.00 93.75 387 LYS A O 1
ATOM 2929 N N . ASP A 1 388 ? 6.875 14.361 9.106 1.00 94.69 388 ASP A N 1
ATOM 2930 C CA . ASP A 1 388 ? 6.470 13.361 8.111 1.00 94.69 388 ASP A CA 1
ATOM 2931 C C . ASP A 1 388 ? 5.223 12.606 8.609 1.00 94.69 388 ASP A C 1
ATOM 2933 O O . ASP A 1 388 ? 4.180 12.586 7.946 1.00 94.69 388 ASP A O 1
ATOM 2937 N N . ASP A 1 389 ? 5.294 12.105 9.844 1.00 94.00 389 ASP A N 1
ATOM 2938 C CA . ASP A 1 389 ? 4.205 11.426 10.542 1.00 94.00 389 ASP A CA 1
ATOM 2939 C C . ASP A 1 389 ? 2.998 12.349 10.687 1.00 94.00 389 ASP A C 1
ATOM 2941 O O . ASP A 1 389 ? 1.877 11.987 10.328 1.00 94.00 389 ASP A O 1
ATOM 2945 N N . ALA A 1 390 ? 3.203 13.585 11.154 1.00 94.12 390 ALA A N 1
ATOM 2946 C CA . ALA A 1 390 ? 2.118 14.547 11.304 1.00 94.12 390 ALA A CA 1
ATOM 2947 C C . ALA A 1 390 ? 1.416 14.854 9.970 1.00 94.12 390 ALA A C 1
ATOM 2949 O O . ALA A 1 390 ? 0.190 15.007 9.951 1.00 94.12 390 ALA A O 1
ATOM 2950 N N . LEU A 1 391 ? 2.159 14.938 8.860 1.00 96.12 391 LEU A N 1
ATOM 2951 C CA . LEU A 1 391 ? 1.609 15.153 7.521 1.00 96.12 391 LEU A CA 1
ATOM 2952 C C . LEU A 1 391 ? 0.700 13.981 7.108 1.00 96.12 391 LEU A C 1
ATOM 2954 O O . LEU A 1 391 ? -0.460 14.199 6.735 1.00 96.12 391 LEU A O 1
ATOM 2958 N N . LEU A 1 392 ? 1.195 12.745 7.209 1.00 97.19 392 LEU A N 1
ATOM 2959 C CA . LEU A 1 392 ? 0.472 11.544 6.780 1.00 97.19 392 LEU A CA 1
ATOM 2960 C C . LEU A 1 392 ? -0.681 11.172 7.723 1.00 97.19 392 LEU A C 1
ATOM 2962 O O . LEU A 1 392 ? -1.782 10.866 7.259 1.00 97.19 392 LEU A O 1
ATOM 2966 N N . HIS A 1 393 ? -0.477 11.256 9.039 1.00 95.81 393 HIS A N 1
ATOM 2967 C CA . HIS A 1 393 ? -1.510 10.991 10.044 1.00 95.81 393 HIS A CA 1
ATOM 2968 C C . HIS A 1 393 ? -2.675 11.969 9.916 1.00 95.81 393 HIS A C 1
ATOM 2970 O O . HIS A 1 393 ? -3.835 11.563 10.000 1.00 95.81 393 HIS A O 1
ATOM 2976 N N . ARG A 1 394 ? -2.393 13.252 9.651 1.00 93.88 394 ARG A N 1
ATOM 2977 C CA . ARG A 1 394 ? -3.430 14.262 9.402 1.00 93.88 394 ARG A CA 1
ATOM 2978 C C . ARG A 1 394 ? -4.222 13.946 8.136 1.00 93.88 394 ARG A C 1
ATOM 2980 O O . ARG A 1 394 ? -5.448 14.038 8.161 1.00 93.88 394 ARG A O 1
ATOM 2987 N N . LEU A 1 395 ? -3.548 13.550 7.052 1.00 95.75 395 LEU A N 1
ATOM 2988 C CA . LEU A 1 395 ? -4.212 13.130 5.816 1.00 95.75 395 LEU A CA 1
ATOM 2989 C C . LEU A 1 395 ? -5.150 11.934 6.067 1.00 95.75 395 LEU A C 1
ATOM 2991 O O . LEU A 1 395 ? -6.325 11.999 5.704 1.00 95.75 395 LEU A O 1
ATOM 2995 N N . ALA A 1 396 ? -4.664 10.882 6.730 1.00 96.12 396 ALA A N 1
ATOM 2996 C CA . ALA A 1 396 ? -5.447 9.682 7.037 1.00 96.12 396 ALA A CA 1
ATOM 2997 C C . ALA A 1 396 ? -6.597 9.940 8.031 1.00 96.12 396 ALA A C 1
ATOM 2999 O O . ALA A 1 396 ? -7.671 9.347 7.918 1.00 96.12 396 ALA A O 1
ATOM 3000 N N . ALA A 1 397 ? -6.412 10.855 8.988 1.00 93.88 397 ALA A N 1
ATOM 3001 C CA . ALA A 1 397 ? -7.450 11.229 9.948 1.00 93.88 397 ALA A CA 1
ATOM 3002 C C . ALA A 1 397 ? -8.580 12.060 9.319 1.00 93.88 397 ALA A C 1
ATOM 3004 O O . ALA A 1 397 ? -9.744 11.955 9.729 1.00 93.88 397 ALA A O 1
ATOM 3005 N N . GLU A 1 398 ? -8.244 12.905 8.342 1.00 93.19 398 GLU A N 1
ATOM 3006 C CA . GLU A 1 398 ? -9.214 13.718 7.611 1.00 93.19 398 GLU A CA 1
ATOM 3007 C C . GLU A 1 398 ? -9.993 12.902 6.580 1.00 93.19 398 GLU A C 1
ATOM 3009 O O . GLU A 1 398 ? -11.206 13.088 6.449 1.00 93.19 398 GLU A O 1
ATOM 3014 N N . PHE A 1 399 ? -9.327 11.953 5.920 1.00 95.44 399 PHE A N 1
ATOM 3015 C CA . PHE A 1 399 ? -9.910 11.091 4.899 1.00 95.44 399 PHE A CA 1
ATOM 3016 C C . PHE A 1 399 ? -9.699 9.614 5.252 1.00 95.44 399 PHE A C 1
ATOM 3018 O O . PHE A 1 399 ? -8.686 9.041 4.869 1.00 95.44 399 PHE A O 1
ATOM 3025 N N . PRO A 1 400 ? -10.653 8.942 5.922 1.00 95.00 400 PRO A N 1
ATOM 3026 C CA . PRO A 1 400 ? -10.472 7.539 6.323 1.00 95.00 400 PRO A CA 1
ATOM 3027 C C . PRO A 1 400 ? -10.455 6.518 5.171 1.00 95.00 400 PRO A C 1
ATOM 3029 O O . PRO A 1 400 ? -10.199 5.335 5.385 1.00 95.00 400 PRO A O 1
ATOM 3032 N N . ASN A 1 401 ? -10.708 6.958 3.938 1.00 96.12 401 ASN A N 1
ATOM 3033 C CA . ASN A 1 401 ? -10.409 6.210 2.718 1.00 96.12 401 ASN A CA 1
ATOM 3034 C C . ASN A 1 401 ? -8.924 6.274 2.312 1.00 96.12 401 ASN A C 1
ATOM 3036 O O . ASN A 1 401 ? -8.541 5.573 1.377 1.00 96.12 401 ASN A O 1
ATOM 3040 N N . VAL A 1 402 ? -8.102 7.060 3.015 1.00 97.88 402 VAL A N 1
ATOM 3041 C CA . VAL A 1 402 ? -6.639 6.998 3.008 1.00 97.88 402 VAL A CA 1
ATOM 3042 C C . VAL A 1 402 ? -6.191 6.069 4.131 1.00 97.88 402 VAL A C 1
ATOM 3044 O O . VAL A 1 402 ? -6.223 6.411 5.310 1.00 97.88 402 VAL A O 1
ATOM 3047 N N . GLN A 1 403 ? -5.781 4.869 3.747 1.00 97.81 403 GLN A N 1
ATOM 3048 C CA . GLN A 1 403 ? -5.192 3.880 4.632 1.00 97.81 403 GLN A CA 1
ATOM 3049 C C . GLN A 1 403 ? -3.674 4.059 4.614 1.00 97.81 403 GLN A C 1
ATOM 3051 O O . GLN A 1 403 ? -3.054 4.028 3.550 1.00 97.81 403 GLN A O 1
ATOM 3056 N N . LEU A 1 404 ? -3.086 4.218 5.795 1.00 97.75 404 LEU A N 1
ATOM 3057 C CA . LEU A 1 404 ? -1.644 4.307 5.989 1.00 97.75 404 LEU A CA 1
ATOM 3058 C C . LEU A 1 404 ? -1.156 3.050 6.709 1.00 97.75 404 LEU A C 1
ATOM 3060 O O . LEU A 1 404 ? -1.742 2.631 7.709 1.00 97.75 404 LEU A O 1
ATOM 3064 N N . GLN A 1 405 ? -0.090 2.454 6.187 1.00 96.38 405 GLN A N 1
ATOM 3065 C CA . GLN A 1 405 ? 0.667 1.408 6.853 1.00 96.38 405 GLN A CA 1
ATOM 3066 C C . GLN A 1 405 ? 2.112 1.867 7.041 1.00 96.38 405 GLN A C 1
ATOM 3068 O O . GLN A 1 405 ? 2.820 2.149 6.076 1.00 96.38 405 GLN A O 1
ATOM 3073 N N . GLU A 1 406 ? 2.546 1.881 8.295 1.00 94.06 406 GLU A N 1
ATOM 3074 C CA . GLU A 1 406 ? 3.924 2.147 8.695 1.00 94.06 406 GLU A CA 1
ATOM 3075 C C . GLU A 1 406 ? 4.639 0.792 8.824 1.00 94.06 406 GLU A C 1
ATOM 3077 O O . GLU A 1 406 ? 4.356 -0.013 9.716 1.00 94.06 406 GLU A O 1
ATOM 3082 N N . TYR A 1 407 ? 5.509 0.475 7.867 1.00 92.75 407 TYR A N 1
ATOM 3083 C CA . TYR A 1 407 ? 6.272 -0.764 7.866 1.00 92.75 407 TYR A CA 1
ATOM 3084 C C . TYR A 1 407 ? 7.333 -0.737 8.957 1.00 92.75 407 TYR A C 1
ATOM 3086 O O . TYR A 1 407 ? 8.199 0.139 8.975 1.00 92.75 407 TYR A O 1
ATOM 3094 N N . ARG A 1 408 ? 7.327 -1.773 9.796 1.00 88.81 408 ARG A N 1
ATOM 3095 C CA . ARG A 1 408 ? 8.374 -2.019 10.778 1.00 88.81 408 ARG A CA 1
ATOM 3096 C C . ARG A 1 408 ? 8.681 -3.504 10.845 1.00 88.81 408 ARG A C 1
ATOM 3098 O O . ARG A 1 408 ? 7.823 -4.307 11.214 1.00 88.81 408 ARG A O 1
ATOM 3105 N N . TRP A 1 409 ? 9.921 -3.860 10.538 1.00 86.75 409 TRP A N 1
ATOM 3106 C CA . TRP A 1 409 ? 10.423 -5.188 10.851 1.00 86.75 409 TRP A CA 1
ATOM 3107 C C . TRP A 1 409 ? 10.763 -5.258 12.344 1.00 86.75 409 TRP A C 1
ATOM 3109 O O . TRP A 1 409 ? 11.260 -4.291 12.925 1.00 86.75 409 TRP A O 1
ATOM 3119 N N . ARG A 1 410 ? 10.468 -6.387 12.985 1.00 82.81 410 ARG A N 1
ATOM 3120 C CA . ARG A 1 410 ? 10.788 -6.631 14.394 1.00 82.81 410 ARG A CA 1
ATOM 3121 C C . ARG A 1 410 ? 11.541 -7.941 14.494 1.00 82.81 410 ARG A C 1
ATOM 3123 O O . ARG A 1 410 ? 11.153 -8.912 13.852 1.00 82.81 410 ARG A O 1
ATOM 3130 N N . ALA A 1 411 ? 12.586 -7.949 15.310 1.00 77.81 411 ALA A N 1
ATOM 3131 C CA . ALA A 1 411 ? 13.272 -9.185 15.628 1.00 77.81 411 ALA A CA 1
ATOM 3132 C C . ALA A 1 411 ? 12.342 -10.115 16.417 1.00 77.81 411 ALA A C 1
ATOM 3134 O O . ALA A 1 411 ? 11.522 -9.655 17.220 1.00 77.81 411 ALA A O 1
ATOM 3135 N N . ASP A 1 412 ? 12.502 -11.418 16.201 1.00 71.19 412 ASP A N 1
ATOM 3136 C CA . ASP A 1 412 ? 11.797 -12.435 16.971 1.00 71.19 412 ASP A CA 1
ATOM 3137 C C . ASP A 1 412 ? 12.136 -12.307 18.467 1.00 71.19 412 ASP A C 1
ATOM 3139 O O . ASP A 1 412 ? 13.238 -11.905 18.858 1.00 71.19 412 ASP A O 1
ATOM 3143 N N . HIS A 1 413 ? 11.184 -12.641 19.340 1.00 66.19 413 HIS A N 1
ATOM 3144 C CA . HIS A 1 413 ? 11.435 -12.591 20.778 1.00 66.19 413 HIS A CA 1
ATOM 3145 C C . HIS A 1 413 ? 12.552 -13.573 21.158 1.00 66.19 413 HIS A C 1
ATOM 3147 O O . HIS A 1 413 ? 12.504 -14.743 20.786 1.00 66.19 413 HIS A O 1
ATOM 3153 N N . GLY A 1 414 ? 13.554 -13.099 21.902 1.00 67.19 414 GLY A N 1
ATOM 3154 C CA . GLY A 1 414 ? 14.731 -13.900 22.251 1.00 67.19 414 GLY A CA 1
ATOM 3155 C C . GLY A 1 414 ? 15.807 -13.970 21.161 1.00 67.19 414 GLY A C 1
ATOM 3156 O O . GLY A 1 414 ? 16.832 -14.606 21.391 1.00 67.19 414 GLY A O 1
ATOM 3157 N N . ALA A 1 415 ? 15.622 -13.292 20.020 1.00 69.50 415 ALA A N 1
ATOM 3158 C CA . ALA A 1 415 ? 16.636 -13.238 18.973 1.00 69.50 415 ALA A CA 1
ATOM 3159 C C . ALA A 1 415 ? 17.970 -12.642 19.483 1.00 69.50 415 ALA A C 1
ATOM 3161 O O . ALA A 1 415 ? 17.965 -11.787 20.381 1.00 69.50 415 ALA A O 1
ATOM 3162 N N . PRO A 1 416 ? 19.114 -13.047 18.901 1.00 73.81 416 PRO A N 1
ATOM 3163 C CA . PRO A 1 416 ? 20.428 -12.468 19.179 1.00 73.81 416 PRO A CA 1
ATOM 3164 C C . PRO A 1 416 ? 20.478 -10.932 19.071 1.00 73.81 416 PRO A C 1
ATOM 3166 O O . PRO A 1 416 ? 19.662 -10.307 18.395 1.00 73.81 416 PRO A O 1
ATOM 3169 N N . ILE A 1 417 ? 21.446 -10.301 19.748 1.00 79.69 417 ILE A N 1
ATOM 3170 C CA . ILE A 1 417 ? 21.549 -8.829 19.847 1.00 79.69 417 ILE A CA 1
ATOM 3171 C C . ILE A 1 417 ? 21.720 -8.166 18.472 1.00 79.69 417 ILE A C 1
ATOM 3173 O O . ILE A 1 417 ? 21.144 -7.113 18.221 1.00 79.69 417 ILE A O 1
ATOM 3177 N N . ASP A 1 418 ? 22.508 -8.757 17.584 1.00 78.81 418 ASP A N 1
ATOM 3178 C CA . ASP A 1 418 ? 22.701 -8.302 16.205 1.00 78.81 418 ASP A CA 1
ATOM 3179 C C . ASP A 1 418 ? 21.394 -8.325 15.397 1.00 78.81 418 ASP A C 1
ATOM 3181 O O . ASP A 1 418 ? 21.090 -7.375 14.670 1.00 78.81 418 ASP A O 1
ATOM 3185 N N . GLU A 1 419 ? 20.562 -9.345 15.596 1.00 77.94 419 GLU A N 1
ATOM 3186 C CA . GLU A 1 419 ? 19.239 -9.431 14.978 1.00 77.94 419 GLU A CA 1
ATOM 3187 C C . GLU A 1 419 ? 18.267 -8.406 15.593 1.00 77.94 419 GLU A C 1
ATOM 3189 O O . GLU A 1 419 ? 17.515 -7.747 14.874 1.00 77.94 419 GLU A O 1
ATOM 3194 N N . GLN A 1 420 ? 18.354 -8.159 16.906 1.00 80.62 420 GLN A N 1
ATOM 3195 C CA . GLN A 1 420 ? 17.620 -7.068 17.561 1.00 80.62 420 GLN A CA 1
ATOM 3196 C C . GLN A 1 420 ? 18.039 -5.685 17.046 1.00 80.62 420 GLN A C 1
ATOM 3198 O O . GLN A 1 420 ? 17.190 -4.812 16.892 1.00 80.62 420 GLN A O 1
ATOM 3203 N N . ILE A 1 421 ? 19.321 -5.460 16.751 1.00 84.69 421 ILE A N 1
ATOM 3204 C CA . ILE A 1 421 ? 19.802 -4.200 16.159 1.00 84.69 421 ILE A CA 1
ATOM 3205 C C . ILE A 1 421 ? 19.324 -4.069 14.710 1.00 84.69 421 ILE A C 1
ATOM 3207 O O . ILE A 1 421 ? 18.968 -2.973 14.273 1.00 84.69 421 ILE A O 1
ATOM 3211 N N . SER A 1 422 ? 19.247 -5.182 13.976 1.00 83.81 422 SER A N 1
ATOM 3212 C CA . SER A 1 422 ? 18.818 -5.205 12.575 1.00 83.81 422 SER A CA 1
ATOM 3213 C C . SER A 1 422 ? 17.420 -4.628 12.354 1.00 83.81 422 SER A C 1
ATOM 3215 O O . SER A 1 422 ? 17.132 -4.158 11.256 1.00 83.81 422 SER A O 1
ATOM 3217 N N . GLN A 1 423 ? 16.573 -4.550 13.382 1.00 83.38 423 GLN A N 1
ATOM 3218 C CA . GLN A 1 423 ? 15.265 -3.891 13.288 1.00 83.38 423 GLN A CA 1
ATOM 3219 C C . GLN A 1 423 ? 15.318 -2.386 13.006 1.00 83.38 423 GLN A C 1
ATOM 3221 O O . GLN A 1 423 ? 14.319 -1.803 12.599 1.00 83.38 423 GLN A O 1
ATOM 3226 N N . LEU A 1 424 ? 16.477 -1.758 13.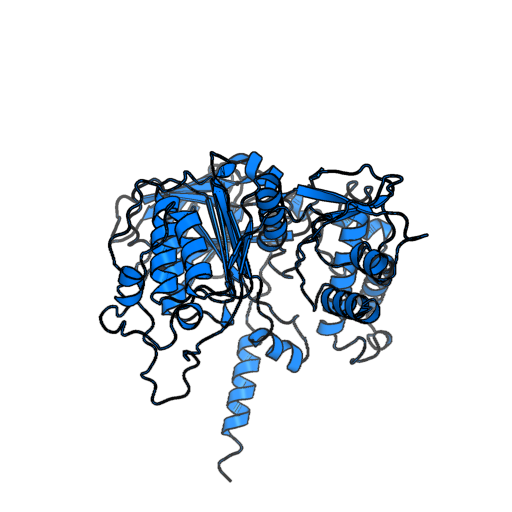204 1.00 83.69 424 LEU A N 1
ATOM 3227 C CA . LEU A 1 424 ? 16.719 -0.362 12.838 1.00 83.69 424 LEU A CA 1
ATOM 3228 C C . LEU A 1 424 ? 17.151 -0.207 11.369 1.00 83.69 424 LEU A C 1
ATOM 3230 O O . LEU A 1 424 ? 17.226 0.912 10.871 1.00 83.69 424 LEU A O 1
ATOM 3234 N N . HIS A 1 425 ? 17.450 -1.315 10.685 1.00 84.12 425 HIS A N 1
ATOM 3235 C CA . HIS A 1 425 ? 18.061 -1.334 9.354 1.00 84.12 425 HIS A CA 1
ATOM 3236 C C . HIS A 1 425 ? 17.250 -2.122 8.314 1.00 84.12 425 HIS A C 1
ATOM 3238 O O . HIS A 1 425 ? 17.311 -1.805 7.127 1.00 84.12 425 HIS A O 1
ATOM 3244 N N . LYS A 1 426 ? 16.478 -3.134 8.730 1.00 88.19 426 LYS A N 1
ATOM 3245 C CA . LYS A 1 426 ? 15.571 -3.894 7.861 1.00 88.19 426 LYS A CA 1
ATOM 3246 C C . LYS A 1 426 ? 14.308 -3.069 7.602 1.00 88.19 426 LYS A C 1
ATOM 3248 O O . LYS A 1 426 ? 13.423 -2.965 8.449 1.00 88.19 426 LYS A O 1
ATOM 3253 N N . VAL A 1 427 ? 14.244 -2.481 6.413 1.00 90.94 427 VAL A N 1
ATOM 3254 C CA . VAL A 1 427 ? 13.236 -1.491 6.004 1.00 90.94 427 VAL A CA 1
ATOM 3255 C C . VAL A 1 427 ? 12.423 -1.957 4.799 1.00 90.94 427 VAL A C 1
ATOM 3257 O O . VAL A 1 427 ? 12.806 -2.896 4.098 1.00 90.94 427 VAL A O 1
ATOM 3260 N N . HIS A 1 428 ? 11.309 -1.277 4.531 1.00 92.44 428 HIS A N 1
ATOM 3261 C CA . HIS A 1 428 ? 10.532 -1.474 3.312 1.00 92.44 428 HIS A CA 1
ATOM 3262 C C . HIS A 1 428 ? 11.098 -0.605 2.188 1.00 92.44 428 HIS A C 1
ATOM 3264 O O . HIS A 1 428 ? 11.030 0.620 2.233 1.00 92.44 428 HIS A O 1
ATOM 3270 N N . HIS A 1 429 ? 11.664 -1.236 1.157 1.00 94.12 429 HIS A N 1
ATOM 3271 C CA . HIS A 1 429 ? 12.385 -0.527 0.096 1.00 94.12 429 HIS A CA 1
ATOM 3272 C C . HIS A 1 429 ? 11.667 -0.528 -1.266 1.00 94.12 429 HIS A C 1
ATOM 3274 O O . HIS A 1 429 ? 12.272 -0.109 -2.253 1.00 94.12 429 HIS A O 1
ATOM 3280 N N . VAL A 1 430 ? 10.401 -0.955 -1.350 1.00 94.12 430 VAL A N 1
ATOM 3281 C CA . VAL A 1 430 ? 9.625 -0.910 -2.606 1.00 94.12 430 VAL A CA 1
ATOM 3282 C C . VAL A 1 430 ? 9.148 0.522 -2.860 1.00 94.12 430 VAL A C 1
ATOM 3284 O O . VAL A 1 430 ? 8.490 1.108 -2.001 1.00 94.12 430 VAL A O 1
ATOM 3287 N N . LYS A 1 431 ? 9.458 1.081 -4.038 1.00 97.19 431 LYS A N 1
ATOM 3288 C CA . LYS A 1 431 ? 8.920 2.372 -4.490 1.00 97.19 431 LYS A CA 1
ATOM 3289 C C . LYS A 1 431 ? 8.043 2.151 -5.699 1.00 97.19 431 LYS A C 1
ATOM 3291 O O . LYS A 1 431 ? 8.512 1.727 -6.756 1.00 97.19 431 LYS A O 1
ATOM 3296 N N . MET A 1 432 ? 6.766 2.449 -5.535 1.00 98.19 432 MET A N 1
ATOM 3297 C CA . MET A 1 432 ? 5.803 2.327 -6.609 1.00 98.19 432 MET A CA 1
ATOM 3298 C C . MET A 1 432 ? 4.618 3.256 -6.368 1.00 98.19 432 MET A C 1
ATOM 3300 O O . MET A 1 432 ? 3.990 3.204 -5.313 1.00 98.19 432 MET A O 1
ATOM 3304 N N . LEU A 1 433 ? 4.281 4.061 -7.373 1.00 98.75 433 LEU A N 1
ATOM 3305 C CA . LEU A 1 433 ? 2.987 4.733 -7.466 1.00 98.75 433 LEU A CA 1
ATOM 3306 C C . LEU A 1 433 ? 2.149 4.006 -8.517 1.00 98.75 433 LEU A C 1
ATOM 3308 O O . LEU A 1 433 ? 2.525 3.986 -9.686 1.00 98.75 433 LEU A O 1
ATOM 3312 N N . ALA A 1 434 ? 1.008 3.451 -8.120 1.00 98.56 434 ALA A N 1
ATOM 3313 C CA . ALA A 1 434 ? -0.002 2.934 -9.036 1.00 98.56 434 ALA A CA 1
ATOM 3314 C C . ALA A 1 434 ? -1.304 3.721 -8.884 1.00 98.56 434 ALA A C 1
ATOM 3316 O O . ALA A 1 434 ? -1.830 3.849 -7.782 1.00 98.56 434 ALA A O 1
ATOM 3317 N N . THR A 1 435 ? -1.851 4.210 -9.992 1.00 98.69 435 THR A N 1
ATOM 3318 C CA . THR A 1 435 ? -3.180 4.819 -10.052 1.00 98.69 435 THR A CA 1
ATOM 3319 C C . THR A 1 435 ? -4.062 3.985 -10.972 1.00 98.69 435 THR A C 1
ATOM 3321 O O . THR A 1 435 ? -3.732 3.775 -12.139 1.00 98.69 435 THR A O 1
ATOM 3324 N N . LEU A 1 436 ? -5.187 3.489 -10.454 1.00 98.69 436 LEU A N 1
ATOM 3325 C CA . LEU A 1 436 ? -6.211 2.810 -11.247 1.00 98.69 436 LEU A CA 1
ATOM 3326 C C . LEU A 1 436 ? -7.386 3.760 -11.444 1.00 98.69 436 LEU A C 1
ATOM 3328 O O . LEU A 1 436 ? -8.018 4.189 -10.477 1.00 98.69 436 LEU A O 1
ATOM 3332 N N . ALA A 1 437 ? -7.657 4.104 -12.698 1.00 98.25 437 ALA A N 1
ATOM 3333 C CA . ALA A 1 437 ? -8.683 5.061 -13.083 1.00 98.25 437 ALA A CA 1
ATOM 3334 C C . ALA A 1 437 ? -9.984 4.386 -13.546 1.00 98.25 437 ALA A C 1
ATOM 3336 O O . ALA A 1 437 ? -9.992 3.228 -13.962 1.00 98.25 437 ALA A O 1
ATOM 3337 N N . ASP A 1 438 ? -11.085 5.144 -13.528 1.00 97.25 438 ASP A N 1
ATOM 3338 C CA . ASP A 1 438 ? -12.354 4.748 -14.153 1.00 97.25 438 ASP A CA 1
ATOM 3339 C C . ASP A 1 438 ? -12.191 4.449 -15.647 1.00 97.25 438 ASP A C 1
ATOM 3341 O O . ASP A 1 438 ? -12.724 3.452 -16.130 1.00 97.25 438 ASP A O 1
ATOM 3345 N N . ASP A 1 439 ? -11.441 5.296 -16.362 1.00 97.75 439 ASP A N 1
ATOM 3346 C CA . ASP A 1 439 ? -10.952 5.022 -17.715 1.00 97.75 439 ASP A CA 1
ATOM 3347 C C . ASP A 1 439 ? -9.574 4.352 -17.607 1.00 97.75 439 ASP A C 1
ATOM 3349 O O . ASP A 1 439 ? -8.601 5.051 -17.301 1.00 97.75 439 ASP A O 1
ATOM 3353 N N . PRO A 1 440 ? -9.436 3.044 -17.900 1.00 97.31 440 PRO A N 1
ATOM 3354 C CA . PRO A 1 440 ? -8.175 2.326 -17.717 1.00 97.31 440 PRO A CA 1
ATOM 3355 C C . PRO A 1 440 ? -6.993 2.925 -18.494 1.00 97.31 440 PRO A C 1
ATOM 3357 O O . PRO A 1 440 ? -5.845 2.755 -18.098 1.00 97.31 440 PRO A O 1
ATOM 3360 N N . ARG A 1 441 ? -7.241 3.691 -19.568 1.00 96.94 441 ARG A N 1
ATOM 3361 C CA . ARG A 1 441 ? -6.189 4.381 -20.344 1.00 96.94 441 ARG A CA 1
ATOM 3362 C C . ARG A 1 441 ? -5.527 5.526 -19.572 1.00 96.94 441 ARG A C 1
ATOM 3364 O O . ARG A 1 441 ? -4.478 6.036 -19.975 1.00 96.94 441 ARG A O 1
ATOM 3371 N N . ARG A 1 442 ? -6.150 5.973 -18.480 1.00 97.75 442 ARG A N 1
ATOM 3372 C CA . ARG A 1 442 ? -5.628 6.987 -17.556 1.00 97.75 442 ARG A CA 1
ATOM 3373 C C . ARG A 1 442 ? -4.909 6.372 -16.352 1.00 97.75 442 ARG A C 1
ATOM 3375 O O . ARG A 1 442 ? -4.318 7.133 -15.594 1.00 97.75 442 ARG A O 1
ATOM 3382 N N . SER A 1 443 ? -4.916 5.047 -16.204 1.00 98.50 443 SER A N 1
ATOM 3383 C CA . SER A 1 443 ? -4.172 4.344 -15.157 1.00 98.50 443 SER A CA 1
ATOM 3384 C C . SER A 1 443 ? -2.666 4.409 -15.412 1.00 98.50 443 SER A C 1
ATOM 3386 O O . SER A 1 443 ? -2.229 4.374 -16.567 1.00 98.50 443 SER A O 1
ATOM 3388 N N . ARG A 1 444 ? -1.864 4.513 -14.351 1.00 98.56 444 ARG A N 1
ATOM 3389 C CA . ARG A 1 444 ? -0.395 4.570 -14.424 1.00 98.56 444 ARG A CA 1
ATOM 3390 C C . ARG A 1 444 ? 0.243 3.702 -13.353 1.00 98.56 444 ARG A C 1
ATOM 3392 O O . ARG A 1 444 ? -0.279 3.612 -12.250 1.00 98.56 444 ARG A O 1
ATOM 3399 N N . ALA A 1 445 ? 1.394 3.120 -13.666 1.00 98.38 445 ALA A N 1
ATOM 3400 C CA . ALA A 1 445 ? 2.293 2.511 -12.692 1.00 98.38 445 ALA A CA 1
ATOM 3401 C C . ALA A 1 445 ? 3.695 3.089 -12.891 1.00 98.38 445 ALA A C 1
ATOM 3403 O O . ALA A 1 445 ? 4.244 3.009 -13.987 1.00 98.38 445 ALA A O 1
ATOM 3404 N N . ILE A 1 446 ? 4.261 3.687 -11.848 1.00 98.62 446 ILE A N 1
ATOM 3405 C CA . ILE A 1 446 ? 5.590 4.299 -11.854 1.00 98.62 446 ILE A CA 1
ATOM 3406 C C . ILE A 1 446 ? 6.425 3.586 -10.802 1.00 98.62 446 ILE A C 1
ATOM 3408 O O . ILE A 1 446 ? 6.078 3.623 -9.623 1.00 98.62 446 ILE A O 1
ATOM 3412 N N . ILE A 1 447 ? 7.499 2.934 -11.238 1.00 97.06 447 ILE A N 1
ATOM 3413 C CA . ILE A 1 447 ? 8.368 2.088 -10.409 1.00 97.06 447 ILE A CA 1
ATOM 3414 C C . ILE A 1 447 ? 9.809 2.557 -10.595 1.00 97.06 447 ILE A C 1
ATOM 3416 O O . ILE A 1 447 ? 10.205 2.868 -11.718 1.00 97.06 447 ILE A O 1
ATOM 3420 N N . GLY A 1 448 ? 10.604 2.594 -9.531 1.00 94.69 448 GLY A N 1
ATOM 3421 C CA . GLY A 1 448 ? 12.007 2.994 -9.625 1.00 94.69 448 GLY A CA 1
ATOM 3422 C C . GLY A 1 448 ? 12.674 3.157 -8.271 1.00 94.69 448 GLY A C 1
ATOM 3423 O O . GLY A 1 448 ? 12.244 2.550 -7.291 1.00 94.69 448 GLY A O 1
ATOM 3424 N N . GLY A 1 449 ? 13.742 3.949 -8.221 1.00 95.25 449 GLY A N 1
ATOM 3425 C CA . GLY A 1 449 ? 14.491 4.188 -6.985 1.00 95.25 449 GLY A CA 1
ATOM 3426 C C . GLY A 1 449 ? 14.072 5.445 -6.214 1.00 95.25 449 GLY A C 1
ATOM 3427 O O . GLY A 1 449 ? 14.372 5.557 -5.025 1.00 95.25 449 GLY A O 1
ATOM 3428 N N . ARG A 1 450 ? 13.315 6.365 -6.836 1.00 95.81 450 ARG A N 1
ATOM 3429 C CA . ARG A 1 450 ? 13.026 7.681 -6.238 1.00 95.81 450 ARG A CA 1
ATOM 3430 C C . ARG A 1 450 ? 11.943 7.633 -5.163 1.00 95.81 450 ARG A C 1
ATOM 3432 O O . ARG A 1 450 ? 10.796 7.284 -5.450 1.00 95.81 450 ARG A O 1
ATOM 3439 N N . ASN A 1 451 ? 12.289 8.098 -3.963 1.00 95.31 451 ASN A N 1
ATOM 3440 C CA . ASN A 1 451 ? 11.339 8.358 -2.878 1.00 95.31 451 ASN A CA 1
ATOM 3441 C C . ASN A 1 451 ? 10.546 9.652 -3.091 1.00 95.31 451 ASN A C 1
ATOM 3443 O O . ASN A 1 451 ? 10.824 10.447 -3.994 1.00 95.31 451 ASN A O 1
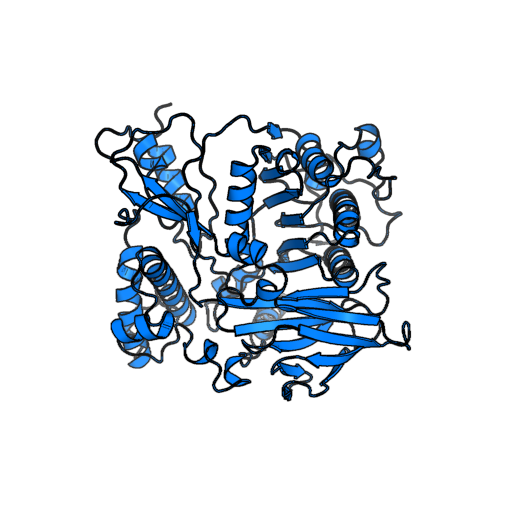ATOM 3447 N N . ILE A 1 452 ? 9.570 9.880 -2.214 1.00 96.94 452 ILE A N 1
ATOM 3448 C CA . ILE A 1 452 ? 8.879 11.161 -2.088 1.00 96.94 452 ILE A CA 1
ATOM 3449 C C . ILE A 1 452 ? 9.695 12.048 -1.138 1.00 96.94 452 ILE A C 1
ATOM 3451 O O . ILE A 1 452 ? 9.423 12.112 0.057 1.00 96.94 452 ILE A O 1
ATOM 3455 N N . HIS A 1 453 ? 10.755 12.654 -1.681 1.00 94.88 453 HIS A N 1
ATOM 3456 C CA . HIS A 1 453 ? 11.696 13.507 -0.954 1.00 94.88 453 HIS A CA 1
ATOM 3457 C C . HIS A 1 453 ? 12.427 14.453 -1.931 1.00 94.88 453 HIS A C 1
ATOM 3459 O O . HIS A 1 453 ? 12.883 14.035 -2.998 1.00 94.88 453 HIS A O 1
ATOM 3465 N N . ASP A 1 454 ? 12.581 15.718 -1.546 1.00 95.12 454 ASP A N 1
ATOM 3466 C CA . ASP A 1 454 ? 13.280 16.802 -2.242 1.00 95.12 454 ASP A CA 1
ATOM 3467 C C . ASP A 1 454 ? 14.689 16.460 -2.714 1.00 95.12 454 ASP A C 1
ATOM 3469 O O . ASP A 1 454 ? 15.096 16.941 -3.770 1.00 95.12 454 ASP A O 1
ATOM 3473 N N . GLY A 1 455 ? 15.422 15.592 -2.015 1.00 93.75 455 GLY A N 1
ATOM 3474 C CA . GLY A 1 455 ? 16.743 15.155 -2.466 1.00 93.75 455 GLY A CA 1
ATOM 3475 C C . GLY A 1 455 ? 16.730 14.391 -3.798 1.00 93.75 455 GLY A C 1
ATOM 3476 O O . GLY A 1 455 ? 17.752 14.307 -4.477 1.00 93.75 455 GLY A O 1
ATOM 3477 N N . PHE A 1 456 ? 15.576 13.855 -4.211 1.00 94.88 456 PHE A N 1
ATOM 3478 C CA . PHE A 1 456 ? 15.390 13.234 -5.526 1.00 94.88 456 PHE A CA 1
ATOM 3479 C C . PHE A 1 456 ? 14.914 14.216 -6.602 1.00 94.88 456 PHE A C 1
ATOM 3481 O O . PHE A 1 456 ? 14.873 13.836 -7.775 1.00 94.88 456 PHE A O 1
ATOM 3488 N N . LEU A 1 457 ? 14.550 15.450 -6.233 1.00 95.94 457 LEU A N 1
ATOM 3489 C CA . LEU A 1 457 ? 14.021 16.476 -7.136 1.00 95.94 457 LEU A CA 1
ATOM 3490 C C . LEU A 1 457 ? 14.998 17.641 -7.342 1.00 95.94 457 LEU A C 1
ATOM 3492 O O . LEU A 1 457 ? 15.215 18.065 -8.481 1.00 95.94 457 LEU A O 1
ATOM 3496 N N . PHE A 1 458 ? 15.584 18.147 -6.260 1.00 94.25 458 PHE A N 1
ATOM 3497 C CA . PHE A 1 458 ? 16.428 19.332 -6.253 1.00 94.25 458 PHE A CA 1
ATOM 3498 C C . PHE A 1 458 ? 17.911 18.975 -6.109 1.00 94.25 458 PHE A C 1
ATOM 3500 O O . PHE A 1 458 ? 18.307 18.005 -5.465 1.00 94.25 458 PHE A O 1
ATOM 3507 N N . HIS A 1 459 ? 18.778 19.797 -6.699 1.00 90.62 459 HIS A N 1
ATOM 3508 C CA . HIS A 1 459 ? 20.227 19.636 -6.542 1.00 90.62 459 HIS A CA 1
ATOM 3509 C C . HIS A 1 459 ? 20.755 20.207 -5.223 1.00 90.62 459 HIS A C 1
ATOM 3511 O O . HIS A 1 459 ? 21.823 19.809 -4.761 1.00 90.62 459 HIS A O 1
ATOM 3517 N N . GLN A 1 460 ? 20.015 21.141 -4.633 1.00 90.12 460 GLN A N 1
ATOM 3518 C CA . GLN A 1 460 ? 20.322 21.811 -3.378 1.00 90.12 460 GLN A CA 1
ATOM 3519 C C . GLN A 1 460 ? 19.029 21.959 -2.576 1.00 90.12 460 GLN A C 1
ATOM 3521 O O . GLN A 1 460 ? 17.966 22.090 -3.189 1.00 90.12 460 GLN A O 1
ATOM 3526 N N . PRO A 1 461 ? 19.108 21.960 -1.235 1.00 90.12 461 PRO A N 1
ATOM 3527 C CA . PRO A 1 461 ? 17.933 22.162 -0.407 1.00 90.12 461 PRO A CA 1
ATOM 3528 C C . PRO A 1 461 ? 17.306 23.523 -0.708 1.00 90.12 461 PRO A C 1
ATOM 3530 O O . PRO A 1 461 ? 18.007 24.529 -0.843 1.00 90.12 461 PRO A O 1
ATOM 3533 N N . ILE A 1 462 ? 15.983 23.547 -0.800 1.00 91.62 462 ILE A N 1
ATOM 3534 C CA . ILE A 1 462 ? 15.206 24.775 -0.960 1.00 91.62 462 ILE A CA 1
ATOM 3535 C C . ILE A 1 462 ? 14.859 25.378 0.412 1.00 91.62 462 ILE A C 1
ATOM 3537 O O . ILE A 1 462 ? 14.871 24.694 1.439 1.00 91.62 462 ILE A O 1
ATOM 3541 N N . ASP A 1 463 ? 14.576 26.680 0.445 1.00 91.50 463 ASP A N 1
ATOM 3542 C CA . ASP A 1 463 ? 14.174 27.375 1.672 1.00 91.50 463 ASP A CA 1
ATOM 3543 C C . ASP A 1 463 ? 12.668 27.212 1.916 1.00 91.50 463 ASP A C 1
ATOM 3545 O O . ASP A 1 463 ? 11.835 27.841 1.263 1.00 91.50 463 ASP A O 1
ATOM 3549 N N . LEU A 1 464 ? 12.332 26.365 2.885 1.00 93.44 464 LEU A N 1
ATOM 3550 C CA . LEU A 1 464 ? 10.982 26.105 3.371 1.00 93.44 464 LEU A CA 1
ATOM 3551 C C . LEU A 1 464 ? 10.730 26.743 4.744 1.00 93.44 464 LEU A C 1
ATOM 3553 O O . LEU A 1 464 ? 9.720 26.446 5.375 1.00 93.44 464 LEU A O 1
ATOM 3557 N N . SER A 1 465 ? 11.578 27.668 5.212 1.00 91.56 465 SER A N 1
ATOM 3558 C CA . SER A 1 465 ? 11.477 28.272 6.552 1.00 91.56 465 SER A CA 1
ATOM 3559 C C . SER A 1 465 ? 10.152 28.996 6.821 1.00 91.56 465 SER A C 1
ATOM 3561 O O . SER A 1 465 ? 9.740 29.149 7.972 1.00 91.56 465 SER A O 1
ATOM 3563 N N . ARG A 1 466 ? 9.450 29.406 5.759 1.00 94.56 466 ARG A N 1
ATOM 3564 C CA . ARG A 1 466 ? 8.094 29.972 5.811 1.00 94.56 466 ARG A CA 1
ATOM 3565 C C . ARG A 1 466 ? 7.016 28.948 6.200 1.00 94.56 466 ARG A C 1
ATOM 3567 O O . ARG A 1 466 ? 5.941 29.350 6.646 1.00 94.56 466 ARG A O 1
ATOM 3574 N N . TYR A 1 467 ? 7.281 27.657 6.029 1.00 95.19 467 TYR A N 1
ATOM 3575 C CA . TYR A 1 467 ? 6.354 26.552 6.259 1.00 95.19 467 TYR A CA 1
ATOM 3576 C C . TYR A 1 467 ? 6.849 25.727 7.461 1.00 95.19 467 TYR A C 1
ATOM 3578 O O . TYR A 1 467 ? 7.546 24.733 7.280 1.00 95.19 467 TYR A O 1
ATOM 3586 N N . PRO A 1 468 ? 6.525 26.119 8.708 1.00 93.00 468 PRO A N 1
ATOM 3587 C CA . PRO A 1 468 ? 7.101 25.501 9.911 1.00 93.00 468 PRO A CA 1
ATOM 3588 C C . PRO A 1 468 ? 6.757 24.014 10.074 1.00 93.00 468 PRO A C 1
ATOM 3590 O O . PRO A 1 468 ? 7.515 23.282 10.711 1.00 93.00 468 PRO A O 1
ATOM 3593 N N . ASP A 1 469 ? 5.648 23.578 9.475 1.00 93.25 469 ASP A N 1
ATOM 3594 C CA . ASP A 1 469 ? 5.197 22.184 9.444 1.00 93.25 469 ASP A CA 1
ATOM 3595 C C . ASP A 1 469 ? 5.983 21.325 8.434 1.00 93.25 469 ASP A C 1
ATOM 3597 O O . ASP A 1 469 ? 5.808 20.111 8.427 1.00 93.25 469 ASP A O 1
ATOM 3601 N N . LEU A 1 470 ? 6.835 21.927 7.593 1.00 94.56 470 LEU A N 1
ATOM 3602 C CA . LEU A 1 470 ? 7.653 21.224 6.605 1.00 94.56 470 LEU A CA 1
ATOM 3603 C C . LEU A 1 470 ? 9.122 21.148 7.028 1.00 94.56 470 LEU A C 1
ATOM 3605 O O . LEU A 1 470 ? 9.605 21.941 7.844 1.00 94.56 470 LEU A O 1
ATOM 3609 N N . GLU A 1 471 ? 9.834 20.168 6.493 1.00 91.94 471 GLU A N 1
ATOM 3610 C CA . GLU A 1 471 ? 11.241 19.933 6.759 1.00 91.94 471 GLU A CA 1
ATOM 3611 C C . GLU A 1 471 ? 12.117 21.027 6.146 1.00 91.94 471 GLU A C 1
ATOM 3613 O O . GLU A 1 471 ? 12.017 21.358 4.967 1.00 91.94 471 GLU A O 1
ATOM 3618 N N . GLN A 1 472 ? 12.997 21.603 6.972 1.00 89.44 472 GLN A N 1
ATOM 3619 C CA . GLN A 1 472 ? 13.989 22.584 6.539 1.00 89.44 472 GLN A CA 1
ATOM 3620 C C . GLN A 1 472 ? 15.373 21.956 6.607 1.00 89.44 472 GLN A C 1
ATOM 3622 O O . GLN A 1 472 ? 15.981 21.844 7.674 1.00 89.44 472 GLN A O 1
ATOM 3627 N N . TYR A 1 473 ? 15.910 21.637 5.442 1.00 84.75 473 TYR A N 1
ATOM 3628 C CA . TYR A 1 473 ? 17.261 21.127 5.309 1.00 84.75 473 TYR A CA 1
ATOM 3629 C C . TYR A 1 473 ? 18.283 22.279 5.345 1.00 84.75 473 TYR A C 1
ATOM 3631 O O . TYR A 1 473 ? 18.068 23.324 4.732 1.00 84.75 473 TYR A O 1
ATOM 3639 N N . GLY A 1 474 ? 19.399 22.123 6.068 1.00 64.69 474 GLY A N 1
ATOM 3640 C CA . GLY A 1 474 ? 20.504 23.103 6.063 1.00 64.69 474 GLY A CA 1
ATOM 3641 C C . GLY A 1 474 ? 20.717 23.931 7.339 1.00 64.69 474 GLY A C 1
ATOM 3642 O O . GLY A 1 474 ? 21.544 24.840 7.329 1.00 64.69 474 GLY A O 1
ATOM 3643 N N . LYS A 1 475 ? 20.037 23.618 8.452 1.00 53.22 475 LYS A N 1
ATOM 3644 C CA . LYS A 1 475 ? 20.353 24.170 9.785 1.00 53.22 475 LYS A CA 1
ATOM 3645 C C . LYS A 1 475 ? 20.467 23.069 10.833 1.00 53.22 475 LYS A C 1
ATOM 3647 O O . LYS A 1 475 ? 19.543 22.867 11.613 1.00 53.22 475 LYS A O 1
ATOM 3652 N N . THR A 1 476 ? 21.602 22.384 10.896 1.00 48.88 476 THR A N 1
ATOM 3653 C CA . THR A 1 476 ? 21.909 21.560 12.071 1.00 48.88 476 THR A CA 1
ATOM 3654 C C . THR A 1 476 ? 23.352 21.746 12.502 1.00 48.88 476 THR A C 1
ATOM 3656 O O . THR A 1 476 ? 24.266 21.154 11.933 1.00 48.88 476 THR A O 1
ATOM 3659 N N . ASP A 1 477 ? 23.526 22.518 13.575 1.00 41.44 477 ASP A N 1
ATOM 3660 C CA . ASP A 1 477 ? 24.645 22.375 14.501 1.00 41.44 477 ASP A CA 1
ATOM 3661 C C . ASP A 1 477 ? 24.390 21.103 15.337 1.00 41.44 477 ASP A C 1
ATOM 3663 O O . ASP A 1 477 ? 23.925 21.170 16.473 1.00 41.44 477 ASP A O 1
ATOM 3667 N N . GLY A 1 478 ? 24.581 19.914 14.753 1.00 48.38 478 GLY A N 1
ATOM 3668 C CA . GLY A 1 478 ? 24.395 18.650 15.476 1.00 48.38 478 GLY A CA 1
ATOM 3669 C C . GLY A 1 478 ? 24.201 17.403 14.610 1.00 48.38 478 GLY A C 1
ATOM 3670 O O . GLY A 1 478 ? 23.981 17.484 13.405 1.00 48.38 478 GLY A O 1
ATOM 3671 N N . LEU A 1 479 ? 24.265 16.237 15.265 1.00 42.56 479 LEU A N 1
ATOM 3672 C CA . LEU A 1 479 ? 23.953 14.911 14.713 1.00 42.56 479 LEU A CA 1
ATOM 3673 C C . LEU A 1 479 ? 22.435 14.766 14.511 1.00 42.56 479 LEU A C 1
ATOM 3675 O O . LEU A 1 479 ? 21.758 14.096 15.286 1.00 42.56 479 LEU A O 1
ATOM 3679 N N . SER A 1 480 ? 21.889 15.430 13.498 1.00 49.59 480 SER A N 1
ATOM 3680 C CA . SER A 1 480 ? 20.531 15.160 13.026 1.00 49.59 480 SER A CA 1
ATOM 3681 C C . SER A 1 480 ? 20.578 14.134 11.898 1.00 49.59 480 SER A C 1
ATOM 3683 O O . SER A 1 480 ? 21.350 14.290 10.955 1.00 49.59 480 SER A O 1
ATOM 3685 N N . LEU A 1 481 ? 19.731 13.104 11.973 1.00 54.72 481 LEU A N 1
ATOM 3686 C CA . LEU A 1 481 ? 19.490 12.162 10.870 1.00 54.72 481 LEU A CA 1
ATOM 3687 C C . LEU A 1 481 ? 18.611 12.771 9.759 1.00 54.72 481 LEU A C 1
ATOM 3689 O O . LEU A 1 481 ? 18.346 12.106 8.765 1.00 54.72 481 LEU A O 1
ATOM 3693 N N . ASN A 1 482 ? 18.174 14.026 9.907 1.00 65.69 482 ASN A N 1
ATOM 3694 C CA . ASN A 1 482 ? 17.458 14.790 8.886 1.00 65.69 482 ASN A CA 1
ATOM 3695 C C . ASN A 1 482 ? 18.457 15.462 7.924 1.00 65.69 482 ASN A C 1
ATOM 3697 O O . ASN A 1 482 ? 18.626 16.685 7.919 1.00 65.69 482 ASN A O 1
ATOM 3701 N N . TYR A 1 483 ? 19.217 14.642 7.196 1.00 70.06 483 TYR A N 1
ATOM 3702 C CA . TYR A 1 483 ? 20.254 15.107 6.280 1.00 70.06 483 TYR A CA 1
ATOM 3703 C C . TYR A 1 483 ? 19.699 15.263 4.863 1.00 70.06 483 TYR A C 1
ATOM 3705 O O . TYR A 1 483 ? 18.878 14.475 4.408 1.00 70.06 483 TYR A O 1
ATOM 3713 N N . TYR A 1 484 ? 20.190 16.267 4.138 1.00 84.38 484 TYR A N 1
ATOM 3714 C CA . TYR A 1 484 ? 19.918 16.397 2.712 1.00 84.38 484 TYR A CA 1
ATOM 3715 C C . TYR A 1 484 ? 20.992 15.679 1.911 1.00 84.38 484 TYR A C 1
ATOM 3717 O O . TYR A 1 484 ? 22.189 15.851 2.153 1.00 84.38 484 TYR A O 1
ATOM 3725 N N . SER A 1 485 ? 20.580 14.913 0.914 1.00 85.06 485 SER A N 1
ATOM 3726 C CA . SER A 1 485 ? 21.464 14.408 -0.130 1.00 85.06 485 SER A CA 1
ATOM 3727 C C . SER A 1 485 ? 20.777 14.563 -1.473 1.00 85.06 485 SER A C 1
ATOM 3729 O O . SER A 1 485 ? 19.566 14.442 -1.577 1.00 85.06 485 SER A O 1
ATOM 3731 N N . ASN A 1 486 ? 21.551 14.885 -2.503 1.00 87.62 486 ASN A N 1
ATOM 3732 C CA . ASN A 1 486 ? 21.051 14.901 -3.870 1.00 87.62 486 ASN A CA 1
ATOM 3733 C C . ASN A 1 486 ? 21.298 13.517 -4.480 1.00 87.62 486 ASN A C 1
ATOM 3735 O O . ASN A 1 486 ? 22.449 13.075 -4.547 1.00 87.62 486 ASN A O 1
ATOM 3739 N N . TRP A 1 487 ? 20.235 12.850 -4.922 1.00 89.81 487 TRP A N 1
ATOM 3740 C CA . TRP A 1 487 ? 20.293 11.508 -5.492 1.00 89.81 487 TRP A CA 1
ATOM 3741 C C . TRP A 1 487 ? 20.055 11.527 -7.001 1.00 89.81 487 TRP A C 1
ATOM 3743 O O . TRP A 1 487 ? 19.059 12.050 -7.503 1.00 89.81 487 TRP A O 1
ATOM 3753 N N . SER A 1 488 ? 20.964 10.882 -7.734 1.00 90.25 488 SER A N 1
ATOM 3754 C CA . SER A 1 488 ? 20.753 10.540 -9.138 1.00 90.25 488 SER A CA 1
ATOM 3755 C C . SER A 1 488 ? 20.167 9.140 -9.219 1.00 90.25 488 SER A C 1
ATOM 3757 O O . SER A 1 488 ? 20.827 8.173 -8.856 1.00 90.25 488 SER A O 1
ATOM 3759 N N . ASP A 1 489 ? 18.951 9.039 -9.740 1.00 94.31 489 ASP A N 1
ATOM 3760 C CA . ASP A 1 489 ? 18.204 7.783 -9.794 1.00 94.31 489 ASP A CA 1
ATOM 3761 C C . ASP A 1 489 ? 17.370 7.689 -11.083 1.00 94.31 489 ASP A C 1
ATOM 3763 O O . ASP A 1 489 ? 17.448 8.574 -11.942 1.00 94.31 489 ASP A O 1
ATOM 3767 N N . PHE A 1 490 ? 16.565 6.640 -11.228 1.00 94.94 490 PHE A N 1
ATOM 3768 C CA . PHE A 1 490 ? 15.784 6.301 -12.407 1.00 94.94 490 PHE A CA 1
ATOM 3769 C C . PHE A 1 490 ? 14.401 5.743 -12.030 1.00 94.94 490 PHE A C 1
ATOM 3771 O O . PHE A 1 490 ? 14.274 4.963 -11.092 1.00 94.94 490 PHE A O 1
ATOM 3778 N N . ASP A 1 491 ? 13.373 6.111 -12.804 1.00 97.75 491 ASP A N 1
ATOM 3779 C CA . ASP A 1 491 ? 12.033 5.515 -12.717 1.00 97.75 491 ASP A CA 1
ATOM 3780 C C . ASP A 1 491 ? 11.572 5.048 -14.110 1.00 97.75 491 ASP A C 1
ATOM 3782 O O . ASP A 1 491 ? 12.056 5.521 -15.142 1.00 97.75 491 ASP A O 1
ATOM 3786 N N . ILE A 1 492 ? 10.589 4.155 -14.143 1.00 97.75 492 ILE A N 1
ATOM 3787 C CA . ILE A 1 492 ? 9.906 3.669 -15.342 1.00 97.75 492 ILE A CA 1
ATOM 3788 C C . ILE A 1 492 ? 8.408 3.894 -15.159 1.00 97.75 492 ILE A C 1
ATOM 3790 O O . ILE A 1 492 ? 7.841 3.473 -14.154 1.00 97.75 492 ILE A O 1
ATOM 3794 N N . GLU A 1 493 ? 7.761 4.517 -16.140 1.00 98.25 493 GLU A N 1
ATOM 3795 C CA . GLU A 1 493 ? 6.303 4.619 -16.202 1.00 98.25 493 GLU A CA 1
ATOM 3796 C C . GLU A 1 493 ? 5.722 3.613 -17.199 1.00 98.25 493 GLU A C 1
ATOM 3798 O O . GLU A 1 493 ? 6.103 3.563 -18.373 1.00 98.25 493 GLU A O 1
ATOM 3803 N N . PHE A 1 494 ? 4.720 2.876 -16.733 1.00 97.88 494 PHE A N 1
ATOM 3804 C CA . PHE A 1 494 ? 3.838 2.033 -17.522 1.00 97.88 494 PHE A CA 1
ATOM 3805 C C . PHE A 1 494 ? 2.449 2.674 -17.608 1.00 97.88 494 PHE A C 1
ATOM 3807 O O . PHE A 1 494 ? 1.913 3.178 -16.619 1.00 97.88 494 PHE A O 1
ATOM 3814 N N . ALA A 1 495 ? 1.864 2.634 -18.805 1.00 97.00 495 ALA A N 1
ATOM 3815 C CA . ALA A 1 495 ? 0.537 3.184 -19.096 1.00 97.00 495 ALA A CA 1
ATOM 3816 C C . ALA A 1 495 ? -0.389 2.188 -19.815 1.00 97.00 495 ALA A C 1
ATOM 3818 O O . ALA A 1 495 ? -1.547 2.510 -20.078 1.00 97.00 495 ALA A O 1
ATOM 3819 N N . ASP A 1 496 ? 0.114 0.998 -20.158 1.00 95.94 496 ASP A N 1
ATOM 3820 C CA . ASP A 1 496 ? -0.716 -0.073 -20.707 1.00 95.94 496 ASP A CA 1
ATOM 3821 C C . ASP A 1 496 ? -1.656 -0.606 -19.609 1.00 95.94 496 ASP A C 1
ATOM 3823 O O . ASP A 1 496 ? -1.156 -0.998 -18.552 1.00 95.94 496 ASP A O 1
ATOM 3827 N N . PRO A 1 497 ? -2.987 -0.629 -19.819 1.00 95.75 497 PRO A N 1
ATOM 3828 C CA . PRO A 1 497 ? -3.937 -0.967 -18.762 1.00 95.75 497 PRO A CA 1
ATOM 3829 C C . PRO A 1 497 ? -3.687 -2.325 -18.103 1.00 95.75 497 PRO A C 1
ATOM 3831 O O . PRO A 1 497 ? -3.672 -2.402 -16.878 1.00 95.75 497 PRO A O 1
ATOM 3834 N N . ALA A 1 498 ? -3.431 -3.371 -18.896 1.00 93.94 498 ALA A N 1
ATOM 3835 C CA . ALA A 1 498 ? -3.212 -4.720 -18.376 1.00 93.94 498 ALA A CA 1
ATOM 3836 C C . ALA A 1 498 ? -1.911 -4.804 -17.567 1.00 93.94 498 ALA A C 1
ATOM 3838 O O . ALA A 1 498 ? -1.868 -5.418 -16.500 1.00 93.94 498 ALA A O 1
ATOM 3839 N N . THR A 1 499 ? -0.857 -4.137 -18.045 1.00 95.50 499 THR A N 1
ATOM 3840 C CA . THR A 1 499 ? 0.422 -4.050 -17.332 1.00 95.50 499 THR A CA 1
ATOM 3841 C C . THR A 1 499 ? 0.269 -3.289 -16.014 1.00 95.50 499 THR A C 1
ATOM 3843 O O . THR A 1 499 ? 0.737 -3.758 -14.980 1.00 95.50 499 THR A O 1
ATOM 3846 N N . VAL A 1 500 ? -0.413 -2.139 -16.016 1.00 97.38 500 VAL A N 1
ATOM 3847 C CA . VAL A 1 500 ? -0.636 -1.334 -14.803 1.00 97.38 500 VAL A CA 1
ATOM 3848 C C . VAL A 1 500 ? -1.464 -2.103 -13.773 1.00 97.38 500 VAL A C 1
ATOM 3850 O O . VAL A 1 500 ? -1.104 -2.119 -12.597 1.00 97.38 500 VAL A O 1
ATOM 3853 N N . GLU A 1 501 ? -2.533 -2.769 -14.208 1.00 96.44 501 GLU A N 1
ATOM 3854 C CA . GLU A 1 501 ? -3.383 -3.585 -13.340 1.00 96.44 501 GLU A CA 1
ATOM 3855 C C . GLU A 1 501 ? -2.600 -4.743 -12.711 1.00 96.44 501 GLU A C 1
ATOM 3857 O O . GLU A 1 501 ? -2.666 -4.936 -11.499 1.00 96.44 501 GLU A O 1
ATOM 3862 N N . MET A 1 502 ? -1.781 -5.453 -13.496 1.00 96.06 502 MET A N 1
ATOM 3863 C CA . MET A 1 502 ? -0.943 -6.539 -12.985 1.00 96.06 502 MET A CA 1
ATOM 3864 C C . MET A 1 502 ? 0.099 -6.050 -11.976 1.00 96.06 502 MET A C 1
ATOM 3866 O O . MET A 1 502 ? 0.300 -6.688 -10.945 1.00 96.06 502 MET A O 1
ATOM 3870 N N . LEU A 1 503 ? 0.764 -4.924 -12.249 1.00 97.06 503 LEU A N 1
ATOM 3871 C CA . LEU A 1 503 ? 1.747 -4.353 -11.327 1.00 97.06 503 LEU A CA 1
ATOM 3872 C C . LEU A 1 503 ? 1.079 -3.919 -10.016 1.00 97.06 503 LEU A C 1
ATOM 3874 O O . LEU A 1 503 ? 1.611 -4.182 -8.939 1.00 97.06 503 LEU A O 1
ATOM 3878 N N . ALA A 1 504 ? -0.095 -3.287 -10.092 1.00 97.81 504 ALA A N 1
ATOM 3879 C CA . ALA A 1 504 ? -0.853 -2.880 -8.912 1.00 97.81 504 ALA A CA 1
ATOM 3880 C C . ALA A 1 504 ? -1.360 -4.094 -8.107 1.00 97.81 504 ALA A C 1
ATOM 3882 O O . ALA A 1 504 ? -1.308 -4.072 -6.878 1.00 97.81 504 ALA A O 1
ATOM 3883 N N . ALA A 1 505 ? -1.793 -5.167 -8.779 1.00 97.25 505 ALA A N 1
ATOM 3884 C CA . ALA A 1 505 ? -2.201 -6.417 -8.135 1.00 97.25 505 ALA A CA 1
ATOM 3885 C C . ALA A 1 505 ? -1.007 -7.151 -7.507 1.00 97.25 505 ALA A C 1
ATOM 3887 O O . ALA A 1 505 ? -1.139 -7.791 -6.472 1.00 97.25 505 ALA A O 1
ATOM 3888 N N . HIS A 1 506 ? 0.187 -7.033 -8.088 1.00 97.12 506 HIS A N 1
ATOM 3889 C CA . HIS A 1 506 ? 1.394 -7.553 -7.458 1.00 97.12 506 HIS A CA 1
ATOM 3890 C C . HIS A 1 506 ? 1.744 -6.748 -6.198 1.00 97.12 506 HIS A C 1
ATOM 3892 O O . HIS A 1 506 ? 2.028 -7.337 -5.161 1.00 97.12 506 HIS A O 1
ATOM 3898 N N . LEU A 1 507 ? 1.657 -5.415 -6.230 1.00 96.94 507 LEU A N 1
ATOM 3899 C CA . LEU A 1 507 ? 1.894 -4.594 -5.037 1.00 96.94 507 LEU A CA 1
ATOM 3900 C C . LEU A 1 507 ? 0.877 -4.873 -3.912 1.00 96.94 507 LEU A C 1
ATOM 3902 O O . LEU A 1 507 ? 1.224 -4.765 -2.733 1.00 96.94 507 LEU A O 1
ATOM 3906 N N . SER A 1 508 ? -0.354 -5.277 -4.246 1.00 96.88 508 SER A N 1
ATOM 3907 C CA . SER A 1 508 ? -1.367 -5.609 -3.238 1.00 96.88 508 SER A CA 1
ATOM 3908 C C . SER A 1 508 ? -0.972 -6.791 -2.346 1.00 96.88 508 SER A C 1
ATOM 3910 O O . SER A 1 508 ? -1.385 -6.833 -1.186 1.00 96.88 508 SER A O 1
ATOM 3912 N N . THR A 1 509 ? -0.110 -7.707 -2.812 1.00 95.19 509 THR A N 1
ATOM 3913 C CA . THR A 1 509 ? 0.378 -8.811 -1.967 1.00 95.19 509 THR A CA 1
ATOM 3914 C C . THR A 1 509 ? 1.228 -8.306 -0.801 1.00 95.19 509 THR A C 1
ATOM 3916 O O . THR A 1 509 ? 1.141 -8.860 0.293 1.00 95.19 509 THR A O 1
ATOM 3919 N N . VAL A 1 510 ? 1.986 -7.221 -0.999 1.00 94.44 510 VAL A N 1
ATOM 3920 C CA . VAL A 1 510 ? 2.772 -6.548 0.052 1.00 94.44 510 VAL A CA 1
ATOM 3921 C C . VAL A 1 510 ? 1.872 -5.728 0.975 1.00 94.44 510 VAL A C 1
ATOM 3923 O O . VAL A 1 510 ? 2.069 -5.705 2.194 1.00 94.44 510 VAL A O 1
ATOM 3926 N N . TRP A 1 511 ? 0.855 -5.068 0.413 1.00 96.44 511 TRP A N 1
ATOM 3927 C CA . TRP A 1 511 ? -0.149 -4.342 1.194 1.00 96.44 511 TRP A CA 1
ATOM 3928 C C . TRP A 1 511 ? -0.905 -5.262 2.162 1.00 96.44 511 TRP A C 1
ATOM 3930 O O . TRP A 1 511 ? -1.170 -4.890 3.306 1.00 96.44 511 TRP A O 1
ATOM 3940 N N . LEU A 1 512 ? -1.221 -6.475 1.706 1.00 95.81 512 LEU A N 1
ATOM 3941 C CA . LEU A 1 512 ? -1.935 -7.508 2.453 1.00 95.81 512 LEU A CA 1
ATOM 3942 C C . LEU A 1 512 ? -0.999 -8.537 3.092 1.00 95.81 512 LEU A C 1
ATOM 3944 O O . LEU A 1 512 ? -1.406 -9.676 3.315 1.00 95.81 512 LEU A O 1
ATOM 3948 N N . ARG A 1 513 ? 0.242 -8.157 3.399 1.00 92.81 513 ARG A N 1
ATOM 3949 C CA . ARG A 1 513 ? 1.157 -9.014 4.158 1.00 92.81 513 ARG A CA 1
ATOM 3950 C C . ARG A 1 513 ? 0.595 -9.364 5.541 1.00 92.81 513 ARG A C 1
ATOM 3952 O O . ARG A 1 513 ? -0.297 -8.687 6.063 1.00 92.81 513 ARG A O 1
ATOM 3959 N N . ASP A 1 514 ? 1.119 -10.426 6.141 1.00 88.75 514 ASP A N 1
ATOM 3960 C CA . ASP A 1 514 ? 0.859 -10.733 7.546 1.00 88.75 514 ASP A CA 1
ATOM 3961 C C . ASP A 1 514 ? 1.458 -9.638 8.432 1.00 88.75 514 ASP A C 1
ATOM 3963 O O . ASP A 1 514 ? 2.626 -9.279 8.304 1.00 88.75 514 ASP A O 1
ATOM 3967 N N . ALA A 1 515 ? 0.630 -9.059 9.300 1.00 87.00 515 ALA A N 1
ATOM 3968 C CA . ALA A 1 515 ? 1.027 -7.915 10.109 1.00 87.00 515 ALA A CA 1
ATOM 3969 C C . ALA A 1 515 ? 2.015 -8.252 11.237 1.00 87.00 515 ALA A C 1
ATOM 3971 O O . ALA A 1 515 ? 2.573 -7.328 11.830 1.00 87.00 515 ALA A O 1
ATOM 3972 N N . ASP A 1 516 ? 2.194 -9.531 11.568 1.00 79.38 516 ASP A N 1
ATOM 3973 C CA . ASP A 1 516 ? 3.111 -9.968 12.618 1.00 79.38 516 ASP A CA 1
ATOM 3974 C C . ASP A 1 516 ? 4.450 -10.430 12.024 1.00 79.38 516 ASP A C 1
ATOM 3976 O O . ASP A 1 516 ? 5.493 -10.146 12.608 1.00 79.38 516 ASP A O 1
ATOM 3980 N N . THR A 1 517 ? 4.443 -11.073 10.851 1.00 77.00 517 THR A N 1
ATOM 3981 C CA . THR A 1 517 ? 5.661 -11.600 10.207 1.00 77.00 517 THR A CA 1
ATOM 3982 C C . THR A 1 517 ? 6.158 -10.783 9.016 1.00 77.00 517 THR A C 1
ATOM 3984 O O . THR A 1 517 ? 7.257 -11.025 8.534 1.00 77.00 517 THR A O 1
ATOM 3987 N N . ASN A 1 518 ? 5.372 -9.826 8.512 1.00 81.50 518 ASN A N 1
ATOM 3988 C CA . ASN A 1 518 ? 5.608 -9.098 7.256 1.00 81.50 518 ASN A CA 1
ATOM 3989 C C . ASN A 1 518 ? 5.681 -9.977 5.991 1.00 81.50 518 ASN A C 1
ATOM 3991 O O . ASN A 1 518 ? 5.970 -9.464 4.907 1.00 81.50 518 ASN A O 1
ATOM 3995 N N . LEU A 1 519 ? 5.358 -11.268 6.088 1.00 84.38 519 LEU A N 1
ATOM 3996 C CA . LEU A 1 519 ? 5.309 -12.165 4.939 1.00 84.38 519 LEU A CA 1
ATOM 3997 C C . LEU A 1 519 ? 4.213 -11.756 3.964 1.00 84.38 519 LEU A C 1
ATOM 3999 O O . LEU A 1 519 ? 3.076 -11.530 4.372 1.00 84.38 519 LEU A O 1
ATOM 4003 N N . ALA A 1 520 ? 4.535 -11.749 2.675 1.00 89.19 520 ALA A N 1
ATOM 4004 C CA . ALA A 1 520 ? 3.580 -11.593 1.586 1.00 89.19 520 ALA A CA 1
ATOM 4005 C C . ALA A 1 520 ? 3.359 -12.936 0.877 1.00 89.19 520 ALA A C 1
ATOM 4007 O O . ALA A 1 520 ? 4.263 -13.766 0.778 1.00 89.19 520 ALA A O 1
ATOM 4008 N N . ARG A 1 521 ? 2.152 -13.149 0.345 1.00 90.12 521 ARG A N 1
ATOM 4009 C CA . ARG A 1 521 ? 1.873 -14.329 -0.482 1.00 90.12 521 ARG A CA 1
ATOM 4010 C C . ARG A 1 521 ? 2.557 -14.214 -1.855 1.00 90.12 521 ARG A C 1
ATOM 4012 O O . ARG A 1 521 ? 2.621 -13.107 -2.397 1.00 90.12 521 ARG A O 1
ATOM 4019 N N . PRO A 1 522 ? 2.981 -15.330 -2.477 1.00 89.44 522 PRO A N 1
ATOM 4020 C CA . PRO A 1 522 ? 3.482 -15.315 -3.847 1.00 89.44 522 PRO A CA 1
ATOM 4021 C C . PRO A 1 522 ? 2.430 -14.778 -4.822 1.00 89.44 522 PRO A C 1
ATOM 4023 O O . PRO A 1 522 ? 1.274 -15.210 -4.794 1.00 89.44 522 PRO A O 1
ATOM 4026 N N . PHE A 1 523 ? 2.825 -13.874 -5.720 1.00 93.12 523 PHE A N 1
ATOM 4027 C CA . PHE A 1 523 ? 1.913 -13.362 -6.747 1.00 93.12 523 PHE A CA 1
ATOM 4028 C C . PHE A 1 523 ? 1.736 -14.316 -7.934 1.00 93.12 523 PHE A C 1
ATOM 4030 O O . PHE A 1 523 ? 0.734 -14.236 -8.639 1.00 93.12 523 PHE A O 1
ATOM 4037 N N . SER A 1 524 ? 2.671 -15.242 -8.163 1.00 91.19 524 SER A N 1
ATOM 4038 C CA . SER A 1 524 ? 2.542 -16.213 -9.247 1.00 91.19 524 SER A CA 1
ATOM 4039 C C . SER A 1 524 ? 3.073 -17.600 -8.921 1.00 91.19 524 SER A C 1
ATOM 4041 O O . SER A 1 524 ? 3.897 -17.781 -8.025 1.00 91.19 524 SER A O 1
ATOM 4043 N N . ILE A 1 525 ? 2.600 -18.584 -9.687 1.00 88.94 525 ILE A N 1
ATOM 4044 C CA . ILE A 1 525 ? 3.139 -19.944 -9.728 1.00 88.94 525 ILE A CA 1
ATOM 4045 C C . ILE A 1 525 ? 3.434 -20.361 -11.169 1.00 88.94 525 ILE A C 1
ATOM 4047 O O . ILE A 1 525 ? 2.694 -19.986 -12.080 1.00 88.94 525 ILE A O 1
ATOM 4051 N N . PRO A 1 526 ? 4.485 -21.155 -11.407 1.00 87.88 526 PRO A N 1
ATOM 4052 C CA . PRO A 1 526 ? 4.770 -21.661 -12.739 1.00 87.88 526 PRO A CA 1
ATOM 4053 C C . PRO A 1 526 ? 3.829 -22.800 -13.125 1.00 87.88 526 PRO A C 1
ATOM 4055 O O . PRO A 1 526 ? 3.535 -23.671 -12.307 1.00 87.88 526 PRO A O 1
ATOM 4058 N N . VAL A 1 527 ? 3.425 -22.845 -14.390 1.00 87.00 527 VAL A N 1
ATOM 4059 C CA . VAL A 1 527 ? 2.692 -23.956 -15.008 1.00 87.00 527 VAL A CA 1
ATOM 4060 C C . VAL A 1 527 ? 3.384 -24.390 -16.292 1.00 87.00 527 VAL A C 1
ATOM 4062 O O . VAL A 1 527 ? 4.028 -23.586 -16.971 1.00 87.00 527 VAL A O 1
ATOM 4065 N N . ARG A 1 528 ? 3.263 -25.679 -16.622 1.00 80.62 528 ARG A N 1
ATOM 4066 C CA . ARG A 1 528 ? 3.861 -26.225 -17.846 1.00 80.62 528 ARG A CA 1
ATOM 4067 C C . ARG A 1 528 ? 3.217 -25.596 -19.075 1.00 80.62 528 ARG A C 1
ATOM 4069 O O . ARG A 1 528 ? 2.007 -25.389 -19.107 1.00 80.62 528 ARG A O 1
ATOM 4076 N N . SER A 1 529 ? 4.031 -25.332 -20.089 1.00 73.50 529 SER A N 1
ATOM 4077 C CA . SER A 1 529 ? 3.566 -24.882 -21.393 1.00 73.50 529 SER A CA 1
ATOM 4078 C C . SER A 1 529 ? 4.261 -25.655 -22.502 1.00 73.50 529 SER A C 1
ATOM 4080 O O . SER A 1 529 ? 5.487 -25.759 -22.513 1.00 73.50 529 SER A O 1
ATOM 4082 N N . ASP A 1 530 ? 3.463 -26.123 -23.460 1.00 64.56 530 ASP A N 1
ATOM 4083 C CA . ASP A 1 530 ? 3.932 -26.648 -24.748 1.00 64.56 530 ASP A CA 1
ATOM 4084 C C . ASP A 1 530 ? 4.024 -25.531 -25.813 1.00 64.56 530 ASP A C 1
ATOM 4086 O O . ASP A 1 530 ? 4.311 -25.781 -26.983 1.00 64.56 530 ASP A O 1
ATOM 4090 N N . GLY A 1 531 ? 3.730 -24.284 -25.421 1.00 63.28 531 GLY A N 1
ATOM 4091 C CA . GLY A 1 531 ? 3.629 -23.126 -26.303 1.00 63.28 531 GLY A CA 1
ATOM 4092 C C . GLY A 1 531 ? 4.957 -22.425 -26.600 1.00 63.28 531 GLY A C 1
ATOM 4093 O O . GLY A 1 531 ? 5.952 -22.561 -25.888 1.00 63.28 531 GLY A O 1
ATOM 4094 N N . ALA A 1 532 ? 4.950 -21.625 -27.668 1.00 59.22 532 ALA A N 1
ATOM 4095 C CA . ALA A 1 532 ? 6.113 -20.875 -28.130 1.00 59.22 532 ALA A CA 1
ATOM 4096 C C . ALA A 1 532 ? 6.556 -19.779 -27.142 1.00 59.22 532 ALA A C 1
ATOM 4098 O O . ALA A 1 532 ? 5.741 -19.119 -26.495 1.00 59.22 532 ALA A O 1
ATOM 4099 N N . ARG A 1 533 ? 7.874 -19.552 -27.087 1.00 68.75 533 ARG A N 1
ATOM 4100 C CA . ARG A 1 533 ? 8.527 -18.491 -26.30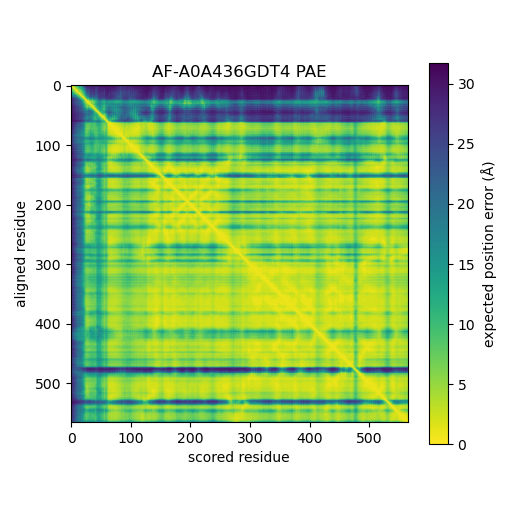8 1.00 68.75 533 ARG A CA 1
ATOM 4101 C C . ARG A 1 533 ? 8.061 -17.101 -26.778 1.00 68.75 533 ARG A C 1
ATOM 4103 O O . ARG A 1 533 ? 8.294 -16.765 -27.940 1.00 68.75 533 ARG A O 1
ATOM 4110 N N . PRO A 1 534 ? 7.519 -16.246 -25.894 1.00 66.50 534 PRO A N 1
ATOM 4111 C CA . PRO A 1 534 ? 7.320 -14.840 -26.220 1.00 66.50 534 PRO A CA 1
ATOM 4112 C C . PRO A 1 534 ? 8.673 -14.104 -26.272 1.00 66.50 534 PRO A C 1
ATOM 4114 O O . PRO A 1 534 ? 9.547 -14.309 -25.425 1.00 66.50 534 PRO A O 1
ATOM 4117 N N . SER A 1 535 ? 8.866 -13.249 -27.278 1.00 69.12 535 SER A N 1
ATOM 4118 C CA . SER A 1 535 ? 10.037 -12.367 -27.403 1.00 69.12 535 SER A CA 1
ATOM 4119 C C . SER A 1 535 ? 9.747 -10.974 -26.842 1.00 69.12 535 SER A C 1
ATOM 4121 O O . SER A 1 535 ? 8.618 -10.500 -26.948 1.00 69.12 535 SER A O 1
ATOM 4123 N N . GLY A 1 536 ? 10.769 -10.278 -26.333 1.00 82.06 536 GLY A N 1
ATOM 4124 C CA . GLY A 1 536 ? 10.625 -8.891 -25.870 1.00 82.06 536 GLY A CA 1
ATOM 4125 C C . GLY A 1 536 ? 9.811 -8.772 -24.581 1.00 82.06 536 GLY A C 1
ATOM 4126 O O . GLY A 1 536 ? 8.893 -7.953 -24.493 1.00 82.06 536 GLY A O 1
ATOM 4127 N N . THR A 1 537 ? 10.129 -9.616 -23.600 1.00 88.94 537 THR A N 1
ATOM 4128 C CA . THR A 1 537 ? 9.400 -9.713 -22.335 1.00 88.94 537 THR A CA 1
ATOM 4129 C C . THR A 1 537 ? 10.158 -9.121 -21.155 1.00 88.94 537 THR A C 1
ATOM 4131 O O . THR A 1 537 ? 11.383 -9.178 -21.110 1.00 88.94 537 THR A O 1
ATOM 4134 N N . ALA A 1 538 ? 9.419 -8.637 -20.162 1.00 91.12 538 ALA A N 1
ATOM 4135 C CA . ALA A 1 538 ? 9.917 -8.265 -18.843 1.00 91.12 538 ALA A CA 1
ATOM 4136 C C . ALA A 1 538 ? 9.133 -8.994 -17.746 1.00 91.12 538 ALA A C 1
ATOM 4138 O O . ALA A 1 538 ? 8.043 -9.518 -17.978 1.00 91.12 538 ALA A O 1
ATOM 4139 N N . ARG A 1 539 ? 9.699 -9.021 -16.540 1.00 91.06 539 ARG A N 1
ATOM 4140 C CA . ARG A 1 539 ? 9.034 -9.489 -15.321 1.00 91.06 539 ARG A CA 1
ATOM 4141 C C . ARG A 1 539 ? 9.281 -8.476 -14.222 1.00 91.06 539 ARG A C 1
ATOM 4143 O O . ARG A 1 539 ? 10.410 -8.022 -14.055 1.00 91.06 539 ARG A O 1
ATOM 4150 N N . HIS A 1 540 ? 8.231 -8.138 -13.489 1.00 93.81 540 HIS A N 1
ATOM 4151 C CA . HIS A 1 540 ? 8.369 -7.387 -12.252 1.00 93.81 540 HIS A CA 1
ATOM 4152 C C . HIS A 1 540 ? 8.538 -8.366 -11.096 1.00 93.81 540 HIS A C 1
ATOM 4154 O O . HIS A 1 540 ? 7.881 -9.409 -11.074 1.00 93.81 540 HIS A O 1
ATOM 4160 N N . PHE A 1 541 ? 9.382 -8.017 -10.134 1.00 93.31 541 PHE A N 1
ATOM 4161 C CA . PHE A 1 541 ? 9.617 -8.810 -8.938 1.00 93.31 541 PHE A CA 1
ATOM 4162 C C . PHE A 1 541 ? 9.581 -7.929 -7.690 1.00 93.31 541 PHE A C 1
ATOM 4164 O O . PHE A 1 541 ? 9.844 -6.730 -7.751 1.00 93.31 541 PHE A O 1
ATOM 4171 N N . ILE A 1 542 ? 9.256 -8.546 -6.562 1.00 92.50 542 ILE A N 1
ATOM 4172 C CA . ILE A 1 542 ? 9.373 -7.979 -5.224 1.00 92.50 542 ILE A CA 1
ATOM 4173 C C . ILE A 1 542 ? 10.136 -9.008 -4.397 1.00 92.50 542 ILE A C 1
ATOM 4175 O O . ILE A 1 542 ? 9.804 -10.193 -4.430 1.00 92.50 542 ILE A O 1
ATOM 4179 N N . SER A 1 543 ? 11.161 -8.553 -3.684 1.00 88.94 543 SER A N 1
ATOM 4180 C CA . SER A 1 543 ? 11.996 -9.404 -2.840 1.00 88.94 543 SER A CA 1
ATOM 4181 C C . SER A 1 543 ? 11.891 -8.982 -1.384 1.00 88.94 543 SER A C 1
ATOM 4183 O O . SER A 1 543 ? 11.741 -7.798 -1.070 1.00 88.94 543 SER A O 1
ATOM 4185 N N . VAL A 1 544 ? 11.979 -9.978 -0.512 1.00 85.31 544 VAL A N 1
ATOM 4186 C CA . VAL A 1 544 ? 12.132 -9.837 0.931 1.00 85.31 544 VAL A CA 1
ATOM 4187 C C . VAL A 1 544 ? 13.313 -10.736 1.311 1.00 85.31 544 VAL A C 1
ATOM 4189 O O . VAL A 1 544 ? 13.084 -11.881 1.681 1.00 85.31 544 VAL A O 1
ATOM 4192 N N . PRO A 1 545 ? 14.569 -10.260 1.202 1.00 77.94 545 PRO A N 1
ATOM 4193 C CA . PRO A 1 545 ? 15.754 -11.130 1.172 1.00 77.94 545 PRO A CA 1
ATOM 4194 C C . PRO A 1 545 ? 15.875 -12.106 2.349 1.00 77.94 545 PRO A C 1
ATOM 4196 O O . PRO A 1 545 ? 16.296 -13.247 2.196 1.00 77.94 545 PRO A O 1
ATOM 4199 N N . TYR A 1 546 ? 15.466 -11.662 3.538 1.00 73.00 546 TYR A N 1
ATOM 4200 C CA . TYR A 1 546 ? 15.508 -12.465 4.761 1.00 73.00 546 TYR A CA 1
ATOM 4201 C C . TYR A 1 546 ? 14.368 -13.491 4.876 1.00 73.00 546 TYR A C 1
ATOM 4203 O O . TYR A 1 546 ? 14.441 -14.336 5.762 1.00 73.00 546 TYR A O 1
ATOM 4211 N N . GLU A 1 547 ? 13.362 -13.438 3.996 1.00 71.94 547 GLU A N 1
ATOM 4212 C CA . GLU A 1 547 ? 12.220 -14.367 3.965 1.00 71.94 547 GLU A CA 1
ATOM 4213 C C . GLU A 1 547 ? 12.100 -15.167 2.660 1.00 71.94 547 GLU A C 1
ATOM 4215 O O . GLU A 1 547 ? 11.478 -16.228 2.653 1.00 71.94 547 GLU A O 1
ATOM 4220 N N . ASP A 1 548 ? 12.673 -14.680 1.557 1.00 75.06 548 ASP A N 1
ATOM 4221 C CA . ASP A 1 548 ? 12.674 -15.356 0.254 1.00 75.06 548 ASP A CA 1
ATOM 4222 C C . ASP A 1 548 ? 13.963 -16.146 -0.025 1.00 75.06 548 ASP A C 1
ATOM 4224 O O . ASP A 1 548 ? 14.102 -16.738 -1.094 1.00 75.06 548 ASP A O 1
ATOM 4228 N N . GLY A 1 549 ? 14.885 -16.185 0.943 1.00 76.19 549 GLY A N 1
ATOM 4229 C CA . GLY A 1 549 ? 16.137 -16.928 0.842 1.00 76.19 549 GLY A CA 1
ATOM 4230 C C . GLY A 1 549 ? 17.136 -16.303 -0.128 1.00 76.19 549 GLY A C 1
ATOM 4231 O O . GLY A 1 549 ? 17.870 -17.042 -0.774 1.00 76.19 549 GLY A O 1
ATOM 4232 N N . HIS A 1 550 ? 17.165 -14.970 -0.235 1.00 83.69 550 HIS A N 1
ATOM 4233 C CA . HIS A 1 550 ? 18.019 -14.232 -1.175 1.00 83.69 550 HIS A CA 1
ATOM 4234 C C . HIS A 1 550 ? 17.720 -14.545 -2.651 1.00 83.69 550 HIS A C 1
ATOM 4236 O O . HIS A 1 550 ? 18.604 -14.537 -3.513 1.00 83.69 550 HIS A O 1
ATOM 4242 N N . ALA A 1 551 ? 16.450 -14.817 -2.971 1.00 84.50 551 ALA A N 1
ATOM 4243 C CA . ALA A 1 551 ? 16.053 -15.248 -4.312 1.00 84.50 551 ALA A CA 1
ATOM 4244 C C . ALA A 1 551 ? 16.326 -14.189 -5.396 1.00 84.50 551 ALA A C 1
ATOM 4246 O O . ALA A 1 551 ? 16.405 -14.519 -6.585 1.00 84.50 551 ALA A O 1
ATOM 4247 N N . LEU A 1 552 ? 16.438 -12.915 -5.008 1.00 89.75 552 LEU A N 1
ATOM 4248 C CA . LEU A 1 552 ? 16.818 -11.840 -5.915 1.00 89.75 552 LEU A CA 1
ATOM 4249 C C . LEU A 1 552 ? 18.308 -11.891 -6.254 1.00 89.75 552 LEU A C 1
ATOM 4251 O O . LEU A 1 552 ? 18.671 -11.778 -7.423 1.00 89.75 552 LEU A O 1
ATOM 4255 N N . GLU A 1 553 ? 19.158 -12.056 -5.249 1.00 90.12 553 GLU A N 1
ATOM 4256 C CA . GLU A 1 553 ? 20.604 -12.151 -5.395 1.00 90.12 553 GLU A CA 1
ATOM 4257 C C . GLU A 1 553 ? 20.978 -13.350 -6.268 1.00 90.12 553 GLU A C 1
ATOM 4259 O O . GLU A 1 553 ? 21.700 -13.179 -7.252 1.00 90.12 553 GLU A O 1
ATOM 4264 N N . ASP A 1 554 ? 20.396 -14.520 -5.995 1.00 88.44 554 ASP A N 1
ATOM 4265 C CA . ASP A 1 554 ? 20.567 -15.724 -6.816 1.00 88.44 554 ASP A CA 1
ATOM 4266 C C . ASP A 1 554 ? 20.153 -15.478 -8.271 1.00 88.44 554 ASP A C 1
ATOM 4268 O O . ASP A 1 554 ? 20.859 -15.850 -9.212 1.00 88.44 554 ASP A O 1
ATOM 4272 N N . TYR A 1 555 ? 19.022 -14.794 -8.478 1.00 90.88 555 TYR A N 1
ATOM 4273 C CA . TYR A 1 555 ? 18.564 -14.453 -9.820 1.00 90.88 555 TYR A CA 1
ATOM 4274 C C . TYR A 1 555 ? 19.555 -13.538 -10.549 1.00 90.88 555 TYR A C 1
ATOM 4276 O O . TYR A 1 555 ? 19.845 -13.762 -11.725 1.00 90.88 555 TYR A O 1
ATOM 4284 N N . PHE A 1 556 ? 20.102 -12.530 -9.869 1.00 92.06 556 PHE A N 1
ATOM 4285 C CA . PHE A 1 556 ? 21.103 -11.640 -10.453 1.00 92.06 556 PHE A CA 1
ATOM 4286 C C . PHE A 1 556 ? 22.403 -12.371 -10.800 1.00 92.06 556 PHE A C 1
ATOM 4288 O O . PHE A 1 556 ? 22.942 -12.130 -11.880 1.00 92.06 556 PHE A O 1
ATOM 4295 N N . VAL A 1 557 ? 22.880 -13.277 -9.940 1.00 92.69 557 VAL A N 1
ATOM 4296 C CA . VAL A 1 557 ? 24.066 -14.103 -10.222 1.00 92.69 557 VAL A CA 1
ATOM 4297 C C . VAL A 1 557 ? 23.841 -14.945 -11.477 1.00 92.69 557 VAL A C 1
ATOM 4299 O O . VAL A 1 557 ? 24.649 -14.879 -12.401 1.00 92.69 557 VAL A O 1
ATOM 4302 N N . GLU A 1 558 ? 22.704 -15.641 -11.582 1.00 91.81 558 GLU A N 1
ATOM 4303 C CA . GLU A 1 558 ? 22.381 -16.435 -12.774 1.00 91.81 558 GLU A CA 1
ATOM 4304 C C . GLU A 1 558 ? 22.311 -15.589 -14.060 1.00 91.81 558 GLU A C 1
ATOM 4306 O O . GLU A 1 558 ? 22.727 -16.045 -15.127 1.00 91.81 558 GLU A O 1
ATOM 4311 N N . LEU A 1 559 ? 21.783 -14.361 -13.988 1.00 92.50 559 LEU A N 1
ATOM 4312 C CA . LEU A 1 559 ? 21.739 -13.453 -15.139 1.00 92.50 559 LEU A CA 1
ATOM 4313 C C . LEU A 1 559 ? 23.139 -13.001 -15.574 1.00 92.50 559 LEU A C 1
ATOM 4315 O O . LEU A 1 559 ? 23.394 -12.919 -16.776 1.00 92.50 559 LEU A O 1
ATOM 4319 N N . VAL A 1 560 ? 24.027 -12.706 -14.620 1.00 93.94 560 VAL A N 1
ATOM 4320 C CA . VAL A 1 560 ? 25.417 -12.303 -14.890 1.00 93.94 560 VAL A CA 1
ATOM 4321 C C . VAL A 1 560 ? 26.210 -13.467 -15.475 1.00 93.94 560 VAL A C 1
ATOM 4323 O O . VAL A 1 560 ? 26.863 -13.293 -16.501 1.00 93.94 560 VAL A O 1
ATOM 4326 N N . ASP A 1 561 ? 26.091 -14.662 -14.899 1.00 94.38 561 ASP A N 1
ATOM 4327 C CA . ASP A 1 561 ? 26.761 -15.869 -15.398 1.00 94.38 561 ASP A CA 1
ATOM 4328 C C . ASP A 1 561 ? 26.285 -16.258 -16.806 1.00 94.38 561 ASP A C 1
ATOM 4330 O O . ASP A 1 561 ? 27.028 -16.842 -17.599 1.00 94.38 561 ASP A O 1
ATOM 4334 N N . ALA A 1 562 ? 25.037 -15.925 -17.141 1.00 94.19 562 ALA A N 1
ATOM 4335 C CA . ALA A 1 562 ? 24.470 -16.145 -18.463 1.00 94.19 562 ALA A CA 1
ATOM 4336 C C . ALA A 1 562 ? 24.808 -15.046 -19.490 1.00 94.19 562 ALA A C 1
ATOM 4338 O O . ALA A 1 562 ? 24.500 -15.223 -20.677 1.00 94.19 562 ALA A O 1
ATOM 4339 N N . ALA A 1 563 ? 25.391 -13.920 -19.068 1.00 90.44 563 ALA A N 1
ATOM 4340 C CA . ALA A 1 563 ? 25.706 -12.800 -19.947 1.00 90.44 563 ALA A CA 1
ATOM 4341 C C . ALA A 1 563 ? 26.832 -13.160 -20.931 1.00 90.44 563 ALA A C 1
ATOM 4343 O O . ALA A 1 563 ? 27.816 -13.808 -20.585 1.00 90.44 563 ALA A O 1
ATOM 4344 N N . GLN A 1 564 ? 26.682 -12.737 -22.189 1.00 89.00 564 GLN A N 1
ATOM 4345 C CA . GLN A 1 564 ? 27.626 -13.059 -23.271 1.00 89.00 564 GLN A CA 1
ATOM 4346 C C . GLN A 1 564 ? 28.452 -11.855 -23.749 1.00 89.00 564 GLN A C 1
ATOM 4348 O O . GLN A 1 564 ? 29.376 -12.037 -24.546 1.00 89.00 564 GLN A O 1
ATOM 4353 N N . HIS A 1 565 ? 28.110 -10.640 -23.307 1.00 86.00 565 HIS A N 1
ATOM 4354 C CA . HIS A 1 565 ? 28.678 -9.376 -23.780 1.00 86.00 565 HIS A CA 1
ATOM 4355 C C . HIS A 1 565 ? 28.904 -8.396 -22.639 1.00 86.00 565 HIS A C 1
ATOM 4357 O O . HIS A 1 565 ? 27.980 -8.271 -21.801 1.00 86.00 565 HIS A O 1
#

Foldseek 3Di:
DPPPPPVVVVVVVLVVVQPPPDPDDFLCNADPPFPLNQQDALDLPFFDQVRNQCSQFNVNCPFPQNLVLQLLSLVLVLLQLCQLVQHDPRGDPPVVPPDPSSVRSNVNSCVSNVQQVDQFHDFGADDFWKDFDQTAHFEFEFEQEADPPQDAPDAAEAAGECRSHSWYKYKYFYLYFFKKKKKKFWQAKKWKDAPNDIDIAGHRGMDIDMQNGHGHIMIITTGPPTAKIWMFIDTPSRNVTGIHMYGHCCVVPVPVSRLLRMFTAAAAADLVPDALLSCLQRGHGLFQKHHWDFPPDWDKQQALQSLLQVLVCLQQVGGDDPVRVVVQDLPPDGHNVRGFQFQEKEFEFQDQFLGSLNSNSLVSVLVNLSVVHQYEYEYAQLLDDPLRSSSLSSSCNNRVSHIYDHDWDARRNNGDPVSRVCRNVQTRQWGWIWTCGPPLLSTKIKGWRDGSDCLSRDQDFDDPVVPVSGDHEDDDPDPDPSHRHRDRIIMIMDRDSVVSSLVVSSVSQQVPARPRHSDGRRRYGYHYDPDDDDPNIDMDTDDDCSSRVNSVVVSVVSNVVSDDD